Protein AF-0000000084725596 (afdb_homodimer)

Foldseek 3Di:
DDDLVVQQLQQCQVCQVVVVCVQQVPPPVPGAGAQAACQAQPHFVGHDCVLPVFQAAFAEEEAACFLVSNQLNNQVRHHPAYEYEHQHPSRVVNNVVSCVVSVGDYHYDHDHLLDDPAAFQAGQEYEYEAPLQSPPCNLSNLLSVLRNHHAQRKYKYKHFALQLVQADLVPRDGNDDLPDFQWDWADPDPVRPGTGIGGSHHPVVNVVSNVVSQKAFPDKDQGAALDLVVDDDDPDSSRHSNSCNVGRRMIMTIITGD/DDDLVVQQLQQCQVCQVVVVCVQCVPPDPPGAGAQAACQAQPHFVGHDCVLPVFQAAFAEEEAACFLVSNQLNNQVRHHPAYEYEHQHPSSVVNNVVSCVVSVGDYHYDYDHLLDDPAAFQAGQEYEYEAPLQSDPCNLSNLLSVLRNHHAQRKYKYKHFALQLVQADLVPRDGNDDLPDFQWDWADPDPVRPHTGIGGSHHPVVNVVSNVVSQKAFPDKDQGAALDLVVDDDDPDSSRHSNSCNVGRRMIMTIITGD

Organism: NCBI:txid1227490

Nearest PDB structures (foldseek):
  1xxl-assembly2_B  TM=6.221E-01  e=1.575E-12  Bacillus subtilis
  5wp5-assembly2_B  TM=6.235E-01  e=1.789E-12  Arabidopsis thaliana
  1vl5-assembly4_D  TM=6.451E-01  e=1.466E-11  Halalkalibacterium halodurans C-125
  5wp4-assembly1_A  TM=6.045E-01  e=5.634E-12  Arabidopsis thaliana
  6uak-assembly1_A-2  TM=5.926E-01  e=7.212E-11  Lachnospiraceae bacterium C6A11

Radius of gyration: 25.0 Å; Cα contacts (8 Å, |Δi|>4): 1174; chains: 2; bounding box: 47×83×60 Å

Secondary structure (DSSP, 8-state):
---HHHHHHHHHHHHHHHHHHHHTTT--TTPPPP---TTSSSSTT---TTT-S--TTSEEEEES-TTSHHHHHHHHTT-SEEEEEES-HHHHHHHHHHHHHHT---EEEE-BTTB-SS-TT-EEEEEEES-GGG-S-HHHHHHHHHHHEEEEEEEEEEEE-HHHHTEETTTTEE-S-TTS--EEEE-S-TTSS--EEEE---HHHHHHHHHHTTEEEEEEE----S-GGGS---SSGGG-HHHHTTS-SEEEEEEEE-/---HHHHHHHHHHHHHHHHHHHHTTTPPTTPPPP---TTSSSSTT---TTT-S--TT-EEEEES-TTSHHHHHHHHTT-SEEEEEES-HHHHHHHHHHHHHHT---EEEE-BTTB-SS-TT-EEEEEEES-GGG-S-HHHHHHHHHHHEEEEEEEEEEEE-HHHHTEETTTTEE-S-TTS--EEEE-S-TTSS--EEEE---HHHHHHHHHHTTEEEEEEE----S-GGGS---SSGGG-HHHHTTS-SEEEEEEEE-

Solvent-accessible surface area (backbone atoms only — not comparable to full-atom values): 26378 Å² total; per-residue (Å²): 132,82,52,62,63,60,37,36,40,51,26,43,43,69,41,27,66,63,51,53,48,61,69,34,62,82,41,54,91,94,50,72,60,80,39,59,33,76,63,35,64,79,36,88,68,32,46,49,54,92,84,48,74,66,54,54,69,34,30,36,35,27,45,48,29,49,49,24,34,44,43,46,16,37,27,73,59,42,27,66,38,30,37,26,28,23,68,28,66,53,18,46,52,45,19,53,51,50,28,60,70,73,66,54,71,65,45,77,44,79,30,42,60,61,59,57,91,64,62,68,50,66,20,49,33,38,36,27,64,65,35,65,34,50,43,90,59,51,60,41,31,43,38,39,54,44,45,28,27,26,87,64,10,36,42,37,40,31,29,69,20,36,68,46,74,26,37,36,66,88,72,47,24,62,76,50,39,66,52,41,82,34,69,41,78,44,80,81,46,88,86,47,92,39,44,43,49,35,41,46,53,44,71,31,54,54,53,35,45,41,38,72,45,40,28,48,74,65,37,48,38,62,37,73,43,52,51,37,84,80,39,71,81,48,89,49,72,89,43,37,23,67,41,40,11,33,36,33,59,37,37,35,39,38,25,30,30,108,132,83,53,62,62,60,37,37,40,51,24,42,44,71,41,29,66,61,51,52,48,60,69,35,62,83,43,54,90,95,50,75,60,80,38,60,33,74,63,36,67,80,35,88,67,32,47,50,55,93,84,48,73,65,55,52,69,35,31,37,35,28,44,48,27,47,50,23,33,46,44,46,18,37,27,74,58,41,26,66,39,30,37,26,28,25,68,28,67,54,19,44,51,45,18,51,50,48,30,60,72,72,66,54,69,66,47,76,44,79,30,43,57,61,59,57,88,64,63,65,48,65,21,46,31,39,36,27,65,65,36,65,33,51,43,91,60,50,60,42,32,43,39,38,53,45,46,28,26,26,85,63,10,37,40,37,39,32,29,68,19,36,68,44,74,26,36,36,66,89,72,46,24,61,75,48,41,64,52,41,81,35,70,42,78,42,80,80,46,90,87,48,92,39,45,42,47,36,40,45,53,45,71,33,55,54,51,35,46,42,39,73,46,39,28,47,72,64,37,50,37,61,37,70,45,50,51,39,83,80,40,70,80,48,89,49,71,88,42,38,23,66,42,40,11,34,36,34,60,38,36,35,40,37,23,32,30,107

InterPro domains:
  IPR013216 Methyltransferase type 11 [PF08241] (62-157)
  IPR029063 S-adenosyl-L-methionine-dependent methyltransferase superfamily [G3DSA:3.40.50.150] (49-247)
  IPR029063 S-adenosyl-L-methionine-dependent methyltransferase superfamily [SSF53335] (50-223)

Structure (mmCIF, N/CA/C/O backbone):
data_AF-0000000084725596-model_v1
#
loop_
_entity.id
_entity.type
_entity.pdbx_description
1 polymer 'Putative methyltransferase'
#
loop_
_atom_site.group_PDB
_atom_site.id
_atom_site.type_symbol
_atom_site.label_atom_id
_atom_site.label_alt_id
_atom_site.label_comp_id
_atom_site.label_asym_id
_atom_site.label_entity_id
_atom_site.label_seq_id
_atom_site.pdbx_PDB_ins_code
_atom_site.Cartn_x
_atom_site.Cartn_y
_atom_site.Cartn_z
_atom_site.occupancy
_atom_site.B_iso_or_equiv
_atom_site.auth_seq_id
_atom_site.auth_comp_id
_atom_site.auth_asym_id
_atom_site.auth_atom_id
_atom_site.pdbx_PDB_model_num
ATOM 1 N N . MET A 1 1 ? 7.738 -7.09 -32.062 1 41.22 1 MET A N 1
ATOM 2 C CA . MET A 1 1 ? 7.688 -6.883 -30.609 1 41.22 1 MET A CA 1
ATOM 3 C C . MET A 1 1 ? 7 -8.055 -29.906 1 41.22 1 MET A C 1
ATOM 5 O O . MET A 1 1 ? 5.812 -8.305 -30.125 1 41.22 1 MET A O 1
ATOM 9 N N . THR A 1 2 ? 7.754 -9.102 -29.547 1 59.62 2 THR A N 1
ATOM 10 C CA . THR A 1 2 ? 7.262 -10.383 -29.062 1 59.62 2 THR A CA 1
ATOM 11 C C . THR A 1 2 ? 6.293 -10.188 -27.891 1 59.62 2 THR A C 1
ATOM 13 O O . THR A 1 2 ? 6.5 -9.32 -27.047 1 59.62 2 THR A O 1
ATOM 16 N N . ASP A 1 3 ? 5.121 -10.797 -28.031 1 87.69 3 ASP A N 1
ATOM 17 C CA . ASP A 1 3 ? 4.012 -10.812 -27.078 1 87.69 3 ASP A CA 1
ATOM 18 C C . ASP A 1 3 ? 4.469 -11.305 -25.703 1 87.69 3 ASP A C 1
ATOM 20 O O . ASP A 1 3 ? 5.07 -12.375 -25.594 1 87.69 3 ASP A O 1
ATOM 24 N N . THR A 1 4 ? 4.672 -10.383 -24.766 1 92.5 4 THR A N 1
ATOM 25 C CA . THR A 1 4 ? 5.062 -10.695 -23.391 1 92.5 4 THR A CA 1
ATOM 26 C C . THR A 1 4 ? 4.504 -12.055 -22.969 1 92.5 4 THR A C 1
ATOM 28 O O . THR A 1 4 ? 5.215 -12.859 -22.359 1 92.5 4 THR A O 1
ATOM 31 N N . ARG A 1 5 ? 3.33 -12.344 -23.391 1 93.81 5 ARG A N 1
ATOM 32 C CA . ARG A 1 5 ? 2.684 -13.602 -23.047 1 93.81 5 ARG A CA 1
ATOM 33 C C . ARG A 1 5 ? 3.408 -14.781 -23.688 1 93.81 5 ARG A C 1
ATOM 35 O O . ARG A 1 5 ? 3.699 -15.773 -23.016 1 93.81 5 ARG A O 1
ATOM 42 N N . ALA A 1 6 ? 3.615 -14.695 -24.938 1 93.62 6 ALA A N 1
ATOM 43 C CA . ALA A 1 6 ? 4.281 -15.766 -25.672 1 93.62 6 ALA A CA 1
ATOM 44 C C . ALA A 1 6 ? 5.688 -16.016 -25.141 1 93.62 6 ALA A C 1
ATOM 46 O O . ALA A 1 6 ? 6.113 -17.156 -24.984 1 93.62 6 ALA A O 1
ATOM 47 N N . LYS A 1 7 ? 6.391 -14.938 -24.844 1 94.19 7 LYS A N 1
ATOM 48 C CA . LYS A 1 7 ? 7.75 -15.023 -24.328 1 94.19 7 LYS A CA 1
ATOM 49 C C . LYS A 1 7 ? 7.777 -15.719 -22.969 1 94.19 7 LYS A C 1
ATOM 51 O O . LYS A 1 7 ? 8.555 -16.656 -22.766 1 94.19 7 LYS A O 1
ATOM 56 N N . ASN A 1 8 ? 6.934 -15.266 -22.031 1 96.25 8 ASN A N 1
ATOM 57 C CA . ASN A 1 8 ? 6.887 -15.867 -20.703 1 96.25 8 ASN A CA 1
ATOM 58 C C . ASN A 1 8 ? 6.434 -17.328 -20.766 1 96.25 8 ASN A C 1
ATOM 60 O O . ASN A 1 8 ? 6.973 -18.172 -20.062 1 96.25 8 ASN A O 1
ATOM 64 N N . ARG A 1 9 ? 5.453 -17.625 -21.625 1 95.12 9 ARG A N 1
ATOM 65 C CA . ARG A 1 9 ? 5.027 -19.016 -21.766 1 95.12 9 ARG A CA 1
ATOM 66 C C . ARG A 1 9 ? 6.18 -19.891 -22.25 1 95.12 9 ARG A C 1
ATOM 68 O O . ARG A 1 9 ? 6.398 -20.969 -21.703 1 95.12 9 ARG A O 1
ATOM 75 N N . GLN A 1 10 ? 6.863 -19.438 -23.266 1 94.38 10 GLN A N 1
ATOM 76 C CA . GLN A 1 10 ? 8 -20.172 -23.797 1 94.38 10 GLN A CA 1
ATOM 77 C C . GLN A 1 10 ? 9.047 -20.422 -22.703 1 94.38 10 GLN A C 1
ATOM 79 O O . GLN A 1 10 ? 9.555 -21.547 -22.578 1 94.38 10 GLN A O 1
ATOM 84 N N . LEU A 1 11 ? 9.344 -19.422 -21.969 1 94.88 11 LEU A N 1
ATOM 85 C CA . LEU A 1 11 ? 10.32 -19.562 -20.891 1 94.88 11 LEU A CA 1
ATOM 86 C C . LEU A 1 11 ? 9.875 -20.625 -19.891 1 94.88 11 LEU A C 1
ATOM 88 O O . LEU A 1 11 ? 10.664 -21.5 -19.531 1 94.88 11 LEU A O 1
ATOM 92 N N . TRP A 1 12 ? 8.617 -20.531 -19.453 1 95.25 12 TRP A N 1
ATOM 93 C CA . TRP A 1 12 ? 8.141 -21.438 -18.422 1 95.25 12 TRP A CA 1
ATOM 94 C C . TRP A 1 12 ? 8.008 -22.859 -18.953 1 95.25 12 TRP A C 1
ATOM 96 O O . TRP A 1 12 ? 8.078 -23.828 -18.188 1 95.25 12 TRP A O 1
ATOM 106 N N . GLU A 1 13 ? 7.902 -23.031 -20.297 1 95.19 13 GLU A N 1
ATOM 107 C CA . GLU A 1 13 ? 8.016 -24.359 -20.906 1 95.19 13 GLU A CA 1
ATOM 108 C C . GLU A 1 13 ? 9.445 -24.891 -20.812 1 95.19 13 GLU A C 1
ATOM 110 O O . GLU A 1 13 ? 9.664 -26.031 -20.391 1 95.19 13 GLU A O 1
ATOM 115 N N . GLU A 1 14 ? 10.336 -24.047 -21.078 1 94.25 14 GLU A N 1
ATOM 116 C CA . GLU A 1 14 ? 11.742 -24.422 -21.141 1 94.25 14 GLU A CA 1
ATOM 117 C C . GLU A 1 14 ? 12.312 -24.656 -19.734 1 94.25 14 GLU A C 1
ATOM 119 O O . GLU A 1 14 ? 13.125 -25.547 -19.531 1 94.25 14 GLU A O 1
ATOM 124 N N . TRP A 1 15 ? 11.859 -23.844 -18.859 1 92.62 15 TRP A N 1
ATOM 125 C CA . TRP A 1 15 ? 12.477 -23.75 -17.547 1 92.62 15 TRP A CA 1
ATOM 126 C C . TRP A 1 15 ? 11.789 -24.688 -16.562 1 92.62 15 TRP A C 1
ATOM 128 O O . TRP A 1 15 ? 12.211 -24.812 -15.398 1 92.62 15 TRP A O 1
ATOM 138 N N . SER A 1 16 ? 10.734 -25.328 -16.938 1 94 16 SER A N 1
ATOM 139 C CA . SER A 1 16 ? 9.852 -26.062 -16.047 1 94 16 SER A CA 1
ATOM 140 C C . SER A 1 16 ? 10.617 -27.125 -15.266 1 94 16 SER A C 1
ATOM 142 O O . SER A 1 16 ? 10.539 -27.15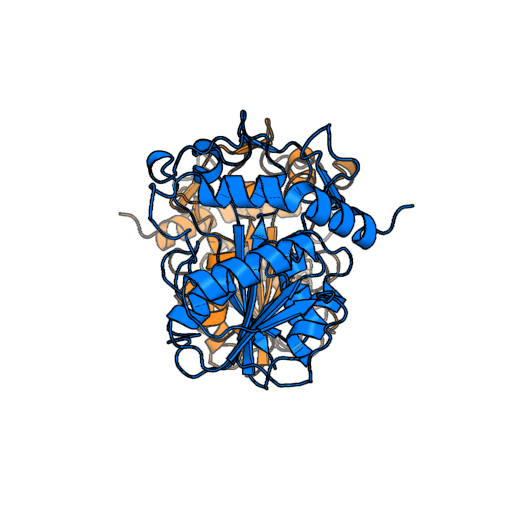6 -14.031 1 94 16 SER A O 1
ATOM 144 N N . GLU A 1 17 ? 11.398 -27.969 -15.914 1 92.69 17 GLU A N 1
ATOM 145 C CA . GLU A 1 17 ? 12.117 -29.047 -15.25 1 92.69 17 GLU A CA 1
ATOM 146 C C . GLU A 1 17 ? 13.133 -28.516 -14.242 1 92.69 17 GLU A C 1
ATOM 148 O O . GLU A 1 17 ? 13.195 -28.984 -13.109 1 92.69 17 GLU A O 1
ATOM 153 N N . ASP A 1 18 ? 13.875 -27.547 -14.688 1 90.5 18 ASP A N 1
ATOM 154 C CA . ASP A 1 18 ? 14.898 -26.984 -13.82 1 90.5 18 ASP A CA 1
ATOM 155 C C . ASP A 1 18 ? 14.273 -26.266 -12.625 1 90.5 18 ASP A C 1
ATOM 157 O O . ASP A 1 18 ? 14.766 -26.359 -11.5 1 90.5 18 ASP A O 1
ATOM 161 N N . PHE A 1 19 ? 13.234 -25.594 -12.891 1 90.94 19 PHE A N 1
ATOM 162 C CA . PHE A 1 19 ? 12.555 -24.875 -11.828 1 90.94 19 PHE A CA 1
ATOM 163 C C . PHE A 1 19 ? 11.992 -25.828 -10.781 1 90.94 19 PHE A C 1
ATOM 165 O O . PHE A 1 19 ? 12.164 -25.609 -9.578 1 90.94 19 PHE A O 1
ATOM 172 N N . GLN A 1 20 ? 11.359 -26.875 -11.211 1 91.19 20 GLN A N 1
ATOM 173 C CA . GLN A 1 20 ? 10.781 -27.859 -10.289 1 91.19 20 GLN A CA 1
ATOM 174 C C . GLN A 1 20 ? 11.867 -28.625 -9.547 1 91.19 20 GLN A C 1
ATOM 176 O O . GLN A 1 20 ? 11.688 -29 -8.383 1 91.19 20 GLN A O 1
ATOM 181 N N . ALA A 1 21 ? 13.023 -28.797 -10.195 1 87.38 21 ALA A N 1
ATOM 182 C CA . ALA A 1 21 ? 14.164 -29.422 -9.516 1 87.38 21 ALA A CA 1
ATOM 183 C C . ALA A 1 21 ? 14.648 -28.547 -8.359 1 87.38 21 ALA A C 1
ATOM 185 O O . ALA A 1 21 ? 15 -29.062 -7.297 1 87.38 21 ALA A O 1
ATOM 186 N N . LEU A 1 22 ? 14.617 -27.25 -8.578 1 82 22 LEU A N 1
ATOM 187 C CA . LEU A 1 22 ? 15 -26.312 -7.52 1 82 22 LEU A CA 1
ATOM 188 C C . LEU A 1 22 ? 14.008 -26.375 -6.359 1 82 22 LEU A C 1
ATOM 190 O O . LEU A 1 22 ? 14.414 -26.359 -5.195 1 82 22 LEU A O 1
ATOM 194 N N . TRP A 1 23 ? 12.766 -26.453 -6.66 1 82.12 23 TRP A N 1
ATOM 195 C CA . TRP A 1 23 ? 11.719 -26.547 -5.648 1 82.12 23 TRP A CA 1
ATOM 196 C C . TRP A 1 23 ? 11.859 -27.828 -4.828 1 82.12 23 TRP A C 1
ATOM 198 O O . TRP A 1 23 ? 11.586 -27.828 -3.627 1 82.12 23 TRP A O 1
ATOM 208 N N . ASN A 1 24 ? 12.398 -28.828 -5.422 1 83.06 24 ASN A N 1
ATOM 209 C CA . ASN A 1 24 ? 12.492 -30.141 -4.797 1 83.06 24 ASN A CA 1
ATOM 210 C C . ASN A 1 24 ? 13.867 -30.375 -4.172 1 83.06 24 ASN A C 1
ATOM 212 O O . ASN A 1 24 ? 14.117 -31.422 -3.586 1 83.06 24 ASN A O 1
ATOM 216 N N . ALA A 1 25 ? 14.727 -29.484 -4.258 1 75.19 25 ALA A N 1
ATOM 217 C CA . ALA A 1 25 ? 16.141 -29.688 -3.979 1 75.19 25 ALA A CA 1
ATOM 218 C C . ALA A 1 25 ? 16.359 -30.125 -2.533 1 75.19 25 ALA A C 1
ATOM 220 O O . ALA A 1 25 ? 17.25 -30.922 -2.248 1 75.19 25 ALA A O 1
ATOM 221 N N . ASN A 1 26 ? 15.523 -29.656 -1.67 1 72.94 26 ASN A N 1
ATOM 222 C CA . ASN A 1 26 ? 15.742 -29.984 -0.266 1 72.94 26 ASN A CA 1
ATOM 223 C C . ASN A 1 26 ? 14.828 -31.125 0.187 1 72.94 26 ASN A C 1
ATOM 225 O O . ASN A 1 26 ? 14.68 -31.359 1.386 1 72.94 26 ASN A O 1
ATOM 229 N N . THR A 1 27 ? 14.312 -31.766 -0.794 1 81.06 27 THR A N 1
ATOM 230 C CA . THR A 1 27 ? 13.453 -32.906 -0.466 1 81.06 27 THR A CA 1
ATOM 231 C C . THR A 1 27 ? 14.289 -34.156 -0.232 1 81.06 27 THR A C 1
ATOM 233 O O . THR A 1 27 ? 15.094 -34.531 -1.084 1 81.06 27 THR A O 1
ATOM 236 N N . ALA A 1 28 ? 14.25 -34.688 1.055 1 77.06 28 ALA A N 1
ATOM 237 C CA . ALA A 1 28 ? 14.992 -35.875 1.394 1 77.06 28 ALA A CA 1
ATOM 238 C C . ALA A 1 28 ? 14.555 -37.062 0.525 1 77.06 28 ALA A C 1
ATOM 240 O O . ALA A 1 28 ? 13.422 -37.094 0.034 1 77.06 28 ALA A O 1
ATOM 241 N N . GLU A 1 29 ? 15.539 -37.938 0.346 1 77.31 29 GLU A N 1
ATOM 242 C CA . GLU A 1 29 ? 15.227 -39.156 -0.43 1 77.31 29 GLU A CA 1
ATOM 243 C C . GLU A 1 29 ? 14 -39.844 0.131 1 77.31 29 GLU A C 1
ATOM 245 O O . GLU A 1 29 ? 13.906 -40.094 1.34 1 77.31 29 GLU A O 1
ATOM 250 N N . GLY A 1 30 ? 12.938 -40.156 -0.674 1 77.75 30 GLY A N 1
ATOM 251 C CA . GLY A 1 30 ? 11.742 -40.875 -0.268 1 77.75 30 GLY A CA 1
ATOM 252 C C . GLY A 1 30 ? 10.648 -39.969 0.254 1 77.75 30 GLY A C 1
ATOM 253 O O . GLY A 1 30 ? 9.523 -40.406 0.499 1 77.75 30 GLY A O 1
ATOM 254 N N . GLU A 1 31 ? 11.039 -38.656 0.402 1 82.75 31 GLU A N 1
ATOM 255 C CA . GLU A 1 31 ? 10.039 -37.719 0.92 1 82.75 31 GLU A CA 1
ATOM 256 C C . GLU A 1 31 ? 9.312 -37 -0.214 1 82.75 31 GLU A C 1
ATOM 258 O O . GLU A 1 31 ? 9.82 -36.938 -1.337 1 82.75 31 GLU A O 1
ATOM 263 N N . ALA A 1 32 ? 8.156 -36.656 0.105 1 85 32 ALA A N 1
ATOM 264 C CA . ALA A 1 32 ? 7.355 -35.938 -0.876 1 85 32 ALA A CA 1
ATOM 265 C C . ALA A 1 32 ? 7.82 -34.5 -0.997 1 85 32 ALA A C 1
ATOM 267 O O . ALA A 1 32 ? 8.188 -33.875 0.001 1 85 32 ALA A O 1
ATOM 268 N N . PRO A 1 33 ? 7.82 -34 -2.23 1 89 33 PRO A N 1
ATOM 269 C CA . PRO A 1 33 ? 8.133 -32.594 -2.398 1 89 33 PRO A CA 1
ATOM 270 C C . PRO A 1 33 ? 7.199 -31.672 -1.604 1 89 33 PRO A C 1
ATOM 272 O O . PRO A 1 33 ? 6.062 -32.062 -1.317 1 89 33 PRO A O 1
ATOM 275 N N . PRO A 1 34 ? 7.707 -30.484 -1.261 1 90.06 34 PRO A N 1
ATOM 276 C CA . PRO A 1 34 ? 6.867 -29.562 -0.498 1 90.06 34 PRO A CA 1
ATOM 277 C C . PRO A 1 34 ? 5.633 -29.109 -1.276 1 90.06 34 PRO A C 1
ATOM 279 O O . PRO A 1 34 ? 5.711 -28.875 -2.486 1 90.06 34 PRO A O 1
ATOM 282 N N . ALA A 1 35 ? 4.527 -29.094 -0.686 1 93.5 35 ALA A N 1
ATOM 283 C CA . ALA A 1 35 ? 3.258 -28.609 -1.228 1 93.5 35 ALA A CA 1
ATOM 284 C C . ALA A 1 35 ? 2.521 -27.734 -0.213 1 93.5 35 ALA A C 1
ATOM 286 O O . ALA A 1 35 ? 1.475 -28.141 0.307 1 93.5 35 ALA A O 1
ATOM 287 N N . PRO A 1 36 ? 3.049 -26.531 0.029 1 93.56 36 PRO A N 1
ATOM 288 C CA . PRO A 1 36 ? 2.443 -25.672 1.051 1 93.56 36 PRO A CA 1
ATOM 289 C C . PRO A 1 36 ? 1.096 -25.094 0.617 1 93.56 36 PRO A C 1
ATOM 291 O O . PRO A 1 36 ? 0.904 -24.781 -0.562 1 93.56 36 PRO A O 1
ATOM 294 N N . CYS A 1 37 ? 0.173 -25 1.588 1 96.69 37 CYS A N 1
ATOM 295 C CA . CYS A 1 37 ? -1.06 -24.234 1.376 1 96.69 37 CYS A CA 1
ATOM 296 C C . CYS A 1 37 ? -0.819 -22.75 1.532 1 96.69 37 CYS A C 1
ATOM 298 O O . CYS A 1 37 ? -0.313 -22.297 2.562 1 96.69 37 CYS A O 1
ATOM 300 N N . PRO A 1 38 ? -1.235 -21.969 0.54 1 96.31 38 PRO A N 1
ATOM 301 C CA . PRO A 1 38 ? -0.91 -20.531 0.56 1 96.31 38 PRO A CA 1
ATOM 302 C C . PRO A 1 38 ? -1.685 -19.766 1.628 1 96.31 38 PRO A C 1
ATOM 304 O O . PRO A 1 38 ? -1.459 -18.562 1.819 1 96.31 38 PRO A O 1
ATOM 307 N N . PHE A 1 39 ? -2.543 -20.344 2.383 1 96.31 39 PHE A N 1
ATOM 308 C CA . PHE A 1 39 ? -3.436 -19.641 3.297 1 96.31 39 PHE A CA 1
ATOM 309 C C . PHE A 1 39 ? -3.121 -20 4.742 1 96.31 39 PHE A C 1
ATOM 311 O O . PHE A 1 39 ? -3.803 -19.547 5.664 1 96.31 39 PHE A O 1
ATOM 318 N N . THR A 1 40 ? -2.105 -20.781 4.887 1 91.56 40 THR A N 1
ATOM 319 C CA . THR A 1 40 ? -1.737 -21.203 6.234 1 91.56 40 THR A CA 1
ATOM 320 C C . THR A 1 40 ? -0.57 -20.375 6.762 1 91.56 40 THR A C 1
ATOM 322 O O . THR A 1 40 ? -0.285 -19.281 6.242 1 91.56 40 THR A O 1
ATOM 325 N N . ASP A 1 41 ? 0.022 -20.719 7.781 1 82.38 41 ASP A N 1
ATOM 326 C CA . ASP A 1 41 ? 0.975 -19.891 8.5 1 82.38 41 ASP A CA 1
ATOM 327 C C . ASP A 1 41 ? 2.334 -19.875 7.805 1 82.38 41 ASP A C 1
ATOM 329 O O . ASP A 1 41 ? 3.135 -18.969 8.008 1 82.38 41 ASP A O 1
ATOM 333 N N . ASP A 1 42 ? 2.562 -20.656 6.914 1 73.44 42 ASP A N 1
ATOM 334 C CA . ASP A 1 42 ? 3.893 -20.828 6.336 1 73.44 42 ASP A CA 1
ATOM 335 C C . ASP A 1 42 ? 4.207 -19.703 5.344 1 73.44 42 ASP A C 1
ATOM 337 O O . ASP A 1 42 ? 5.305 -19.156 5.355 1 73.44 42 ASP A O 1
ATOM 341 N N . PRO A 1 43 ? 3.258 -19.422 4.602 1 77.31 43 PRO A N 1
ATOM 342 C CA . PRO A 1 43 ? 3.557 -18.375 3.625 1 77.31 43 PRO A CA 1
ATOM 343 C C . PRO A 1 43 ? 3.812 -17.016 4.277 1 77.31 43 PRO A C 1
ATOM 345 O O . PRO A 1 43 ? 3.375 -16.766 5.402 1 77.31 43 PRO A O 1
ATOM 348 N N . PRO A 1 44 ? 4.613 -16.203 3.549 1 74.88 44 PRO A N 1
ATOM 349 C CA . PRO A 1 44 ? 4.844 -14.859 4.07 1 74.88 44 PRO A CA 1
ATOM 350 C C . PRO A 1 44 ? 3.547 -14.133 4.406 1 74.88 44 PRO A C 1
ATOM 352 O O . PRO A 1 44 ? 2.623 -14.102 3.59 1 74.88 44 PRO A O 1
ATOM 355 N N . GLY A 1 45 ? 3.5 -13.617 5.605 1 83.12 45 GLY A N 1
ATOM 356 C CA . GLY A 1 45 ? 2.318 -12.922 6.094 1 83.12 45 GLY A CA 1
ATOM 357 C C . GLY A 1 45 ? 1.384 -13.82 6.883 1 83.12 45 GLY A C 1
ATOM 358 O O . GLY A 1 45 ? 0.524 -13.336 7.621 1 83.12 45 GLY A O 1
ATOM 359 N N . GLY A 1 46 ? 1.54 -15.148 6.586 1 87.62 46 GLY A N 1
ATOM 360 C CA . GLY A 1 46 ? 0.814 -16.141 7.367 1 87.62 46 GLY A CA 1
ATOM 361 C C . GLY A 1 46 ? -0.676 -16.141 7.082 1 87.62 46 GLY A C 1
ATOM 362 O O . GLY A 1 46 ? -1.125 -15.586 6.078 1 87.62 46 GLY A O 1
ATOM 363 N N . SER A 1 47 ? -1.409 -16.875 7.922 1 91.69 47 SER A N 1
ATOM 364 C CA . SER A 1 47 ? -2.855 -17 7.773 1 91.69 47 SER A CA 1
ATOM 365 C C . SER A 1 47 ? -3.57 -15.727 8.227 1 91.69 47 SER A C 1
ATOM 367 O O . SER A 1 47 ? -3.006 -14.922 8.969 1 91.69 47 SER A O 1
ATOM 369 N N . GLN A 1 48 ? -4.688 -15.555 7.621 1 95.19 48 GLN A N 1
ATOM 370 C CA . GLN A 1 48 ? -5.613 -14.5 8.023 1 95.19 48 GLN A CA 1
ATOM 371 C C . GLN A 1 48 ? -6.965 -15.078 8.422 1 95.19 48 GLN A C 1
ATOM 373 O O . GLN A 1 48 ? -7.941 -14.969 7.676 1 95.19 48 GLN A O 1
ATOM 378 N N . PRO A 1 49 ? -7.066 -15.625 9.625 1 94.75 49 PRO A N 1
ATOM 379 C CA . PRO A 1 49 ? -8.242 -16.406 10.008 1 94.75 49 PRO A CA 1
ATOM 380 C C . PRO A 1 49 ? -9.523 -15.57 10.047 1 94.75 49 PRO A C 1
ATOM 382 O O . PRO A 1 49 ? -10.625 -16.109 9.93 1 94.75 49 PRO A O 1
ATOM 385 N N . ASP A 1 50 ? -9.352 -14.312 10.312 1 95.38 50 ASP A N 1
ATOM 386 C CA . ASP A 1 50 ? -10.531 -13.461 10.312 1 95.38 50 ASP A CA 1
ATOM 387 C C . ASP A 1 50 ? -11.117 -13.32 8.914 1 95.38 50 ASP A C 1
ATOM 389 O O . ASP A 1 50 ? -12.312 -13.047 8.75 1 95.38 50 ASP A O 1
ATOM 393 N N . LEU A 1 51 ? -10.367 -13.539 7.852 1 96.75 51 LEU A N 1
ATOM 394 C CA . LEU A 1 51 ? -10.812 -13.422 6.469 1 96.75 51 LEU A CA 1
ATOM 395 C C . LEU A 1 51 ? -11.094 -14.797 5.875 1 96.75 51 LEU A C 1
ATOM 397 O O . LEU A 1 51 ? -12.047 -14.961 5.102 1 96.75 51 LEU A O 1
ATOM 401 N N . LEU A 1 52 ? -10.227 -15.766 6.223 1 97.81 52 LEU A N 1
ATOM 402 C CA . LEU A 1 52 ? -10.367 -17.141 5.77 1 97.81 52 LEU A CA 1
ATOM 403 C C . LEU A 1 52 ? -10.062 -18.125 6.898 1 97.81 52 LEU A C 1
ATOM 405 O O . LEU A 1 52 ? -8.906 -18.516 7.086 1 97.81 52 LEU A O 1
ATOM 409 N N . PRO A 1 53 ? -10.984 -18.5 7.594 1 96.56 53 PRO A N 1
ATOM 410 C CA . PRO A 1 53 ? -10.75 -19.375 8.742 1 96.56 53 PRO A CA 1
ATOM 411 C C . PRO A 1 53 ? -10.164 -20.719 8.344 1 96.56 53 PRO A C 1
ATOM 413 O O . PRO A 1 53 ? -9.312 -21.266 9.055 1 96.56 53 PRO A O 1
ATOM 416 N N . THR A 1 54 ? -10.664 -21.25 7.215 1 96.44 54 THR A N 1
ATOM 417 C CA . THR A 1 54 ? -10.203 -22.531 6.715 1 96.44 54 THR A CA 1
ATOM 418 C C . THR A 1 54 ? -10.539 -22.688 5.234 1 96.44 54 THR A C 1
ATOM 420 O O . THR A 1 54 ? -11.414 -22 4.711 1 96.44 54 THR A O 1
ATOM 423 N N . VAL A 1 55 ? -9.828 -23.547 4.637 1 97.5 55 VAL A N 1
ATOM 424 C CA . VAL A 1 55 ? -10.156 -23.859 3.252 1 97.5 55 VAL A CA 1
ATOM 425 C C . VAL A 1 55 ? -11.023 -25.125 3.199 1 97.5 55 VAL A C 1
ATOM 427 O O . VAL A 1 55 ? -11.438 -25.547 2.121 1 97.5 55 VAL A O 1
ATOM 430 N N . GLU A 1 56 ? -11.227 -25.703 4.324 1 98 56 GLU A N 1
ATOM 431 C CA . GLU A 1 56 ? -12 -26.938 4.375 1 98 56 GLU A CA 1
ATOM 432 C C . GLU A 1 56 ? -13.406 -26.734 3.816 1 98 56 GLU A C 1
ATOM 434 O O . GLU A 1 56 ? -14.109 -25.812 4.227 1 98 56 GLU A O 1
ATOM 439 N N . GLY A 1 57 ? -13.727 -27.531 2.877 1 98.5 57 GLY A N 1
ATOM 440 C CA . GLY A 1 57 ? -15.094 -27.594 2.385 1 98.5 57 GLY A CA 1
ATOM 441 C C . GLY A 1 57 ? -15.422 -26.484 1.402 1 98.5 57 GLY A C 1
ATOM 442 O O . GLY A 1 57 ? -16.578 -26.328 0.998 1 98.5 57 GLY A O 1
ATOM 443 N N . ILE A 1 58 ? -14.406 -25.766 0.975 1 98.19 58 ILE A N 1
ATOM 444 C CA . ILE A 1 58 ? -14.727 -24.688 0.049 1 98.19 58 ILE A CA 1
ATOM 445 C C . ILE A 1 58 ? -14.039 -24.938 -1.291 1 98.19 58 ILE A C 1
ATOM 447 O O . ILE A 1 58 ? -13.25 -25.875 -1.426 1 98.19 58 ILE A O 1
ATOM 451 N N . ASP A 1 59 ? -14.445 -24.156 -2.305 1 98.88 59 ASP A N 1
ATOM 452 C CA . ASP A 1 59 ? -13.93 -24.25 -3.664 1 98.88 59 ASP A CA 1
ATOM 453 C C . ASP A 1 59 ? -12.836 -23.219 -3.918 1 98.88 59 ASP A C 1
ATOM 455 O O . ASP A 1 59 ? -13.07 -22.016 -3.764 1 98.88 59 ASP A O 1
ATOM 459 N N . VAL A 1 60 ? -11.656 -23.688 -4.332 1 98.88 60 VAL A N 1
ATOM 460 C CA . VAL A 1 60 ? -10.5 -22.812 -4.473 1 98.88 60 VAL A CA 1
ATOM 461 C C . VAL A 1 60 ? -9.922 -22.938 -5.883 1 98.88 60 VAL A C 1
ATOM 463 O O . VAL A 1 60 ? -9.844 -24.047 -6.43 1 98.88 60 VAL A O 1
ATOM 466 N N . VAL A 1 61 ? -9.531 -21.812 -6.449 1 98.94 61 VAL A N 1
ATOM 467 C CA . VAL A 1 61 ? -8.82 -21.828 -7.727 1 98.94 61 VAL A CA 1
ATOM 468 C C . VAL A 1 61 ? -7.469 -21.141 -7.578 1 98.94 61 VAL A C 1
ATOM 470 O O . VAL A 1 61 ? -7.359 -20.125 -6.891 1 98.94 61 VAL A O 1
ATOM 473 N N . GLU A 1 62 ? -6.465 -21.75 -8.117 1 98.94 62 GLU A N 1
ATOM 474 C CA . GLU A 1 62 ? -5.141 -21.125 -8.195 1 98.94 62 GLU A CA 1
ATOM 475 C C . GLU A 1 62 ? -4.852 -20.641 -9.609 1 98.94 62 GLU A C 1
ATOM 477 O O . GLU A 1 62 ? -4.895 -21.406 -10.57 1 98.94 62 GLU A O 1
ATOM 482 N N . LEU A 1 63 ? -4.602 -19.359 -9.742 1 98.94 63 LEU A N 1
ATOM 483 C CA . LEU A 1 63 ? -4.375 -18.672 -11.016 1 98.94 63 LEU A CA 1
ATOM 484 C C . LEU A 1 63 ? -2.881 -18.531 -11.289 1 98.94 63 LEU A C 1
ATOM 486 O O . LEU A 1 63 ? -2.227 -17.656 -10.711 1 98.94 63 LEU A O 1
ATOM 490 N N . GLY A 1 64 ? -2.393 -19.281 -12.234 1 98.75 64 GLY A N 1
ATOM 491 C CA . GLY A 1 64 ? -0.959 -19.469 -12.391 1 98.75 64 GLY A CA 1
ATOM 492 C C . GLY A 1 64 ? -0.374 -20.438 -11.398 1 98.75 64 GLY A C 1
ATOM 493 O O . GLY A 1 64 ? 0.51 -20.094 -10.617 1 98.75 64 GLY A O 1
ATOM 494 N N . CYS A 1 65 ? -0.703 -21.734 -11.555 1 98.62 65 CYS A N 1
ATOM 495 C CA . CYS A 1 65 ? -0.446 -22.688 -10.477 1 98.62 65 CYS A CA 1
ATOM 496 C C . CYS A 1 65 ? 0.937 -23.312 -10.625 1 98.62 65 CYS A C 1
ATOM 498 O O . CYS A 1 65 ? 1.422 -23.969 -9.703 1 98.62 65 CYS A O 1
ATOM 500 N N . GLY A 1 66 ? 1.61 -23.109 -11.766 1 97.75 66 GLY A N 1
ATOM 501 C CA . GLY A 1 66 ? 2.889 -23.766 -11.977 1 97.75 66 GLY A CA 1
ATOM 502 C C . GLY A 1 66 ? 2.832 -25.266 -11.742 1 97.75 66 GLY A C 1
ATOM 503 O O . GLY A 1 66 ? 1.952 -25.953 -12.266 1 97.75 66 GLY A O 1
ATOM 504 N N . GLY A 1 67 ? 3.748 -25.734 -10.922 1 96.88 67 GLY A N 1
ATOM 505 C CA . GLY A 1 67 ? 3.816 -27.156 -10.625 1 96.88 67 GLY A CA 1
ATOM 506 C C . GLY A 1 67 ? 2.752 -27.609 -9.648 1 96.88 67 GLY A C 1
ATOM 507 O O . GLY A 1 67 ? 2.775 -28.75 -9.18 1 96.88 67 GLY A O 1
ATOM 508 N N . GLY A 1 68 ? 1.839 -26.719 -9.305 1 97.81 68 GLY A N 1
ATOM 509 C CA . GLY A 1 68 ? 0.639 -27.094 -8.57 1 97.81 68 GLY A CA 1
ATOM 510 C C . GLY A 1 68 ? 0.874 -27.234 -7.078 1 97.81 68 GLY A C 1
ATOM 511 O O . GLY A 1 68 ? 0.032 -27.781 -6.363 1 97.81 68 GLY A O 1
ATOM 512 N N . GLN A 1 69 ? 1.992 -26.797 -6.523 1 96.19 69 GLN A N 1
ATOM 513 C CA . GLN A 1 69 ? 2.314 -26.984 -5.113 1 96.19 69 GLN A CA 1
ATOM 514 C C . GLN A 1 69 ? 1.239 -26.359 -4.219 1 96.19 69 GLN A C 1
ATOM 516 O O . GLN A 1 69 ? 0.775 -27 -3.271 1 96.19 69 GLN A O 1
ATOM 521 N N . GLY A 1 70 ? 0.876 -25.125 -4.551 1 97 70 GLY A N 1
ATOM 522 C CA . GLY A 1 70 ? -0.163 -24.469 -3.771 1 97 70 GLY A CA 1
ATOM 523 C C . GLY A 1 70 ? -1.509 -25.156 -3.871 1 97 70 GLY A C 1
ATOM 524 O O . GLY A 1 70 ? -2.223 -25.281 -2.875 1 97 70 GLY A O 1
ATOM 525 N N . SER A 1 71 ? -1.897 -25.609 -5.062 1 98.62 71 SER A N 1
ATOM 526 C CA . SER A 1 71 ? -3.15 -26.328 -5.289 1 98.62 71 SER A CA 1
ATOM 527 C C . SER A 1 71 ? -3.195 -27.625 -4.5 1 98.62 71 SER A C 1
ATOM 529 O O . SER A 1 71 ? -4.18 -27.906 -3.811 1 98.62 71 SER A O 1
ATOM 531 N N . VAL A 1 72 ? -2.115 -28.391 -4.574 1 98.31 72 VAL A N 1
ATOM 532 C CA . VAL A 1 72 ? -2.035 -29.672 -3.891 1 98.31 72 VAL A CA 1
ATOM 533 C C . VAL A 1 72 ? -2.066 -29.453 -2.379 1 98.31 72 VAL A C 1
ATOM 535 O O . VAL A 1 72 ? -2.787 -30.156 -1.66 1 98.31 72 VAL A O 1
ATOM 538 N N . GLY A 1 73 ? -1.281 -28.453 -1.904 1 97.38 73 GLY A N 1
ATOM 539 C CA . GLY A 1 73 ? -1.32 -28.109 -0.492 1 97.38 73 GLY A CA 1
ATOM 540 C C . GLY A 1 73 ? -2.707 -27.734 -0.008 1 97.38 73 GLY A C 1
ATOM 541 O O . GLY A 1 73 ? -3.109 -28.109 1.095 1 97.38 73 GLY A O 1
ATOM 542 N N . THR A 1 74 ? -3.422 -27 -0.791 1 98.31 74 THR A N 1
ATOM 543 C CA . THR A 1 74 ? -4.777 -26.578 -0.451 1 98.31 74 THR A CA 1
ATOM 544 C C . THR A 1 74 ? -5.719 -27.781 -0.395 1 98.31 74 THR A C 1
ATOM 546 O O . THR A 1 74 ? -6.547 -27.875 0.513 1 98.31 74 THR A O 1
ATOM 549 N N . ALA A 1 75 ? -5.582 -28.688 -1.352 1 98.62 75 ALA A N 1
ATOM 550 C CA . ALA A 1 75 ? -6.383 -29.906 -1.349 1 98.62 75 ALA A CA 1
ATOM 551 C C . ALA A 1 75 ? -6.113 -30.734 -0.094 1 98.62 75 ALA A C 1
ATOM 553 O O . ALA A 1 75 ? -7.043 -31.281 0.506 1 98.62 75 ALA A O 1
ATOM 554 N N . MET A 1 76 ? -4.879 -30.797 0.309 1 97.69 76 MET A N 1
ATOM 555 C CA . MET A 1 76 ? -4.484 -31.562 1.495 1 97.69 76 MET A CA 1
ATOM 556 C C . MET A 1 76 ? -5.129 -30.984 2.75 1 97.69 76 MET A C 1
ATOM 558 O O . MET A 1 76 ? -5.367 -31.703 3.721 1 97.69 76 MET A O 1
ATOM 562 N N . GLU A 1 77 ? -5.457 -29.688 2.674 1 97.06 77 GLU A N 1
ATOM 563 C CA . GLU A 1 77 ? -6.062 -29.016 3.822 1 97.06 77 GLU A CA 1
ATOM 564 C C . GLU A 1 77 ? -7.578 -29.188 3.826 1 97.06 77 GLU A C 1
ATOM 566 O O . GLU A 1 77 ? -8.266 -28.641 4.691 1 97.06 77 GLU A O 1
ATOM 571 N N . GLY A 1 78 ? -8.141 -29.828 2.824 1 98.06 78 GLY A N 1
ATOM 572 C CA . GLY A 1 78 ? -9.531 -30.266 2.92 1 98.06 78 GLY A CA 1
ATOM 573 C C . GLY A 1 78 ? -10.469 -29.453 2.037 1 98.06 78 GLY A C 1
ATOM 574 O O . GLY A 1 78 ? -11.688 -29.516 2.203 1 98.06 78 GLY A O 1
ATOM 575 N N . ALA A 1 79 ? -9.984 -28.656 1.12 1 98.56 79 ALA A N 1
ATOM 576 C CA . ALA A 1 79 ? -10.859 -27.953 0.182 1 98.56 79 ALA A CA 1
ATOM 577 C C . ALA A 1 79 ? -11.734 -28.938 -0.592 1 98.56 79 ALA A C 1
ATOM 579 O O . ALA A 1 79 ? -11.305 -30.047 -0.895 1 98.56 79 ALA A O 1
ATOM 580 N N . ASP A 1 80 ? -12.914 -28.547 -0.877 1 98.25 80 ASP A N 1
ATOM 581 C CA . ASP A 1 80 ? -13.844 -29.406 -1.595 1 98.25 80 ASP A CA 1
ATOM 582 C C . ASP A 1 80 ? -13.453 -29.531 -3.066 1 98.25 80 ASP A C 1
ATOM 584 O O . ASP A 1 80 ? -13.461 -30.625 -3.625 1 98.25 80 ASP A O 1
ATOM 588 N N . THR A 1 81 ? -13.219 -28.453 -3.648 1 98.31 81 THR A N 1
ATOM 589 C CA . THR A 1 81 ? -12.742 -28.375 -5.027 1 98.31 81 THR A CA 1
ATOM 590 C C . THR A 1 81 ? -11.492 -27.516 -5.125 1 98.31 81 THR A C 1
ATOM 592 O O . THR A 1 81 ? -11.438 -26.422 -4.543 1 98.31 81 THR A O 1
ATOM 595 N N . VAL A 1 82 ? -10.508 -28.062 -5.824 1 98.88 82 VAL A N 1
ATOM 596 C CA . VAL A 1 82 ? -9.305 -27.297 -6.121 1 98.88 82 VAL A CA 1
ATOM 597 C C . VAL A 1 82 ? -9 -27.375 -7.617 1 98.88 82 VAL A C 1
ATOM 599 O O . VAL A 1 82 ? -8.891 -28.469 -8.18 1 98.88 82 VAL A O 1
ATOM 602 N N . VAL A 1 83 ? -8.914 -26.219 -8.234 1 98.94 83 VAL A N 1
ATOM 603 C CA . VAL A 1 83 ? -8.523 -26.125 -9.641 1 98.94 83 VAL A CA 1
ATOM 604 C C . VAL A 1 83 ? -7.289 -25.25 -9.781 1 98.94 83 VAL A C 1
ATOM 606 O O . VAL A 1 83 ? -7.23 -24.156 -9.203 1 98.94 83 VAL A O 1
ATOM 609 N N . GLY A 1 84 ? -6.297 -25.719 -10.445 1 98.94 84 GLY A N 1
ATOM 610 C CA . GLY A 1 84 ? -5.145 -24.922 -10.836 1 98.94 84 GLY A CA 1
ATOM 611 C C . GLY A 1 84 ? -5.105 -24.625 -12.32 1 98.94 84 GLY A C 1
ATOM 612 O O . GLY A 1 84 ? -5.332 -25.516 -13.148 1 98.94 84 GLY A O 1
ATOM 613 N N . VAL A 1 85 ? -4.867 -23.375 -12.656 1 98.94 85 VAL A N 1
ATOM 614 C CA . VAL A 1 85 ? -4.766 -22.969 -14.055 1 98.94 85 VAL A CA 1
ATOM 615 C C . VAL A 1 85 ? -3.352 -22.469 -14.344 1 98.94 85 VAL A C 1
ATOM 617 O O . VAL A 1 85 ? -2.787 -21.688 -13.578 1 98.94 85 VAL A O 1
ATOM 620 N N . ASP A 1 86 ? -2.779 -22.906 -15.414 1 98.75 86 ASP A N 1
ATOM 621 C CA . ASP A 1 86 ? -1.484 -22.438 -15.891 1 98.75 86 ASP A CA 1
ATOM 622 C C . ASP A 1 86 ? -1.372 -22.562 -17.406 1 98.75 86 ASP A C 1
ATOM 624 O O . ASP A 1 86 ? -1.96 -23.469 -18 1 98.75 86 ASP A O 1
ATOM 628 N N . PHE A 1 87 ? -0.597 -21.703 -18 1 97.81 87 PHE A N 1
ATOM 629 C CA . PHE A 1 87 ? -0.523 -21.766 -19.453 1 97.81 87 PHE A CA 1
ATOM 630 C C . PHE A 1 87 ? 0.599 -22.688 -19.906 1 97.81 87 PHE A C 1
ATOM 632 O O . PHE A 1 87 ? 0.693 -23.031 -21.094 1 97.81 87 PHE A O 1
ATOM 639 N N . SER A 1 88 ? 1.503 -23.062 -19.062 1 97.75 88 SER A N 1
ATOM 640 C CA . SER A 1 88 ? 2.605 -23.969 -19.391 1 97.75 88 SER A CA 1
ATOM 641 C C . SER A 1 88 ? 2.188 -25.422 -19.266 1 97.75 88 SER A C 1
ATOM 643 O O . SER A 1 88 ? 1.91 -25.906 -18.156 1 97.75 88 SER A O 1
ATOM 645 N N . ALA A 1 89 ? 2.213 -26.156 -20.359 1 97.75 89 ALA A N 1
ATOM 646 C CA . ALA A 1 89 ? 1.893 -27.578 -20.359 1 97.75 89 ALA A CA 1
ATOM 647 C C . ALA A 1 89 ? 2.912 -28.375 -19.531 1 97.75 89 ALA A C 1
ATOM 649 O O . ALA A 1 89 ? 2.557 -29.328 -18.844 1 97.75 89 ALA A O 1
ATOM 650 N N . ALA A 1 90 ? 4.113 -27.969 -19.625 1 97.75 90 ALA A N 1
ATOM 651 C CA . ALA A 1 90 ? 5.18 -28.641 -18.891 1 97.75 90 ALA A CA 1
ATOM 652 C C . ALA A 1 90 ? 4.973 -28.5 -17.375 1 97.75 90 ALA A C 1
ATOM 654 O O . ALA A 1 90 ? 5.141 -29.469 -16.625 1 97.75 90 ALA A O 1
ATOM 655 N N . GLN A 1 91 ? 4.617 -27.328 -16.891 1 97.62 91 GLN A N 1
ATOM 656 C CA . GLN A 1 91 ? 4.32 -27.109 -15.484 1 97.62 91 GLN A CA 1
ATOM 657 C C . GLN A 1 91 ? 3.123 -27.938 -15.031 1 97.62 91 GLN A C 1
ATOM 659 O O . GLN A 1 91 ? 3.146 -28.531 -13.961 1 97.62 91 GLN A O 1
ATOM 664 N N . LEU A 1 92 ? 2.121 -28.031 -15.898 1 98.44 92 LEU A N 1
ATOM 665 C CA . LEU A 1 92 ? 0.91 -28.766 -15.547 1 98.44 92 LEU A CA 1
ATOM 666 C C . LEU A 1 92 ? 1.188 -30.266 -15.438 1 98.44 92 LEU A C 1
ATOM 668 O O . LEU A 1 92 ? 0.553 -30.953 -14.648 1 98.44 92 LEU A O 1
ATOM 672 N N . GLU A 1 93 ? 2.129 -30.766 -16.219 1 98.12 93 GLU A N 1
ATOM 673 C CA . GLU A 1 93 ? 2.531 -32.156 -16.078 1 98.12 93 GLU A CA 1
ATOM 674 C C . GLU A 1 93 ? 3.119 -32.438 -14.703 1 98.12 93 GLU A C 1
ATOM 676 O O . GLU A 1 93 ? 2.797 -33.438 -14.07 1 98.12 93 GLU A O 1
ATOM 681 N N . HIS A 1 94 ? 3.934 -31.516 -14.242 1 96.75 94 HIS A N 1
ATOM 682 C CA . HIS A 1 94 ? 4.48 -31.609 -12.891 1 96.75 94 HIS A CA 1
ATOM 683 C C . HIS A 1 94 ? 3.375 -31.547 -11.844 1 96.75 94 HIS A C 1
ATOM 685 O O . HIS A 1 94 ? 3.408 -32.281 -10.852 1 96.75 94 HIS A O 1
ATOM 691 N N . ALA A 1 95 ? 2.43 -30.672 -12.07 1 98.06 95 ALA A N 1
ATOM 692 C CA . ALA A 1 95 ? 1.323 -30.516 -11.125 1 98.06 95 ALA A CA 1
ATOM 693 C C . ALA A 1 95 ? 0.53 -31.812 -10.977 1 98.06 95 ALA A C 1
ATOM 695 O O . ALA A 1 95 ? 0.198 -32.219 -9.867 1 98.06 95 ALA A O 1
ATOM 696 N N . ARG A 1 96 ? 0.253 -32.469 -12.102 1 98.12 96 ARG A N 1
ATOM 697 C CA . ARG A 1 96 ? -0.494 -33.719 -12.086 1 98.12 96 ARG A CA 1
ATOM 698 C C . ARG A 1 96 ? 0.297 -34.812 -11.383 1 98.12 96 ARG A C 1
ATOM 700 O O . ARG A 1 96 ? -0.267 -35.625 -10.633 1 98.12 96 ARG A O 1
ATOM 707 N N . HIS A 1 97 ? 1.574 -34.844 -11.648 1 96 97 HIS A N 1
ATOM 708 C CA . HIS A 1 97 ? 2.428 -35.812 -10.969 1 96 97 HIS A CA 1
ATOM 709 C C . HIS A 1 97 ? 2.408 -35.594 -9.461 1 96 97 HIS A C 1
ATOM 711 O O . HIS A 1 97 ? 2.309 -36.562 -8.695 1 96 97 HIS A O 1
ATOM 717 N N . LEU A 1 98 ? 2.51 -34.344 -9.062 1 96.44 98 LEU A N 1
ATOM 718 C CA . LEU A 1 98 ? 2.494 -34 -7.637 1 96.44 98 LEU A CA 1
ATOM 719 C C . LEU A 1 98 ? 1.168 -34.406 -7.004 1 96.44 98 LEU A C 1
ATOM 721 O O . LEU A 1 98 ? 1.146 -35 -5.918 1 96.44 98 LEU A O 1
ATOM 725 N N . ARG A 1 99 ? 0.061 -34.094 -7.684 1 97.56 99 ARG A N 1
ATOM 726 C CA . ARG A 1 99 ? -1.274 -34.5 -7.238 1 97.56 99 ARG A CA 1
ATOM 727 C C . ARG A 1 99 ? -1.357 -36 -7.008 1 97.56 99 ARG A C 1
ATOM 729 O O . ARG A 1 99 ? -1.837 -36.438 -5.965 1 97.56 99 ARG A O 1
ATOM 736 N N . ASP A 1 100 ? -0.86 -36.75 -7.984 1 96.94 100 ASP A N 1
ATOM 737 C CA . ASP A 1 100 ? -0.916 -38.219 -7.91 1 96.94 100 ASP A CA 1
ATOM 738 C C . ASP A 1 100 ? -0.041 -38.75 -6.773 1 96.94 100 ASP A C 1
ATOM 740 O O . ASP A 1 100 ? -0.417 -39.688 -6.082 1 96.94 100 ASP A O 1
ATOM 744 N N . HIS A 1 101 ? 1.055 -38.094 -6.613 1 94.75 101 HIS A N 1
ATOM 745 C CA . HIS A 1 101 ? 1.965 -38.5 -5.551 1 94.75 101 HIS A CA 1
ATOM 746 C C . HIS A 1 101 ? 1.314 -38.344 -4.18 1 94.75 101 HIS A C 1
ATOM 748 O O . HIS A 1 101 ? 1.423 -39.25 -3.332 1 94.75 101 HIS A O 1
ATOM 754 N N . TYR A 1 102 ? 0.637 -37.25 -3.93 1 96.56 102 TYR A N 1
ATOM 755 C CA . TYR A 1 102 ? 0.023 -36.969 -2.637 1 96.56 102 TYR A CA 1
ATOM 756 C C . TYR A 1 102 ? -1.334 -37.656 -2.516 1 96.56 102 TYR A C 1
ATOM 758 O O . TYR A 1 102 ? -1.892 -37.75 -1.42 1 96.56 102 TYR A O 1
ATOM 766 N N . GLY A 1 103 ? -1.915 -38.125 -3.641 1 97 103 GLY A N 1
ATOM 767 C CA . GLY A 1 103 ? -3.191 -38.812 -3.639 1 97 103 GLY A CA 1
ATOM 768 C C . GLY A 1 103 ? -4.363 -37.906 -3.314 1 97 103 GLY A C 1
ATOM 769 O O . GLY A 1 103 ? -5.266 -38.281 -2.568 1 97 103 GLY A O 1
ATOM 770 N N . VAL A 1 104 ? -4.285 -36.688 -3.752 1 97.69 104 VAL A N 1
ATOM 771 C CA . VAL A 1 104 ? -5.363 -35.75 -3.479 1 97.69 104 VAL A CA 1
ATOM 772 C C . VAL A 1 104 ? -6.141 -35.438 -4.762 1 97.69 104 VAL A C 1
ATOM 774 O O . VAL A 1 104 ? -5.73 -35.875 -5.848 1 97.69 104 VAL A O 1
ATOM 777 N N . ASP A 1 105 ? -7.273 -34.844 -4.594 1 97.31 105 ASP A N 1
ATOM 778 C CA . ASP A 1 105 ? -8.094 -34.469 -5.742 1 97.31 105 ASP A CA 1
ATOM 779 C C . ASP A 1 105 ? -7.895 -33 -6.09 1 97.31 105 ASP A C 1
ATOM 781 O O . ASP A 1 105 ? -8.211 -32.125 -5.289 1 97.31 105 ASP A O 1
ATOM 785 N N . ALA A 1 106 ? -7.391 -32.719 -7.137 1 98.56 106 ALA A N 1
ATOM 786 C CA . ALA A 1 106 ? -7.195 -31.391 -7.73 1 98.56 106 ALA A CA 1
ATOM 787 C C . ALA A 1 106 ? -7.199 -31.469 -9.25 1 98.56 106 ALA A C 1
ATOM 789 O O . ALA A 1 106 ? -6.645 -32.406 -9.836 1 98.56 106 ALA A O 1
ATOM 790 N N . ARG A 1 107 ? -7.832 -30.531 -9.836 1 98.75 107 ARG A N 1
ATOM 791 C CA . ARG A 1 107 ? -7.879 -30.469 -11.297 1 98.75 107 ARG A CA 1
ATOM 792 C C . ARG A 1 107 ? -6.93 -29.406 -11.844 1 98.75 107 ARG A C 1
ATOM 794 O O . ARG A 1 107 ? -6.793 -28.328 -11.258 1 98.75 107 ARG A O 1
ATOM 801 N N . PHE A 1 108 ? -6.289 -29.719 -12.891 1 98.81 108 PHE A N 1
ATOM 802 C CA . PHE A 1 108 ? -5.363 -28.781 -13.531 1 98.81 108 PHE A CA 1
ATOM 803 C C . PHE A 1 108 ? -5.77 -28.531 -14.977 1 98.81 108 PHE A C 1
ATOM 805 O O . PHE A 1 108 ? -5.941 -29.469 -15.758 1 98.81 108 PHE A O 1
ATOM 812 N N . VAL A 1 109 ? -5.914 -27.297 -15.336 1 98.62 109 VAL A N 1
ATOM 813 C CA . VAL A 1 109 ? -6.434 -26.875 -16.625 1 98.62 109 VAL A CA 1
ATOM 814 C C . VAL A 1 109 ? -5.461 -25.922 -17.297 1 98.62 109 VAL A C 1
ATOM 816 O O . VAL A 1 109 ? -4.891 -25.047 -16.641 1 98.62 109 VAL A O 1
ATOM 819 N N . ARG A 1 110 ? -5.215 -26.141 -18.578 1 98.5 110 ARG A N 1
ATOM 820 C CA . ARG A 1 110 ? -4.398 -25.188 -19.328 1 98.5 110 ARG A CA 1
ATOM 821 C C . ARG A 1 110 ? -5.188 -23.922 -19.641 1 98.5 110 ARG A C 1
ATOM 823 O O . ARG A 1 110 ? -6.312 -24 -20.141 1 98.5 110 ARG A O 1
ATOM 830 N N . GLY A 1 111 ? -4.629 -22.781 -19.297 1 98.19 111 GLY A N 1
ATOM 831 C CA . GLY A 1 111 ? -5.305 -21.531 -19.578 1 98.19 111 GLY A CA 1
ATOM 832 C C . GLY A 1 111 ? -4.465 -20.312 -19.219 1 98.19 111 GLY A C 1
ATOM 833 O O . GLY A 1 111 ? -3.396 -20.438 -18.625 1 98.19 111 GLY A O 1
ATOM 834 N N . ASP A 1 112 ? -4.973 -19.141 -19.641 1 98 112 ASP A N 1
ATOM 835 C CA . ASP A 1 112 ? -4.359 -17.844 -19.406 1 98 112 ASP A CA 1
ATOM 836 C C . ASP A 1 112 ? -5.102 -17.078 -18.312 1 98 112 ASP A C 1
ATOM 838 O O . ASP A 1 112 ? -6.336 -17.047 -18.297 1 98 112 ASP A O 1
ATOM 842 N N . VAL A 1 113 ? -4.391 -16.531 -17.375 1 98.69 113 VAL A N 1
ATOM 843 C CA . VAL A 1 113 ? -5.016 -15.883 -16.219 1 98.69 113 VAL A CA 1
ATOM 844 C C . VAL A 1 113 ? -5.766 -14.633 -16.688 1 98.69 113 VAL A C 1
ATOM 846 O O . VAL A 1 113 ? -6.578 -14.086 -15.938 1 98.69 113 VAL A O 1
ATOM 849 N N . THR A 1 114 ? -5.547 -14.164 -17.953 1 98.56 114 THR A N 1
ATOM 850 C CA . THR A 1 114 ? -6.258 -13.008 -18.484 1 98.56 114 THR A CA 1
ATOM 851 C C . THR A 1 114 ? -7.512 -13.438 -19.234 1 98.56 114 THR A C 1
ATOM 853 O O . THR A 1 114 ? -8.266 -12.594 -19.719 1 98.56 114 THR A O 1
ATOM 856 N N . ASN A 1 115 ? -7.672 -14.648 -19.438 1 98.25 115 ASN A N 1
ATOM 857 C CA . ASN A 1 115 ? -8.805 -15.258 -20.125 1 98.25 115 ASN A CA 1
ATOM 858 C C . ASN A 1 115 ? -9.039 -16.688 -19.672 1 98.25 115 ASN A C 1
ATOM 860 O O . ASN A 1 115 ? -8.773 -17.641 -20.406 1 98.25 115 ASN A O 1
ATOM 864 N N . LEU A 1 116 ? -9.68 -16.859 -18.516 1 98.75 116 LEU A N 1
ATOM 865 C CA . LEU A 1 116 ? -9.773 -18.156 -17.828 1 98.75 116 LEU A CA 1
ATOM 866 C C . LEU A 1 116 ? -10.828 -19.031 -18.484 1 98.75 116 LEU A C 1
ATOM 868 O O . LEU A 1 116 ? -11.945 -18.594 -18.75 1 98.75 116 LEU A O 1
ATOM 872 N N . PRO A 1 117 ? -10.523 -20.25 -18.734 1 98.62 117 PRO A N 1
ATOM 873 C CA . PRO A 1 117 ? -11.523 -21.203 -19.234 1 98.62 117 PRO A CA 1
ATOM 874 C C . PRO A 1 117 ? -12.359 -21.812 -18.094 1 98.62 117 PRO A C 1
ATOM 876 O O . PRO A 1 117 ? -12.5 -23.031 -18.016 1 98.62 117 PRO A O 1
ATOM 879 N N . LEU A 1 118 ? -12.898 -21.047 -17.219 1 98.88 118 LEU A N 1
ATOM 880 C CA . LEU A 1 118 ? -13.664 -21.438 -16.047 1 98.88 118 LEU A CA 1
ATOM 881 C C . LEU A 1 118 ? -14.992 -20.688 -15.984 1 98.88 118 LEU A C 1
ATOM 883 O O . LEU A 1 118 ? -15.086 -19.547 -16.453 1 98.88 118 LEU A O 1
ATOM 887 N N . PRO A 1 119 ? -16 -21.266 -15.461 1 98.62 119 PRO A N 1
ATOM 888 C CA . PRO A 1 119 ? -17.297 -20.594 -15.375 1 98.62 119 PRO A CA 1
ATOM 889 C C . PRO A 1 119 ? -17.312 -19.453 -14.359 1 98.62 119 PRO A C 1
ATOM 891 O O . PRO A 1 119 ? -16.453 -19.406 -13.477 1 98.62 119 PRO A O 1
ATOM 894 N N . ASP A 1 120 ? -18.281 -18.578 -14.523 1 98.75 120 ASP A N 1
ATOM 895 C CA . ASP A 1 120 ? -18.484 -17.453 -13.609 1 98.75 120 ASP A CA 1
ATOM 896 C C . ASP A 1 120 ? -18.875 -17.953 -12.219 1 98.75 120 ASP A C 1
ATOM 898 O O . ASP A 1 120 ? -19.531 -18.984 -12.086 1 98.75 120 ASP A O 1
ATOM 902 N N . ALA A 1 121 ? -18.469 -17.25 -11.195 1 98.69 121 ALA A N 1
ATOM 903 C CA . ALA A 1 121 ? -18.969 -17.391 -9.836 1 98.69 121 ALA A CA 1
ATOM 904 C C . ALA A 1 121 ? -18.906 -18.844 -9.375 1 98.69 121 ALA A C 1
ATOM 906 O O . ALA A 1 121 ? -19.906 -19.391 -8.867 1 98.69 121 ALA A O 1
ATOM 907 N N . SER A 1 122 ? -17.75 -19.422 -9.469 1 98.62 122 SER A N 1
ATOM 908 C CA . SER A 1 122 ? -17.656 -20.859 -9.234 1 98.62 122 SER A CA 1
ATOM 909 C C . SER A 1 122 ? -16.766 -21.156 -8.039 1 98.62 122 SER A C 1
ATOM 911 O O . SER A 1 122 ? -16.734 -22.297 -7.547 1 98.62 122 SER A O 1
ATOM 913 N N . PHE A 1 123 ? -16.094 -20.188 -7.477 1 98.94 123 PHE A N 1
ATOM 914 C CA . PHE A 1 123 ? -15.133 -20.438 -6.414 1 98.94 123 PHE A CA 1
ATOM 915 C C . PHE A 1 123 ? -15.352 -19.484 -5.242 1 98.94 123 PHE A C 1
ATOM 917 O O . PHE A 1 123 ? -15.852 -18.375 -5.422 1 98.94 123 PHE A O 1
ATOM 924 N N . ASP A 1 124 ? -14.945 -19.922 -4.07 1 98.88 124 ASP A N 1
ATOM 925 C CA . ASP A 1 124 ? -14.977 -19.094 -2.863 1 98.88 124 ASP A CA 1
ATOM 926 C C . ASP A 1 124 ? -13.695 -18.281 -2.713 1 98.88 124 ASP A C 1
ATOM 928 O O . ASP A 1 124 ? -13.711 -17.188 -2.154 1 98.88 124 ASP A O 1
ATOM 932 N N . VAL A 1 125 ? -12.617 -18.891 -3.188 1 98.88 125 VAL A N 1
ATOM 933 C CA . VAL A 1 125 ? -11.305 -18.266 -3.021 1 98.88 125 VAL A CA 1
ATOM 934 C C . VAL A 1 125 ? -10.484 -18.438 -4.301 1 98.88 125 VAL A C 1
ATOM 936 O O . VAL A 1 125 ? -10.5 -19.5 -4.918 1 98.88 125 VAL A O 1
ATOM 939 N N . ALA A 1 126 ? -9.844 -17.422 -4.727 1 98.94 126 ALA A N 1
ATOM 940 C CA . ALA A 1 126 ? -8.828 -17.438 -5.773 1 98.94 126 ALA A CA 1
ATOM 941 C C . ALA A 1 126 ? -7.465 -17.016 -5.227 1 98.94 126 ALA A C 1
ATOM 943 O O . ALA A 1 126 ? -7.379 -16.078 -4.426 1 98.94 126 ALA A O 1
ATOM 944 N N . PHE A 1 127 ? -6.469 -17.734 -5.645 1 98.75 127 PHE A N 1
ATOM 945 C CA . PHE A 1 127 ? -5.105 -17.406 -5.238 1 98.75 127 PHE A CA 1
ATOM 946 C C . PHE A 1 127 ? -4.203 -17.234 -6.453 1 98.75 127 PHE A C 1
ATOM 948 O O . PHE A 1 127 ? -4.301 -18 -7.414 1 98.75 127 PHE A O 1
ATOM 955 N N . SER A 1 128 ? -3.352 -16.219 -6.473 1 98.81 128 SER A N 1
ATOM 956 C CA . SER A 1 128 ? -2.289 -16.062 -7.461 1 98.81 128 SER A CA 1
ATOM 957 C C . SER A 1 128 ? -0.982 -15.633 -6.797 1 98.81 128 SER A C 1
ATOM 959 O O . SER A 1 128 ? -0.865 -14.5 -6.312 1 98.81 128 SER A O 1
ATOM 961 N N . GLY A 1 129 ? -0.029 -16.438 -6.801 1 97.31 129 GLY A N 1
ATOM 962 C CA . GLY A 1 129 ? 1.263 -16.156 -6.195 1 97.31 129 GLY A CA 1
ATOM 963 C C . GLY A 1 129 ? 2.371 -15.969 -7.215 1 97.31 129 GLY A C 1
ATOM 964 O O . GLY A 1 129 ? 2.795 -16.922 -7.863 1 97.31 129 GLY A O 1
ATOM 965 N N . TRP A 1 130 ? 2.828 -14.75 -7.297 1 96.62 130 TRP A N 1
ATOM 966 C CA . TRP A 1 130 ? 3.99 -14.422 -8.117 1 96.62 130 TRP A CA 1
ATOM 967 C C . TRP A 1 130 ? 3.721 -14.734 -9.586 1 96.62 130 TRP A C 1
ATOM 969 O O . TRP A 1 130 ? 4.566 -15.312 -10.266 1 96.62 130 TRP A O 1
ATOM 979 N N . VAL A 1 131 ? 2.574 -14.367 -10.047 1 98.31 131 VAL A N 1
ATOM 980 C CA . VAL A 1 131 ? 2.17 -14.555 -11.438 1 98.31 131 VAL A CA 1
ATOM 981 C C . VAL A 1 131 ? 1.821 -13.203 -12.062 1 98.31 131 VAL A C 1
ATOM 983 O O . VAL A 1 131 ? 2.305 -12.875 -13.141 1 98.31 131 VAL A O 1
ATOM 986 N N . TYR A 1 132 ? 1.057 -12.383 -11.312 1 98.5 132 TYR A N 1
ATOM 987 C CA . TYR A 1 132 ? 0.497 -11.156 -11.883 1 98.5 132 TYR A CA 1
ATOM 988 C C . TYR A 1 132 ? 1.6 -10.188 -12.273 1 98.5 132 TYR A C 1
ATOM 990 O O . TYR A 1 132 ? 1.417 -9.359 -13.164 1 98.5 132 TYR A O 1
ATOM 998 N N . GLN A 1 133 ? 2.797 -10.305 -11.664 1 97.81 133 GLN A N 1
ATOM 999 C CA . GLN A 1 133 ? 3.893 -9.422 -12.055 1 97.81 133 GLN A CA 1
ATOM 1000 C C . GLN A 1 133 ? 4.391 -9.766 -13.461 1 97.81 133 GLN A C 1
ATOM 1002 O O . GLN A 1 133 ? 5.133 -8.992 -14.062 1 97.81 133 GLN A O 1
ATOM 1007 N N . MET A 1 134 ? 4.016 -10.883 -14 1 98.06 134 MET A N 1
ATOM 1008 C CA . MET A 1 134 ? 4.512 -11.312 -15.305 1 98.06 134 MET A CA 1
ATOM 1009 C C . MET A 1 134 ? 3.482 -11.039 -16.391 1 98.06 134 MET A C 1
ATOM 1011 O O . MET A 1 134 ? 3.652 -11.469 -17.531 1 98.06 134 MET A O 1
ATOM 1015 N N . VAL A 1 135 ? 2.418 -10.406 -16.031 1 98 135 VAL A N 1
ATOM 1016 C CA . VAL A 1 135 ? 1.325 -10.141 -16.953 1 98 135 VAL A CA 1
ATOM 1017 C C . VAL A 1 135 ? 1.221 -8.633 -17.219 1 98 135 VAL A C 1
ATOM 1019 O O . VAL A 1 135 ? 1.044 -7.852 -16.281 1 98 135 VAL A O 1
ATOM 1022 N N . PRO A 1 136 ? 1.343 -8.219 -18.453 1 97.06 136 PRO A N 1
ATOM 1023 C CA . PRO A 1 136 ? 1.241 -6.789 -18.75 1 97.06 136 PRO A CA 1
ATOM 1024 C C . PRO A 1 136 ? -0.139 -6.215 -18.438 1 97.06 136 PRO A C 1
ATOM 1026 O O . PRO A 1 136 ? -0.244 -5.117 -17.875 1 97.06 136 PRO A O 1
ATOM 1029 N N . ASN A 1 137 ? -1.17 -6.973 -18.75 1 97.5 137 ASN A N 1
ATOM 1030 C CA . ASN A 1 137 ? -2.537 -6.508 -18.531 1 97.5 137 ASN A CA 1
ATOM 1031 C C . ASN A 1 137 ? -3.08 -6.965 -17.172 1 97.5 137 ASN A C 1
ATOM 1033 O O . ASN A 1 137 ? -3.898 -7.879 -17.109 1 97.5 137 ASN A O 1
ATOM 1037 N N . LEU A 1 138 ? -2.695 -6.277 -16.141 1 98.44 138 LEU A N 1
ATOM 1038 C CA . LEU A 1 138 ? -3.107 -6.598 -14.781 1 98.44 138 LEU A CA 1
ATOM 1039 C C . LEU A 1 138 ? -4.625 -6.512 -14.641 1 98.44 138 LEU A C 1
ATOM 1041 O O . LEU A 1 138 ? -5.23 -7.332 -13.945 1 98.44 138 LEU A O 1
ATOM 1045 N N . GLU A 1 139 ? -5.25 -5.566 -15.242 1 98.62 139 GLU A N 1
ATOM 1046 C CA . GLU A 1 139 ? -6.695 -5.367 -15.156 1 98.62 139 GLU A CA 1
ATOM 1047 C C . GLU A 1 139 ? -7.449 -6.602 -15.641 1 98.62 139 GLU A C 1
ATOM 1049 O O . GLU A 1 139 ? -8.453 -6.996 -15.047 1 98.62 139 GLU A O 1
ATOM 1054 N N . ALA A 1 140 ? -6.977 -7.203 -16.719 1 98.69 140 ALA A N 1
ATOM 1055 C CA . ALA A 1 140 ? -7.621 -8.406 -17.234 1 98.69 140 ALA A CA 1
ATOM 1056 C C . ALA A 1 140 ? -7.512 -9.562 -16.25 1 98.69 140 ALA A C 1
ATOM 1058 O O . ALA A 1 140 ? -8.453 -10.336 -16.078 1 98.69 140 ALA A O 1
ATOM 1059 N N . CYS A 1 141 ? -6.355 -9.711 -15.594 1 98.81 141 CYS A N 1
ATOM 1060 C CA . CYS A 1 141 ? -6.176 -10.734 -14.578 1 98.81 141 CYS A CA 1
ATOM 1061 C C . CYS A 1 141 ? -7.199 -10.578 -13.461 1 98.81 141 CYS A C 1
ATOM 1063 O O . CYS A 1 141 ? -7.871 -11.539 -13.078 1 98.81 141 CYS A O 1
ATOM 1065 N N . LEU A 1 142 ? -7.27 -9.359 -12.992 1 98.94 142 LEU A N 1
ATOM 1066 C CA . LEU A 1 142 ? -8.125 -9.078 -11.852 1 98.94 142 LEU A CA 1
ATOM 1067 C C . LEU A 1 142 ? -9.602 -9.203 -12.227 1 98.94 142 LEU A C 1
ATOM 1069 O O . LEU A 1 142 ? -10.414 -9.672 -11.422 1 98.94 142 LEU A O 1
ATOM 1073 N N . ALA A 1 143 ? -9.961 -8.852 -13.438 1 98.88 143 ALA A N 1
ATOM 1074 C CA . ALA A 1 143 ? -11.328 -9.016 -13.922 1 98.88 143 ALA A CA 1
ATOM 1075 C C . ALA A 1 143 ? -11.711 -10.4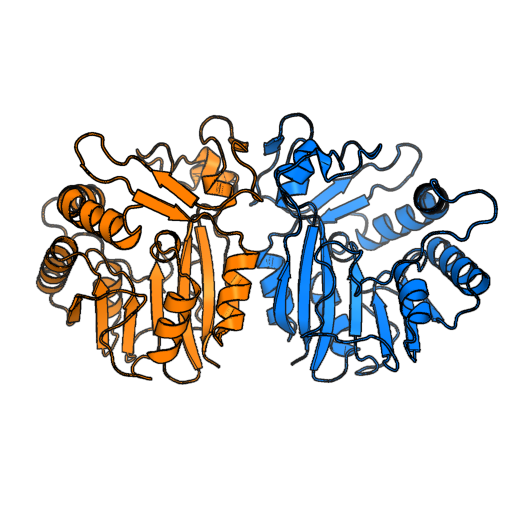92 -13.984 1 98.88 143 ALA A C 1
ATOM 1077 O O . ALA A 1 143 ? -12.82 -10.867 -13.586 1 98.88 143 ALA A O 1
ATOM 1078 N N . GLU A 1 144 ? -10.805 -11.328 -14.5 1 98.94 144 GLU A N 1
ATOM 1079 C CA . GLU A 1 144 ? -11.07 -12.766 -14.57 1 98.94 144 GLU A CA 1
ATOM 1080 C C . GLU A 1 144 ? -11.172 -13.383 -13.18 1 98.94 144 GLU A C 1
ATOM 1082 O O . GLU A 1 144 ? -12.031 -14.227 -12.93 1 98.94 144 GLU A O 1
ATOM 1087 N N . ALA A 1 145 ? -10.266 -12.953 -12.289 1 98.94 145 ALA A N 1
ATOM 1088 C CA . ALA A 1 145 ? -10.375 -13.422 -10.906 1 98.94 145 ALA A CA 1
ATOM 1089 C C . ALA A 1 145 ? -11.734 -13.07 -10.312 1 98.94 145 ALA A C 1
ATOM 1091 O O . ALA A 1 145 ? -12.383 -13.914 -9.68 1 98.94 145 ALA A O 1
ATOM 1092 N N . HIS A 1 146 ? -12.141 -11.859 -10.523 1 98.94 146 HIS A N 1
ATOM 1093 C CA . HIS A 1 146 ? -13.438 -11.422 -10.023 1 98.94 146 HIS A CA 1
ATOM 1094 C C . HIS A 1 146 ? -14.57 -12.242 -10.633 1 98.94 146 HIS A C 1
ATOM 1096 O O . HIS A 1 146 ? -15.484 -12.672 -9.922 1 98.94 146 HIS A O 1
ATOM 1102 N N . ARG A 1 147 ? -14.523 -12.461 -11.953 1 98.88 147 ARG A N 1
ATOM 1103 C CA . ARG A 1 147 ? -15.57 -13.172 -12.688 1 98.88 147 ARG A CA 1
ATOM 1104 C C . ARG A 1 147 ? -15.773 -14.578 -12.133 1 98.88 147 ARG A C 1
ATOM 1106 O O . ARG A 1 147 ? -16.906 -15.039 -12 1 98.88 147 ARG A O 1
ATOM 1113 N N . VAL A 1 148 ? -14.711 -15.273 -11.789 1 98.94 148 VAL A N 1
ATOM 1114 C CA . VAL A 1 148 ? -14.82 -16.688 -11.422 1 98.94 148 VAL A CA 1
ATOM 1115 C C . VAL A 1 148 ? -15.164 -16.797 -9.938 1 98.94 148 VAL A C 1
ATOM 1117 O O . VAL A 1 148 ? -15.523 -17.875 -9.469 1 98.94 148 VAL A O 1
ATOM 1120 N N . LEU A 1 149 ? -14.984 -15.75 -9.156 1 98.94 149 LEU A N 1
ATOM 1121 C CA . LEU A 1 149 ? -15.305 -15.75 -7.73 1 98.94 149 LEU A CA 1
ATOM 1122 C C . LEU A 1 149 ? -16.797 -15.516 -7.508 1 98.94 149 LEU A C 1
ATOM 1124 O O . LEU A 1 149 ? -17.406 -14.711 -8.211 1 98.94 149 LEU A O 1
ATOM 1128 N N . ARG A 1 150 ? -17.328 -16.219 -6.559 1 98.69 150 ARG A N 1
ATOM 1129 C CA . ARG A 1 150 ? -18.672 -15.906 -6.059 1 98.69 150 ARG A CA 1
ATOM 1130 C C . ARG A 1 150 ? -18.703 -14.531 -5.41 1 98.69 150 ARG A C 1
ATOM 1132 O O . ARG A 1 150 ? -17.641 -1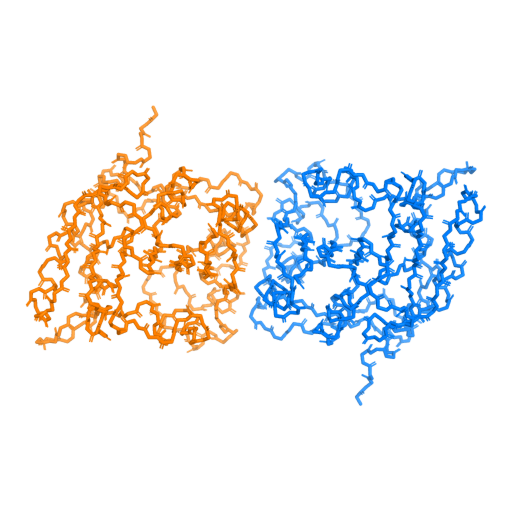3.961 -5.102 1 98.69 150 ARG A O 1
ATOM 1139 N N . ASP A 1 151 ? -19.938 -13.992 -5.199 1 97.56 151 ASP A N 1
ATOM 1140 C CA . ASP A 1 151 ? -20.078 -12.773 -4.414 1 97.56 151 ASP A CA 1
ATOM 1141 C C . ASP A 1 151 ? -19.406 -12.922 -3.049 1 97.56 151 ASP A C 1
ATOM 1143 O O . ASP A 1 151 ? -19.516 -13.961 -2.404 1 97.56 151 ASP A O 1
ATOM 1147 N N . ASP A 1 152 ? -18.656 -11.953 -2.717 1 97 152 ASP A N 1
ATOM 1148 C CA . ASP A 1 152 ? -17.938 -11.898 -1.451 1 97 152 ASP A CA 1
ATOM 1149 C C . ASP A 1 152 ? -16.781 -12.898 -1.436 1 97 152 ASP A C 1
ATOM 1151 O O . ASP A 1 152 ? -16.219 -13.195 -0.377 1 97 152 ASP A O 1
ATOM 1155 N N . GLY A 1 153 ? -16.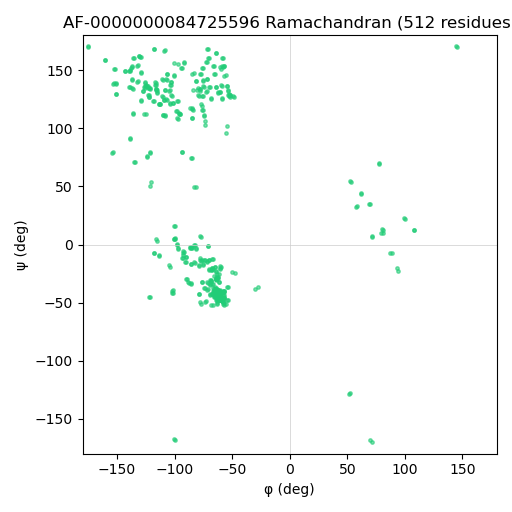547 -13.539 -2.641 1 98.75 153 GLY A N 1
ATOM 1156 C CA . GLY A 1 153 ? -15.367 -14.391 -2.727 1 98.75 153 GLY A CA 1
ATOM 1157 C C . GLY A 1 153 ? -14.07 -13.664 -2.43 1 98.75 153 GLY A C 1
ATOM 1158 O O . GLY A 1 153 ? -14.016 -12.438 -2.488 1 98.75 153 GLY A O 1
ATOM 1159 N N . LEU A 1 154 ? -13.039 -14.43 -2.092 1 98.81 154 LEU A N 1
ATOM 1160 C CA . LEU A 1 154 ? -11.766 -13.867 -1.648 1 98.81 154 LEU A CA 1
ATOM 1161 C C . LEU A 1 154 ? -10.688 -14.062 -2.707 1 98.81 154 LEU A C 1
ATOM 1163 O O . LEU A 1 154 ? -10.484 -15.18 -3.199 1 98.81 154 LEU A O 1
ATOM 1167 N N . LEU A 1 155 ? -10.07 -12.977 -3.115 1 98.94 155 LEU A N 1
ATOM 1168 C CA . LEU A 1 155 ? -8.844 -13.023 -3.912 1 98.94 155 LEU A CA 1
ATOM 1169 C C . LEU A 1 155 ? -7.621 -12.758 -3.045 1 98.94 155 LEU A C 1
ATOM 1171 O O . LEU A 1 155 ? -7.555 -11.75 -2.342 1 98.94 155 LEU A O 1
ATOM 1175 N N . VAL A 1 156 ? -6.707 -13.68 -3.016 1 98.69 156 VAL A N 1
ATOM 1176 C CA . VAL A 1 156 ? -5.398 -13.5 -2.395 1 98.69 156 VAL A CA 1
ATOM 1177 C C . VAL A 1 156 ? -4.309 -13.531 -3.465 1 98.69 156 VAL A C 1
ATOM 1179 O O . VAL A 1 156 ? -4.215 -14.484 -4.238 1 98.69 156 VAL A O 1
ATOM 1182 N N . PHE A 1 157 ? -3.545 -12.469 -3.568 1 98.5 157 PHE A N 1
ATOM 1183 C CA . PHE A 1 157 ? -2.445 -12.508 -4.527 1 98.5 157 PHE A CA 1
ATOM 1184 C C . PHE A 1 157 ? -1.222 -11.781 -3.98 1 98.5 157 PHE A C 1
ATOM 1186 O O . PHE A 1 157 ? -1.347 -10.891 -3.139 1 98.5 157 PHE A O 1
ATOM 1193 N N . ASP A 1 158 ? -0.087 -12.211 -4.367 1 97.25 158 ASP A N 1
ATOM 1194 C CA . ASP A 1 158 ? 1.159 -11.555 -3.988 1 97.25 158 ASP A CA 1
ATOM 1195 C C . ASP A 1 158 ? 2.127 -11.484 -5.168 1 97.25 158 ASP A C 1
ATOM 1197 O O . ASP A 1 158 ? 2.035 -12.289 -6.098 1 97.25 158 ASP A O 1
ATOM 1201 N N . VAL A 1 159 ? 2.922 -10.516 -5.184 1 98 159 VAL A N 1
ATOM 1202 C CA . VAL A 1 159 ? 3.988 -10.266 -6.145 1 98 159 VAL A CA 1
ATOM 1203 C C . VAL A 1 159 ? 5.258 -9.836 -5.41 1 98 159 VAL A C 1
ATOM 1205 O O . VAL A 1 159 ? 5.211 -9.477 -4.234 1 98 159 VAL A O 1
ATOM 1208 N N . PRO A 1 160 ? 6.422 -9.953 -6.094 1 96.5 160 PRO A N 1
ATOM 1209 C CA . PRO A 1 160 ? 7.602 -9.328 -5.488 1 96.5 160 PRO A CA 1
ATOM 1210 C C . PRO A 1 160 ? 7.395 -7.852 -5.172 1 96.5 160 PRO A C 1
ATOM 1212 O O . PRO A 1 160 ? 6.758 -7.133 -5.949 1 96.5 160 PRO A O 1
ATOM 1215 N N . HIS A 1 161 ? 7.832 -7.465 -4.004 1 96.94 161 HIS A N 1
ATOM 1216 C CA . HIS A 1 161 ? 7.73 -6.047 -3.678 1 96.94 161 HIS A CA 1
ATOM 1217 C C . HIS A 1 161 ? 8.523 -5.195 -4.664 1 96.94 161 HIS A C 1
ATOM 1219 O O . HIS A 1 161 ? 9.695 -5.465 -4.918 1 96.94 161 HIS A O 1
ATOM 1225 N N . PRO A 1 162 ? 7.906 -4.152 -5.199 1 96.31 162 PRO A N 1
ATOM 1226 C CA . PRO A 1 162 ? 8.609 -3.393 -6.234 1 96.31 162 PRO A CA 1
ATOM 1227 C C . PRO A 1 162 ? 9.867 -2.707 -5.711 1 96.31 162 PRO A C 1
ATOM 1229 O O . PRO A 1 162 ? 10.844 -2.547 -6.449 1 96.31 162 PRO A O 1
ATOM 1232 N N . MET A 1 163 ? 9.906 -2.355 -4.504 1 94.75 163 MET A N 1
ATOM 1233 C CA . MET A 1 163 ? 11.109 -1.748 -3.936 1 94.75 163 MET A CA 1
ATOM 1234 C C . MET A 1 163 ? 12.25 -2.756 -3.875 1 94.75 163 MET A C 1
ATOM 1236 O O . MET A 1 163 ? 13.398 -2.42 -4.18 1 94.75 163 MET A O 1
ATOM 1240 N N . TYR A 1 164 ? 11.891 -3.928 -3.475 1 95 164 TYR A N 1
ATOM 1241 C CA . TYR A 1 164 ? 12.891 -4.988 -3.398 1 95 164 TYR A CA 1
ATOM 1242 C C . TYR A 1 164 ? 13.547 -5.219 -4.754 1 95 164 TYR A C 1
ATOM 1244 O O . TYR A 1 164 ? 14.773 -5.312 -4.848 1 95 164 TYR A O 1
ATOM 1252 N N . GLU A 1 165 ? 12.742 -5.23 -5.781 1 94.19 165 GLU A N 1
ATOM 1253 C CA . GLU A 1 165 ? 13.203 -5.566 -7.125 1 94.19 165 GLU A CA 1
ATOM 1254 C C . GLU A 1 165 ? 14.062 -4.449 -7.703 1 94.19 165 GLU A C 1
ATOM 1256 O O . GLU A 1 165 ? 14.789 -4.66 -8.68 1 94.19 165 GLU A O 1
ATOM 1261 N N . ARG A 1 166 ? 14.008 -3.27 -7.082 1 93.62 166 ARG A N 1
ATOM 1262 C CA . ARG A 1 166 ? 14.75 -2.121 -7.598 1 93.62 166 ARG A CA 1
ATOM 1263 C C . ARG A 1 166 ? 16.047 -1.914 -6.828 1 93.62 166 ARG A C 1
ATOM 1265 O O . ARG A 1 166 ? 16.781 -0.958 -7.086 1 93.62 166 ARG A O 1
ATOM 1272 N N . MET A 1 167 ? 16.375 -2.793 -5.93 1 93.25 167 MET A N 1
ATOM 1273 C CA . MET A 1 167 ? 17.562 -2.656 -5.082 1 93.25 167 MET A CA 1
ATOM 1274 C C . MET A 1 167 ? 18.703 -3.525 -5.602 1 93.25 167 MET A C 1
ATOM 1276 O O . MET A 1 167 ? 18.469 -4.613 -6.133 1 93.25 167 MET A O 1
ATOM 1280 N N . ASP A 1 168 ? 19.875 -3.014 -5.441 1 90.75 168 ASP A N 1
ATOM 1281 C CA . ASP A 1 168 ? 21.062 -3.854 -5.555 1 90.75 168 ASP A CA 1
ATOM 1282 C C . ASP A 1 168 ? 21.25 -4.711 -4.305 1 90.75 168 ASP A C 1
ATOM 1284 O O . ASP A 1 168 ? 21.469 -4.188 -3.213 1 90.75 168 ASP A O 1
ATOM 1288 N N . PRO A 1 169 ? 21.156 -5.992 -4.504 1 86.38 169 PRO A N 1
ATOM 1289 C CA . PRO A 1 169 ? 21.172 -6.852 -3.32 1 86.38 169 PRO A CA 1
ATOM 1290 C C . PRO A 1 169 ? 22.5 -6.805 -2.572 1 86.38 169 PRO A C 1
ATOM 1292 O O . PRO A 1 169 ? 22.562 -7.168 -1.396 1 86.38 169 PRO A O 1
ATOM 1295 N N . GLU A 1 170 ? 23.578 -6.375 -3.172 1 85.31 170 GLU A N 1
ATOM 1296 C CA . GLU A 1 170 ? 24.891 -6.328 -2.529 1 85.31 170 GLU A CA 1
ATOM 1297 C C . GLU A 1 170 ? 25.062 -5.035 -1.74 1 85.31 170 GLU A C 1
ATOM 1299 O O . GLU A 1 170 ? 25.672 -5.039 -0.666 1 85.31 170 GLU A O 1
ATOM 1304 N N . THR A 1 171 ? 24.484 -3.967 -2.24 1 86.81 171 THR A N 1
ATOM 1305 C CA . THR A 1 171 ? 24.797 -2.672 -1.643 1 86.81 171 THR A CA 1
ATOM 1306 C C . THR A 1 171 ? 23.562 -2.092 -0.949 1 86.81 171 THR A C 1
ATOM 1308 O O . THR A 1 171 ? 23.672 -1.086 -0.243 1 86.81 171 THR A O 1
ATOM 1311 N N . ASN A 1 172 ? 22.422 -2.684 -1.116 1 87.5 172 ASN A N 1
ATOM 1312 C CA . ASN A 1 172 ? 21.156 -2.17 -0.594 1 87.5 172 ASN A CA 1
ATOM 1313 C C . ASN A 1 172 ? 20.859 -0.764 -1.11 1 87.5 172 ASN A C 1
ATOM 1315 O O . ASN A 1 172 ? 20.328 0.072 -0.38 1 87.5 172 ASN A O 1
ATOM 1319 N N . THR A 1 173 ? 21.297 -0.494 -2.324 1 91.62 173 THR A N 1
ATOM 1320 C CA . THR A 1 173 ? 21.062 0.79 -2.979 1 91.62 173 THR A CA 1
ATOM 1321 C C . THR A 1 173 ? 20.016 0.659 -4.082 1 91.62 173 THR A C 1
ATOM 1323 O O . THR A 1 173 ? 19.984 -0.347 -4.793 1 91.62 173 THR A O 1
ATOM 1326 N N . LEU A 1 174 ? 19.203 1.715 -4.148 1 92.12 174 LEU A N 1
ATOM 1327 C CA . LEU A 1 174 ? 18.25 1.724 -5.246 1 92.12 174 LEU A CA 1
ATOM 1328 C C . LEU A 1 174 ? 18.953 1.893 -6.586 1 92.12 174 LEU A C 1
ATOM 1330 O O . LEU A 1 174 ? 19.734 2.836 -6.77 1 92.12 174 LEU A O 1
ATOM 1334 N N . THR A 1 175 ? 18.719 1.001 -7.492 1 91.62 175 THR A N 1
ATOM 1335 C CA . THR A 1 175 ? 19.391 1.038 -8.789 1 91.62 175 THR A CA 1
ATOM 1336 C C . THR A 1 175 ? 18.438 1.554 -9.867 1 91.62 175 THR A C 1
ATOM 1338 O O . THR A 1 175 ? 18.875 1.938 -10.953 1 91.62 175 THR A O 1
ATOM 1341 N N . GLN A 1 176 ? 17.188 1.508 -9.602 1 94.12 176 GLN A N 1
ATOM 1342 C CA . GLN A 1 176 ? 16.156 2.02 -10.492 1 94.12 176 GLN A CA 1
ATOM 1343 C C . GLN A 1 176 ? 15.07 2.748 -9.711 1 94.12 176 GLN A C 1
ATOM 1345 O O . GLN A 1 176 ? 14.773 2.393 -8.57 1 94.12 176 GLN A O 1
ATOM 1350 N N . SER A 1 177 ? 14.492 3.746 -10.398 1 96.69 177 SER A N 1
ATOM 1351 C CA . SER A 1 177 ? 13.453 4.551 -9.758 1 96.69 177 SER A CA 1
ATOM 1352 C C . SER A 1 177 ? 12.18 3.744 -9.547 1 96.69 177 SER A C 1
ATOM 1354 O O . SER A 1 177 ? 11.758 2.988 -10.422 1 96.69 177 SER A O 1
ATOM 1356 N N . TYR A 1 178 ? 11.641 3.922 -8.336 1 96.5 178 TYR A N 1
ATOM 1357 C CA . TYR A 1 178 ? 10.336 3.371 -8.008 1 96.5 178 TYR A CA 1
ATOM 1358 C C . TYR A 1 178 ? 9.258 3.934 -8.93 1 96.5 178 TYR A C 1
ATOM 1360 O O . TYR A 1 178 ? 8.195 3.332 -9.094 1 96.5 178 TYR A O 1
ATOM 1368 N N . HIS A 1 179 ? 9.547 5.078 -9.609 1 96.44 179 HIS A N 1
ATOM 1369 C CA . HIS A 1 179 ? 8.609 5.773 -10.484 1 96.44 179 HIS A CA 1
ATOM 1370 C C . HIS A 1 179 ? 8.773 5.324 -11.93 1 96.44 179 HIS A C 1
ATOM 1372 O O . HIS A 1 179 ? 7.941 5.641 -12.781 1 96.44 179 HIS A O 1
ATOM 1378 N N . ALA A 1 180 ? 9.805 4.617 -12.234 1 95.69 180 ALA A N 1
ATOM 1379 C CA . ALA A 1 180 ? 10.164 4.305 -13.617 1 95.69 180 ALA A CA 1
ATOM 1380 C C . ALA A 1 180 ? 9.188 3.309 -14.227 1 95.69 180 ALA A C 1
ATOM 1382 O O . ALA A 1 180 ? 8.359 2.725 -13.523 1 95.69 180 ALA A O 1
ATOM 1383 N N . ASP A 1 181 ? 9.312 3.17 -15.531 1 94.5 181 ASP A N 1
ATOM 1384 C CA . ASP A 1 181 ? 8.594 2.092 -16.203 1 94.5 181 ASP A CA 1
ATOM 1385 C C . ASP A 1 181 ? 8.805 0.76 -15.484 1 94.5 181 ASP A C 1
ATOM 1387 O O . ASP A 1 181 ? 9.945 0.365 -15.219 1 94.5 181 ASP A O 1
ATOM 1391 N N . PRO A 1 182 ? 7.75 0.098 -15.164 1 95.25 182 PRO A N 1
ATOM 1392 C CA . PRO A 1 182 ? 7.883 -1.101 -14.336 1 95.25 182 PRO A CA 1
ATOM 1393 C C . PRO A 1 182 ? 8.422 -2.301 -15.109 1 95.25 182 PRO A C 1
ATOM 1395 O O . PRO A 1 182 ? 8.797 -3.311 -14.508 1 95.25 182 PRO A O 1
ATOM 1398 N N . ARG A 1 183 ? 8.383 -2.283 -16.406 1 96.56 183 ARG A N 1
ATOM 1399 C CA . ARG A 1 183 ? 8.766 -3.439 -17.219 1 96.56 183 ARG A CA 1
ATOM 1400 C C . ARG A 1 183 ? 10.227 -3.801 -17 1 96.56 183 ARG A C 1
ATOM 1402 O O . ARG A 1 183 ? 11.094 -2.926 -17 1 96.56 183 ARG A O 1
ATOM 1409 N N . ARG A 1 184 ? 10.508 -5.055 -16.75 1 94.5 184 ARG A N 1
ATOM 1410 C CA . ARG A 1 184 ? 11.844 -5.598 -16.562 1 94.5 184 ARG A CA 1
ATOM 1411 C C . ARG A 1 184 ? 12.016 -6.922 -17.312 1 94.5 184 ARG A C 1
ATOM 1413 O O . ARG A 1 184 ? 11.109 -7.762 -17.297 1 94.5 184 ARG A O 1
ATOM 1420 N N . GLU A 1 185 ? 13.094 -7.027 -17.984 1 94.31 185 GLU A N 1
ATOM 1421 C CA . GLU A 1 185 ? 13.469 -8.297 -18.594 1 94.31 185 GLU A CA 1
ATOM 1422 C C . GLU A 1 185 ? 14.555 -9 -17.781 1 94.31 185 GLU A C 1
ATOM 1424 O O . GLU A 1 185 ? 15.57 -8.391 -17.438 1 94.31 185 GLU A O 1
ATOM 1429 N N . ILE A 1 186 ? 14.312 -10.227 -17.453 1 92.44 186 ILE A N 1
ATOM 1430 C CA . ILE A 1 186 ? 15.188 -10.992 -16.578 1 92.44 186 ILE A CA 1
ATOM 1431 C C . ILE A 1 186 ? 15.758 -12.195 -17.328 1 92.44 186 ILE A C 1
ATOM 1433 O O . ILE A 1 186 ? 15 -13.055 -17.797 1 92.44 186 ILE A O 1
ATOM 1437 N N . VAL A 1 187 ? 17.062 -12.305 -17.375 1 92 187 VAL A N 1
ATOM 1438 C CA . VAL A 1 187 ? 17.719 -13.469 -17.953 1 92 187 VAL A CA 1
ATOM 1439 C C . VAL A 1 187 ? 17.828 -14.57 -16.891 1 92 187 VAL A C 1
ATOM 1441 O O . VAL A 1 187 ? 18.594 -14.438 -15.938 1 92 187 VAL A O 1
ATOM 1444 N N . ILE A 1 188 ? 17.078 -15.586 -17.047 1 90.12 188 ILE A N 1
ATOM 1445 C CA . ILE A 1 188 ? 17.109 -16.688 -16.094 1 90.12 188 ILE A CA 1
ATOM 1446 C C . ILE A 1 188 ? 18.328 -17.562 -16.359 1 90.12 188 ILE A C 1
ATOM 1448 O O . ILE A 1 188 ? 19.047 -17.922 -15.422 1 90.12 188 ILE A O 1
ATOM 1452 N N . ASP A 1 189 ? 18.5 -17.906 -17.484 1 89.88 189 ASP A N 1
ATOM 1453 C CA . ASP A 1 189 ? 19.609 -18.719 -17.969 1 89.88 189 ASP A CA 1
ATOM 1454 C C . ASP A 1 189 ? 19.891 -18.438 -19.438 1 89.88 189 ASP A C 1
ATOM 1456 O O . ASP A 1 189 ? 18.969 -18.328 -20.25 1 89.88 189 ASP A O 1
ATOM 1460 N N . GLU A 1 190 ? 21.188 -18.375 -19.688 1 90 190 GLU A N 1
ATOM 1461 C CA . GLU A 1 190 ? 21.594 -18.031 -21.047 1 90 190 GLU A CA 1
ATOM 1462 C C . GLU A 1 190 ? 21.234 -19.125 -22.047 1 90 190 GLU A C 1
ATOM 1464 O O . GLU A 1 190 ? 21.141 -18.875 -23.25 1 90 190 GLU A O 1
ATOM 1469 N N . ASP A 1 191 ? 21.031 -20.25 -21.516 1 90.44 191 ASP A N 1
ATOM 1470 C CA . ASP A 1 191 ? 20.75 -21.391 -22.375 1 90.44 191 ASP A CA 1
ATOM 1471 C C . ASP A 1 191 ? 19.297 -21.391 -22.844 1 90.44 191 ASP A C 1
ATOM 1473 O O . ASP A 1 191 ? 18.938 -22.094 -23.781 1 90.44 191 ASP A O 1
ATOM 1477 N N . TYR A 1 192 ? 18.484 -20.641 -22.141 1 91.25 192 TYR A N 1
ATOM 1478 C CA . TYR A 1 192 ? 17.078 -20.562 -22.531 1 91.25 192 TYR A CA 1
ATOM 1479 C C . TYR A 1 192 ? 16.875 -19.531 -23.641 1 91.25 192 TYR A C 1
ATOM 1481 O O . TYR A 1 192 ? 17.562 -18.5 -23.672 1 91.25 192 TYR A O 1
ATOM 1489 N N . GLU A 1 193 ? 16 -19.734 -24.469 1 89.44 193 GLU A N 1
ATOM 1490 C CA . GLU A 1 193 ? 15.734 -18.844 -25.594 1 89.44 193 GLU A CA 1
ATOM 1491 C C . GLU A 1 193 ? 14.984 -17.594 -25.156 1 89.44 193 GLU A C 1
ATOM 1493 O O . GLU A 1 193 ? 15.141 -16.531 -25.75 1 89.44 193 GLU A O 1
ATOM 1498 N N . ALA A 1 194 ? 14.18 -17.812 -24.172 1 90.44 194 ALA A N 1
ATOM 1499 C CA . ALA A 1 194 ? 13.336 -16.703 -23.75 1 90.44 194 ALA A CA 1
ATOM 1500 C C . ALA A 1 194 ? 13.766 -16.172 -22.375 1 90.44 194 ALA A C 1
ATOM 1502 O O . ALA A 1 194 ? 14.133 -16.953 -21.5 1 90.44 194 ALA A O 1
ATOM 1503 N N . ASP A 1 195 ? 13.68 -14.812 -22.297 1 93 195 ASP A N 1
ATOM 1504 C CA . ASP A 1 195 ? 13.82 -14.156 -21 1 93 195 ASP A CA 1
ATOM 1505 C C . ASP A 1 195 ? 12.461 -13.977 -20.328 1 93 195 ASP A C 1
ATOM 1507 O O . ASP A 1 195 ? 11.422 -13.992 -21 1 93 195 ASP A O 1
ATOM 1511 N N . MET A 1 196 ? 12.531 -13.867 -19.062 1 95.19 196 MET A N 1
ATOM 1512 C CA . MET A 1 196 ? 11.305 -13.539 -18.328 1 95.19 196 MET A CA 1
ATOM 1513 C C . MET A 1 196 ? 10.984 -12.055 -18.438 1 95.19 196 MET A C 1
ATOM 1515 O O . MET A 1 196 ? 11.883 -11.219 -18.297 1 95.19 196 MET A O 1
ATOM 1519 N N . VAL A 1 197 ? 9.797 -11.727 -18.703 1 96.94 197 VAL A N 1
ATOM 1520 C CA . VAL A 1 197 ? 9.336 -10.344 -18.641 1 96.94 197 VAL A CA 1
ATOM 1521 C C . VAL A 1 197 ? 8.445 -10.156 -17.406 1 96.94 197 VAL A C 1
ATOM 1523 O O . VAL A 1 197 ? 7.496 -10.906 -17.203 1 96.94 197 VAL A O 1
ATOM 1526 N N . ALA A 1 198 ? 8.789 -9.195 -16.531 1 97.31 198 ALA A N 1
ATOM 1527 C CA . ALA A 1 198 ? 8.023 -8.867 -15.336 1 97.31 198 ALA A CA 1
ATOM 1528 C C . ALA A 1 198 ? 7.746 -7.371 -15.25 1 97.31 198 ALA A C 1
ATOM 1530 O O . ALA A 1 198 ? 8.367 -6.578 -15.961 1 97.31 198 ALA A O 1
ATOM 1531 N N . PHE A 1 199 ? 6.785 -7.004 -14.461 1 98 199 PHE A N 1
ATOM 1532 C CA . PHE A 1 199 ? 6.387 -5.621 -14.234 1 98 199 PHE A CA 1
ATOM 1533 C C . PHE A 1 199 ? 6.406 -5.289 -12.75 1 98 199 PHE A C 1
ATOM 1535 O O . PHE A 1 199 ? 5.574 -5.785 -11.984 1 98 199 PHE A O 1
ATOM 1542 N N . ASP A 1 200 ? 7.32 -4.434 -12.312 1 97.12 200 ASP A N 1
ATOM 1543 C CA . ASP A 1 200 ? 7.465 -4.004 -10.93 1 97.12 200 ASP A CA 1
ATOM 1544 C C . ASP A 1 200 ? 6.539 -2.834 -10.609 1 97.12 200 ASP A C 1
ATOM 1546 O O . ASP A 1 200 ? 7 -1.712 -10.391 1 97.12 200 ASP A O 1
ATOM 1550 N N . ARG A 1 201 ? 5.316 -3.15 -10.484 1 98.31 201 ARG A N 1
ATOM 1551 C CA . ARG A 1 201 ? 4.309 -2.115 -10.289 1 98.31 201 ARG A CA 1
ATOM 1552 C C . ARG A 1 201 ? 4.316 -1.607 -8.852 1 98.31 201 ARG A C 1
ATOM 1554 O O . ARG A 1 201 ? 4.531 -2.381 -7.918 1 98.31 201 ARG A O 1
ATOM 1561 N N . LYS A 1 202 ? 4.004 -0.298 -8.695 1 97.94 202 LYS A N 1
ATOM 1562 C CA . LYS A 1 202 ? 3.879 0.293 -7.363 1 97.94 202 LYS A CA 1
ATOM 1563 C C . LYS A 1 202 ? 2.811 -0.422 -6.543 1 97.94 202 LYS A C 1
ATOM 1565 O O . LYS A 1 202 ? 1.844 -0.951 -7.094 1 97.94 202 LYS A O 1
ATOM 1570 N N . VAL A 1 203 ? 2.992 -0.354 -5.246 1 98.69 203 VAL A N 1
ATOM 1571 C CA . VAL A 1 203 ? 1.98 -0.893 -4.344 1 98.69 203 VAL A CA 1
ATOM 1572 C C . VAL A 1 203 ? 0.64 -0.207 -4.598 1 98.69 203 VAL A C 1
ATOM 1574 O O . VAL A 1 203 ? -0.402 -0.865 -4.645 1 98.69 203 VAL A O 1
ATOM 1577 N N . SER A 1 204 ? 0.672 1.105 -4.84 1 98.62 204 SER A N 1
ATOM 1578 C CA . SER A 1 204 ? -0.542 1.865 -5.125 1 98.62 204 SER A CA 1
ATOM 1579 C C . SER A 1 204 ? -1.204 1.388 -6.414 1 98.62 204 SER A C 1
ATOM 1581 O O . SER A 1 204 ? -2.43 1.281 -6.484 1 98.62 204 SER A O 1
ATOM 1583 N N . THR A 1 205 ? -0.385 1.084 -7.43 1 98.5 205 THR A N 1
ATOM 1584 C CA . THR A 1 205 ? -0.91 0.596 -8.703 1 98.5 205 THR A CA 1
ATOM 1585 C C . THR A 1 205 ? -1.647 -0.727 -8.508 1 98.5 205 THR A C 1
ATOM 1587 O O . THR A 1 205 ? -2.752 -0.907 -9.023 1 98.5 205 THR A O 1
ATOM 1590 N N . LEU A 1 206 ? -1.033 -1.598 -7.773 1 98.88 206 LEU A N 1
ATOM 1591 C CA . LEU A 1 206 ? -1.637 -2.898 -7.508 1 98.88 206 LEU A CA 1
ATOM 1592 C C . LEU A 1 206 ? -2.936 -2.748 -6.723 1 98.88 206 LEU A C 1
ATOM 1594 O O . LEU A 1 206 ? -3.955 -3.342 -7.082 1 98.88 206 LEU A O 1
ATOM 1598 N N . HIS A 1 207 ? -2.908 -1.986 -5.68 1 98.88 207 HIS A N 1
ATOM 1599 C CA . HIS A 1 207 ? -4.078 -1.732 -4.848 1 98.88 207 HIS A CA 1
ATOM 1600 C C . HIS A 1 207 ? -5.223 -1.15 -5.672 1 98.88 207 HIS A C 1
ATOM 1602 O O . HIS A 1 207 ? -6.348 -1.653 -5.617 1 98.88 207 HIS A O 1
ATOM 1608 N N . ASN A 1 208 ? -4.934 -0.106 -6.395 1 98.69 208 ASN A N 1
ATOM 1609 C CA . ASN A 1 208 ? -5.965 0.621 -7.129 1 98.69 208 ASN A CA 1
ATOM 1610 C C . ASN A 1 208 ? -6.551 -0.224 -8.258 1 98.69 208 ASN A C 1
ATOM 1612 O O . ASN A 1 208 ? -7.738 -0.107 -8.57 1 98.69 208 ASN A O 1
ATOM 1616 N N . ALA A 1 209 ? -5.699 -1.053 -8.852 1 98.81 209 ALA A N 1
ATOM 1617 C CA . ALA A 1 209 ? -6.199 -1.97 -9.867 1 98.81 209 ALA A CA 1
ATOM 1618 C C . ALA A 1 209 ? -7.199 -2.959 -9.281 1 98.81 209 ALA A C 1
ATOM 1620 O O . ALA A 1 209 ? -8.211 -3.275 -9.906 1 98.81 209 ALA A O 1
ATOM 1621 N N . ALA A 1 210 ? -6.879 -3.496 -8.094 1 98.88 210 ALA A N 1
ATOM 1622 C CA . ALA A 1 210 ? -7.812 -4.406 -7.434 1 98.88 210 ALA A CA 1
ATOM 1623 C C . ALA A 1 210 ? -9.141 -3.713 -7.141 1 98.88 210 ALA A C 1
ATOM 1625 O O . ALA A 1 210 ? -10.211 -4.266 -7.414 1 98.88 210 ALA A O 1
ATOM 1626 N N . VAL A 1 211 ? -9.078 -2.473 -6.625 1 98.69 211 VAL A N 1
ATOM 1627 C CA . VAL A 1 211 ? -10.289 -1.715 -6.312 1 98.69 211 VAL A CA 1
ATOM 1628 C C . VAL A 1 211 ? -11.094 -1.473 -7.586 1 98.69 211 VAL A C 1
ATOM 1630 O O . VAL A 1 211 ? -12.305 -1.679 -7.609 1 98.69 211 VAL A O 1
ATOM 1633 N N . ALA A 1 212 ? -10.438 -1.102 -8.625 1 98.38 212 ALA A N 1
ATOM 1634 C CA . ALA A 1 212 ? -11.094 -0.809 -9.898 1 98.38 212 ALA A CA 1
ATOM 1635 C C . ALA A 1 212 ? -11.766 -2.057 -10.469 1 98.38 212 ALA A C 1
ATOM 1637 O O . ALA A 1 212 ? -12.781 -1.961 -11.156 1 98.38 212 ALA A O 1
ATOM 1638 N N . ALA A 1 213 ? -11.211 -3.213 -10.164 1 98.75 213 ALA A N 1
ATOM 1639 C CA . ALA A 1 213 ? -11.727 -4.48 -10.68 1 98.75 213 ALA A CA 1
ATOM 1640 C C . ALA A 1 213 ? -12.898 -4.977 -9.828 1 98.75 213 ALA A C 1
ATOM 1642 O O . ALA A 1 213 ? -13.438 -6.059 -10.078 1 98.75 213 ALA A O 1
ATOM 1643 N N . GLY A 1 214 ? -13.25 -4.238 -8.812 1 98.44 214 GLY A N 1
ATOM 1644 C CA . GLY A 1 214 ? -14.422 -4.578 -8.031 1 98.44 214 GLY A CA 1
ATOM 1645 C C . GLY A 1 214 ? -14.094 -5.312 -6.746 1 98.44 214 GLY A C 1
ATOM 1646 O O . GLY A 1 214 ? -14.938 -6.023 -6.199 1 98.44 214 GLY A O 1
ATOM 1647 N N . PHE A 1 215 ? -12.867 -5.148 -6.262 1 98.75 215 PHE A N 1
ATOM 1648 C CA . PHE A 1 215 ? -12.484 -5.773 -5 1 98.75 215 PHE A CA 1
ATOM 1649 C C . PHE A 1 215 ? -12.383 -4.738 -3.889 1 98.75 215 PHE A C 1
ATOM 1651 O O . PHE A 1 215 ? -12.039 -3.582 -4.137 1 98.75 215 PHE A O 1
ATOM 1658 N N . ASP A 1 216 ? -12.711 -5.117 -2.672 1 97.94 216 ASP A N 1
ATOM 1659 C CA . ASP A 1 216 ? -12.359 -4.41 -1.446 1 97.94 216 ASP A CA 1
ATOM 1660 C C . ASP A 1 216 ? -11.094 -4.996 -0.818 1 97.94 216 ASP A C 1
ATOM 1662 O O . ASP A 1 216 ? -11.102 -6.141 -0.361 1 97.94 216 ASP A O 1
ATOM 1666 N N . VAL A 1 217 ? -10.07 -4.27 -0.813 1 98.69 217 VAL A N 1
ATOM 1667 C CA . VAL A 1 217 ? -8.828 -4.77 -0.225 1 98.69 217 VAL A CA 1
ATOM 1668 C C . VAL A 1 217 ? -8.938 -4.75 1.298 1 98.69 217 VAL A C 1
ATOM 1670 O O . VAL A 1 217 ? -8.891 -3.684 1.917 1 98.69 217 VAL A O 1
ATOM 1673 N N . GLN A 1 218 ? -8.984 -5.934 1.851 1 98.31 218 GLN A N 1
ATOM 1674 C CA . GLN A 1 218 ? -9.227 -6.082 3.283 1 98.31 218 GLN A CA 1
ATOM 1675 C C . GLN A 1 218 ? -7.914 -6.07 4.062 1 98.31 218 GLN A C 1
ATOM 1677 O O . GLN A 1 218 ? -7.887 -5.68 5.234 1 98.31 218 GLN A O 1
ATOM 1682 N N . ARG A 1 219 ? -6.883 -6.543 3.373 1 98.31 219 ARG A N 1
ATOM 1683 C CA . ARG A 1 219 ? -5.586 -6.66 4.035 1 98.31 219 ARG A CA 1
ATOM 1684 C C . ARG A 1 219 ? -4.445 -6.516 3.033 1 98.31 219 ARG A C 1
ATOM 1686 O O . ARG A 1 219 ? -4.52 -7.039 1.919 1 98.31 219 ARG A O 1
ATOM 1693 N N . LEU A 1 220 ? -3.555 -5.672 3.379 1 98.5 220 LEU A N 1
ATOM 1694 C CA . LEU A 1 220 ? -2.271 -5.527 2.699 1 98.5 220 LEU A CA 1
ATOM 1695 C C . LEU A 1 220 ? -1.128 -6 3.59 1 98.5 220 LEU A C 1
ATOM 1697 O O . LEU A 1 220 ? -1.044 -5.613 4.758 1 98.5 220 LEU A O 1
ATOM 1701 N N . LEU A 1 221 ? -0.271 -6.898 3.088 1 97.94 221 LEU A N 1
ATOM 1702 C CA . LEU A 1 221 ? 0.818 -7.434 3.896 1 97.94 221 LEU A CA 1
ATOM 1703 C C . LEU A 1 221 ? 2.168 -7.156 3.244 1 97.94 221 LEU A C 1
ATOM 1705 O O . LEU A 1 221 ? 2.324 -7.324 2.031 1 97.94 221 LEU A O 1
ATOM 1709 N N . GLU A 1 222 ? 3.104 -6.707 4.02 1 98 222 GLU A N 1
ATOM 1710 C CA . GLU A 1 222 ? 4.523 -6.562 3.723 1 98 222 GLU A CA 1
ATOM 1711 C C . GLU A 1 222 ? 5.383 -7.309 4.742 1 98 222 GLU A C 1
ATOM 1713 O O . GLU A 1 222 ? 6.051 -6.691 5.57 1 98 222 GLU A O 1
ATOM 1718 N N . PRO A 1 223 ? 5.406 -8.578 4.598 1 96.19 223 PRO A N 1
ATOM 1719 C CA . PRO A 1 223 ? 5.992 -9.406 5.66 1 96.19 223 PRO A CA 1
ATOM 1720 C C . PRO A 1 223 ? 7.512 -9.281 5.727 1 96.19 223 PRO A C 1
ATOM 1722 O O . PRO A 1 223 ? 8.148 -8.906 4.742 1 96.19 223 PRO A O 1
ATOM 1725 N N . GLY A 1 224 ? 8.062 -9.609 6.941 1 94.62 224 GLY A N 1
ATOM 1726 C CA . GLY A 1 224 ? 9.5 -9.672 7.137 1 94.62 224 GLY A CA 1
ATOM 1727 C C . GLY A 1 224 ? 9.938 -9.203 8.508 1 94.62 224 GLY A C 1
ATOM 1728 O O . GLY A 1 224 ? 9.109 -8.773 9.32 1 94.62 224 GLY A O 1
ATOM 1729 N N . THR A 1 225 ? 11.172 -9.391 8.82 1 95 225 THR A N 1
ATOM 1730 C CA . THR A 1 225 ? 11.812 -8.93 10.047 1 95 225 THR A CA 1
ATOM 1731 C C . THR A 1 225 ? 13.117 -8.211 9.742 1 95 225 THR A C 1
ATOM 1733 O O . THR A 1 225 ? 13.695 -8.383 8.672 1 95 225 THR A O 1
ATOM 1736 N N . ALA A 1 226 ? 13.555 -7.477 10.672 1 96.38 226 ALA A N 1
ATOM 1737 C CA . ALA A 1 226 ? 14.773 -6.699 10.461 1 96.38 226 ALA A CA 1
ATOM 1738 C C . ALA A 1 226 ? 16.016 -7.531 10.781 1 96.38 226 ALA A C 1
ATOM 1740 O O . ALA A 1 226 ? 17.141 -7.059 10.617 1 96.38 226 ALA A O 1
ATOM 1741 N N . ASP A 1 227 ? 15.844 -8.727 11.211 1 95.56 227 ASP A N 1
ATOM 1742 C CA . ASP A 1 227 ? 16.969 -9.586 11.578 1 95.56 227 ASP A CA 1
ATOM 1743 C C . ASP A 1 227 ? 17.344 -10.508 10.422 1 95.56 227 ASP A C 1
ATOM 1745 O O . ASP A 1 227 ? 16.609 -11.438 10.094 1 95.56 227 ASP A O 1
ATOM 1749 N N . PRO A 1 228 ? 18.516 -10.305 9.859 1 93.06 228 PRO A N 1
ATOM 1750 C CA . PRO A 1 228 ? 18.922 -11.156 8.742 1 93.06 228 PRO A CA 1
ATOM 1751 C C . PRO A 1 228 ? 19 -12.633 9.117 1 93.06 228 PRO A C 1
ATOM 1753 O O . PRO A 1 228 ? 18.844 -13.5 8.25 1 93.06 228 PRO A O 1
ATOM 1756 N N . ASP A 1 229 ? 19.109 -12.969 10.375 1 93.94 229 ASP A N 1
ATOM 1757 C CA . ASP A 1 229 ? 19.25 -14.352 10.828 1 93.94 229 ASP A CA 1
ATOM 1758 C C . ASP A 1 229 ? 17.906 -15.086 10.727 1 93.94 229 ASP A C 1
ATOM 1760 O O . ASP A 1 229 ? 17.859 -16.312 10.82 1 93.94 229 ASP A O 1
ATOM 1764 N N . ASP A 1 230 ? 16.875 -14.328 10.539 1 92.56 230 ASP A N 1
ATOM 1765 C CA . ASP A 1 230 ? 15.547 -14.938 10.422 1 92.56 230 ASP A CA 1
ATOM 1766 C C . ASP A 1 230 ? 15.312 -15.469 9.008 1 92.56 230 ASP A C 1
ATOM 1768 O O . ASP A 1 230 ? 14.289 -16.094 8.742 1 92.56 230 ASP A O 1
ATOM 1772 N N . TYR A 1 231 ? 16.297 -15.234 8.109 1 89.88 231 TYR A N 1
ATOM 1773 C CA . TYR A 1 231 ? 16.125 -15.656 6.719 1 89.88 231 TYR A CA 1
ATOM 1774 C C . TYR A 1 231 ? 17.172 -16.703 6.34 1 89.88 231 TYR A C 1
ATOM 1776 O O . TYR A 1 231 ? 18.312 -16.625 6.773 1 89.88 231 TYR A O 1
ATOM 1784 N N . GLU A 1 232 ? 16.625 -17.656 5.578 1 82.19 232 GLU A N 1
ATOM 1785 C CA . GLU A 1 232 ? 17.547 -18.656 5.051 1 82.19 232 GLU A CA 1
ATOM 1786 C C . GLU A 1 232 ? 18.375 -18.094 3.91 1 82.19 232 GLU A C 1
ATOM 1788 O O . GLU A 1 232 ? 17.875 -17.328 3.086 1 82.19 232 GLU A O 1
ATOM 1793 N N . ASP A 1 233 ? 19.578 -18.406 3.977 1 73.62 233 ASP A N 1
ATOM 1794 C CA . ASP A 1 233 ? 20.469 -18.016 2.877 1 73.62 233 ASP A CA 1
ATOM 1795 C C . ASP A 1 233 ? 20.219 -18.875 1.642 1 73.62 233 ASP A C 1
ATOM 1797 O O . ASP A 1 233 ? 20.375 -20.109 1.688 1 73.62 233 ASP A O 1
ATOM 1801 N N . LYS A 1 234 ? 19.609 -18.344 0.671 1 68.44 234 LYS A N 1
ATOM 1802 C CA . LYS A 1 234 ? 19.344 -19.094 -0.562 1 68.44 234 LYS A CA 1
ATOM 1803 C C . LYS A 1 234 ? 20.359 -18.719 -1.645 1 68.44 234 LYS A C 1
ATOM 1805 O O . LYS A 1 234 ? 21 -17.672 -1.57 1 68.44 234 LYS A O 1
ATOM 1810 N N . PRO A 1 235 ? 20.5 -19.641 -2.525 1 56.5 235 PRO A N 1
ATOM 1811 C CA . PRO A 1 235 ? 21.547 -19.453 -3.543 1 56.5 235 PRO A CA 1
ATOM 1812 C C . PRO A 1 235 ? 21.25 -18.312 -4.5 1 56.5 235 PRO A C 1
ATOM 1814 O O . PRO A 1 235 ? 22.156 -17.781 -5.145 1 56.5 235 PRO A O 1
ATOM 1817 N N . LEU A 1 236 ? 20.047 -17.984 -4.535 1 62.66 236 LEU A N 1
ATOM 1818 C CA . LEU A 1 236 ? 19.734 -16.922 -5.492 1 62.66 236 LEU A CA 1
ATOM 1819 C C . LEU A 1 236 ? 20.156 -15.57 -4.945 1 62.66 236 LEU A C 1
ATOM 1821 O O . LEU A 1 236 ? 19.828 -15.211 -3.814 1 62.66 236 LEU A O 1
ATOM 1825 N N . GLU A 1 237 ? 21.031 -14.953 -5.707 1 56.19 237 GLU A N 1
ATOM 1826 C CA . GLU A 1 237 ? 21.562 -13.641 -5.344 1 56.19 237 GLU A CA 1
ATOM 1827 C C . GLU A 1 237 ? 20.453 -12.664 -4.992 1 56.19 237 GLU A C 1
ATOM 1829 O O . GLU A 1 237 ? 20.625 -11.789 -4.141 1 56.19 237 GLU A O 1
ATOM 1834 N N . SER A 1 238 ? 19.25 -12.984 -5.543 1 63.16 238 SER A N 1
ATOM 1835 C CA . SER A 1 238 ? 18.156 -12.047 -5.324 1 63.16 238 SER A CA 1
ATOM 1836 C C . SER A 1 238 ? 17.453 -12.312 -3.994 1 63.16 238 SER A C 1
ATOM 1838 O O . SER A 1 238 ? 16.625 -11.516 -3.547 1 63.16 238 SER A O 1
ATOM 1840 N N . ASP A 1 239 ? 17.906 -13.336 -3.348 1 75.5 239 ASP A N 1
ATOM 1841 C CA . ASP A 1 239 ? 17.25 -13.68 -2.096 1 75.5 239 ASP A CA 1
ATOM 1842 C C . ASP A 1 239 ? 18.219 -13.648 -0.926 1 75.5 239 ASP A C 1
ATOM 1844 O O . ASP A 1 239 ? 18.297 -14.602 -0.144 1 75.5 239 ASP A O 1
ATOM 1848 N N . ARG A 1 240 ? 18.844 -12.555 -0.816 1 82.94 240 ARG A N 1
ATOM 1849 C CA . ARG A 1 240 ? 19.844 -12.422 0.244 1 82.94 240 ARG A CA 1
ATOM 1850 C C . ARG A 1 240 ? 19.188 -12.031 1.564 1 82.94 240 ARG A C 1
ATOM 1852 O O . ARG A 1 240 ? 18.344 -11.141 1.604 1 82.94 240 ARG A O 1
ATOM 1859 N N . PRO A 1 241 ? 19.578 -12.711 2.562 1 90 241 PRO A N 1
ATOM 1860 C CA . PRO A 1 241 ? 19.031 -12.414 3.885 1 90 241 PRO A CA 1
ATOM 1861 C C . PRO A 1 241 ? 19.188 -10.945 4.273 1 90 241 PRO A C 1
ATOM 1863 O O . PRO A 1 241 ? 18.266 -10.359 4.859 1 90 241 PRO A O 1
ATOM 1866 N N . ASP A 1 242 ? 20.281 -10.352 3.896 1 91.12 242 ASP A N 1
ATOM 1867 C CA . ASP A 1 242 ? 20.547 -8.961 4.266 1 91.12 242 ASP A CA 1
ATOM 1868 C C . ASP A 1 242 ? 19.5 -8.031 3.658 1 91.12 242 ASP A C 1
ATOM 1870 O O . ASP A 1 242 ? 19 -7.129 4.332 1 91.12 242 ASP A O 1
ATOM 1874 N N . LEU A 1 243 ? 19.203 -8.258 2.408 1 93 243 LEU A N 1
ATOM 1875 C CA . LEU A 1 243 ? 18.219 -7.383 1.759 1 93 243 LEU A CA 1
ATOM 1876 C C . LEU A 1 243 ? 16.812 -7.652 2.279 1 93 243 LEU A C 1
ATOM 1878 O O . LEU A 1 243 ? 16.031 -6.723 2.482 1 93 243 LEU A O 1
ATOM 1882 N N . LYS A 1 244 ? 16.531 -8.922 2.5 1 93.81 244 LYS A N 1
ATOM 1883 C CA . LYS A 1 244 ? 15.219 -9.273 3.031 1 93.81 244 LYS A CA 1
ATOM 1884 C C . LYS A 1 244 ? 15 -8.656 4.406 1 93.81 244 LYS A C 1
ATOM 1886 O O . LYS A 1 244 ? 13.859 -8.359 4.785 1 93.81 244 LYS A O 1
ATOM 1891 N N . ALA A 1 245 ? 16.047 -8.445 5.105 1 94.88 245 ALA A N 1
ATOM 1892 C CA . ALA A 1 245 ? 15.977 -7.832 6.43 1 94.88 245 ALA A CA 1
ATOM 1893 C C . ALA A 1 245 ? 15.766 -6.324 6.32 1 94.88 245 ALA A C 1
ATOM 1895 O O . ALA A 1 245 ? 15.43 -5.668 7.309 1 94.88 245 ALA A O 1
ATOM 1896 N N . MET A 1 246 ? 15.961 -5.777 5.133 1 95.12 246 MET A N 1
ATOM 1897 C CA . MET A 1 246 ? 15.844 -4.336 4.941 1 95.12 246 MET A CA 1
ATOM 1898 C C . MET A 1 246 ? 14.5 -3.98 4.309 1 95.12 246 MET A C 1
ATOM 1900 O O . MET A 1 246 ? 13.883 -2.977 4.676 1 95.12 246 MET A O 1
ATOM 1904 N N . VAL A 1 247 ? 14.078 -4.77 3.336 1 95.81 247 VAL A N 1
ATOM 1905 C CA . VAL A 1 247 ? 12.867 -4.477 2.574 1 95.81 247 VAL A CA 1
ATOM 1906 C C . VAL A 1 247 ? 12.055 -5.754 2.381 1 95.81 247 VAL A C 1
ATOM 1908 O O . VAL A 1 247 ? 12.625 -6.836 2.195 1 95.81 247 VAL A O 1
ATOM 1911 N N . PRO A 1 248 ? 10.703 -5.625 2.443 1 96.06 248 PRO A N 1
ATOM 1912 C CA . PRO A 1 248 ? 9.906 -6.828 2.215 1 96.06 248 PRO A CA 1
ATOM 1913 C C . PRO A 1 248 ? 10.148 -7.449 0.841 1 96.06 248 PRO A C 1
ATOM 1915 O O . PRO A 1 248 ? 10.203 -6.734 -0.163 1 96.06 248 PRO A O 1
ATOM 1918 N N . ARG A 1 249 ? 10.258 -8.758 0.837 1 94.38 249 ARG A N 1
ATOM 1919 C CA . ARG A 1 249 ? 10.477 -9.484 -0.406 1 94.38 249 ARG A CA 1
ATOM 1920 C C . ARG A 1 249 ? 9.219 -9.477 -1.272 1 94.38 249 ARG A C 1
ATOM 1922 O O . ARG A 1 249 ? 9.312 -9.461 -2.502 1 94.38 249 ARG A O 1
ATOM 1929 N N . THR A 1 250 ? 8.047 -9.477 -0.61 1 95.5 250 THR A N 1
ATOM 1930 C CA . THR A 1 250 ? 6.77 -9.594 -1.303 1 95.5 250 THR A CA 1
ATOM 1931 C C . THR A 1 250 ? 5.754 -8.609 -0.727 1 95.5 250 THR A C 1
ATOM 1933 O O . THR A 1 250 ? 5.926 -8.117 0.39 1 95.5 250 THR A O 1
ATOM 1936 N N . VAL A 1 251 ? 4.832 -8.211 -1.502 1 98 251 VAL A N 1
ATOM 1937 C CA . VAL A 1 251 ? 3.604 -7.566 -1.056 1 98 251 VAL A CA 1
ATOM 1938 C C . VAL A 1 251 ? 2.404 -8.453 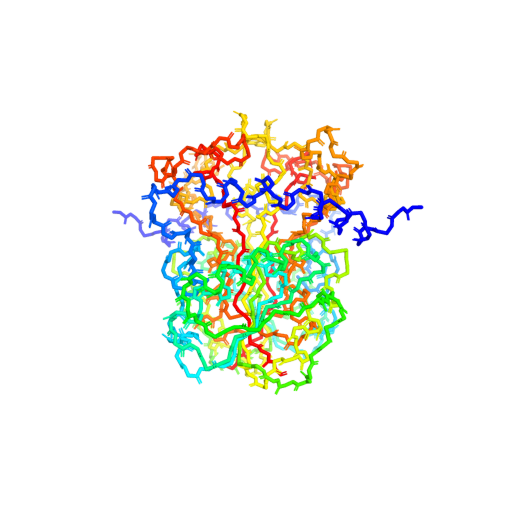-1.394 1 98 251 VAL A C 1
ATOM 1940 O O . VAL A 1 251 ? 2.346 -9.039 -2.475 1 98 251 VAL A O 1
ATOM 1943 N N . ARG A 1 252 ? 1.53 -8.68 -0.406 1 98.25 252 ARG A N 1
ATOM 1944 C CA . ARG A 1 252 ? 0.403 -9.602 -0.543 1 98.25 252 ARG A CA 1
ATOM 1945 C C . ARG A 1 252 ? -0.915 -8.898 -0.238 1 98.25 252 ARG A C 1
ATOM 1947 O O . ARG A 1 252 ? -1.004 -8.117 0.714 1 98.25 252 ARG A O 1
ATOM 1954 N N . PHE A 1 253 ? -1.935 -9.141 -1.049 1 98.62 253 PHE A N 1
ATOM 1955 C CA . PHE A 1 253 ? -3.254 -8.539 -0.906 1 98.62 253 PHE A CA 1
ATOM 1956 C C . PHE A 1 253 ? -4.305 -9.602 -0.606 1 98.62 253 PHE A C 1
ATOM 1958 O O . PHE A 1 253 ? -4.289 -10.688 -1.198 1 98.62 253 PHE A O 1
ATOM 1965 N N . TRP A 1 254 ? -5.156 -9.406 0.355 1 98.62 254 TRP A N 1
ATOM 1966 C CA . TRP A 1 254 ? -6.406 -10.125 0.599 1 98.62 254 TRP A CA 1
ATOM 1967 C C . TRP A 1 254 ? -7.609 -9.242 0.291 1 98.62 254 TRP A C 1
ATOM 1969 O O . TRP A 1 254 ? -7.82 -8.219 0.947 1 98.62 254 TRP A O 1
ATOM 1979 N N . ALA A 1 255 ? -8.328 -9.578 -0.743 1 98.75 255 ALA A N 1
ATOM 1980 C CA . ALA A 1 255 ? -9.375 -8.688 -1.228 1 98.75 255 ALA A CA 1
ATOM 1981 C C . ALA A 1 255 ? -10.672 -9.453 -1.471 1 98.75 255 ALA A C 1
ATOM 1983 O O . ALA A 1 255 ? -10.656 -10.578 -1.964 1 98.75 255 ALA A O 1
ATOM 1984 N N . THR A 1 256 ? -11.797 -8.914 -1.15 1 98.5 256 THR A N 1
ATOM 1985 C CA . THR A 1 256 ? -13.094 -9.555 -1.332 1 98.5 256 THR A CA 1
ATOM 1986 C C . THR A 1 256 ? -13.828 -8.969 -2.537 1 98.5 256 THR A C 1
ATOM 1988 O O . THR A 1 256 ? -13.82 -7.75 -2.736 1 98.5 256 THR A O 1
ATOM 1991 N N . ALA A 1 257 ? -14.406 -9.844 -3.291 1 98 257 ALA A N 1
ATOM 1992 C CA . ALA A 1 257 ? -15.18 -9.398 -4.449 1 98 257 ALA A CA 1
ATOM 1993 C C . ALA A 1 257 ? -16.484 -8.742 -4.02 1 98 257 ALA A C 1
ATOM 1995 O O . ALA A 1 257 ? -17.219 -9.281 -3.189 1 98 257 ALA A O 1
ATOM 1996 N N . ARG A 1 258 ? -16.797 -7.555 -4.574 1 91.88 258 ARG A N 1
ATOM 1997 C CA . ARG A 1 258 ? -18.047 -6.832 -4.312 1 91.88 258 ARG A CA 1
ATOM 1998 C C . ARG A 1 258 ? -19.094 -7.16 -5.367 1 91.88 258 ARG A C 1
ATOM 2000 O O . ARG A 1 258 ? -18.766 -7.477 -6.508 1 91.88 258 ARG A O 1
ATOM 2007 N N . MET B 1 1 ? 9.398 8.516 30.781 1 39.56 1 MET B N 1
ATOM 2008 C CA . MET B 1 1 ? 9.328 8.422 29.328 1 39.56 1 MET B CA 1
ATOM 2009 C C . MET B 1 1 ? 8.359 9.461 28.766 1 39.56 1 MET B C 1
ATOM 2011 O O . MET B 1 1 ? 7.168 9.445 29.078 1 39.56 1 MET B O 1
ATOM 2015 N N . THR B 1 2 ? 8.82 10.625 28.391 1 57.03 2 THR B N 1
ATOM 2016 C CA . THR B 1 2 ? 8.047 11.805 28.016 1 57.03 2 THR B CA 1
ATOM 2017 C C . THR B 1 2 ? 7.027 11.461 26.938 1 57.03 2 THR B C 1
ATOM 2019 O O . THR B 1 2 ? 7.316 10.672 26.031 1 57.03 2 THR B O 1
ATOM 2022 N N . ASP B 1 3 ? 5.75 11.82 27.109 1 86.94 3 ASP B N 1
ATOM 2023 C CA . ASP B 1 3 ? 4.531 11.648 26.328 1 86.94 3 ASP B CA 1
ATOM 2024 C C . ASP B 1 3 ? 4.703 12.203 24.922 1 86.94 3 ASP B C 1
ATOM 2026 O O . ASP B 1 3 ? 5.035 13.383 24.734 1 86.94 3 ASP B O 1
ATOM 2030 N N . THR B 1 4 ? 5.051 11.328 23.953 1 92.06 4 THR B N 1
ATOM 2031 C CA . THR B 1 4 ? 5.207 11.695 22.547 1 92.06 4 THR B CA 1
ATOM 2032 C C . THR B 1 4 ? 4.32 12.891 22.203 1 92.06 4 THR B C 1
ATOM 2034 O O . THR B 1 4 ? 4.762 13.82 21.531 1 92.06 4 THR B O 1
ATOM 2037 N N . ARG B 1 5 ? 3.191 12.93 22.766 1 93.62 5 ARG B N 1
ATOM 2038 C CA . ARG B 1 5 ? 2.248 14.008 22.516 1 93.62 5 ARG B CA 1
ATOM 2039 C C . ARG B 1 5 ? 2.758 15.328 23.094 1 93.62 5 ARG B C 1
ATOM 2041 O O . ARG B 1 5 ? 2.748 16.359 22.406 1 93.62 5 ARG B O 1
ATOM 2048 N N . ALA B 1 6 ? 3.119 15.297 24.328 1 93.5 6 ALA B N 1
ATOM 2049 C CA . ALA B 1 6 ? 3.609 16.5 25 1 93.5 6 ALA B CA 1
ATOM 2050 C C . ALA B 1 6 ? 4.859 17.031 24.297 1 93.5 6 ALA B C 1
ATOM 2052 O O . ALA B 1 6 ? 5 18.25 24.109 1 93.5 6 ALA B O 1
ATOM 2053 N N . LYS B 1 7 ? 5.746 16.156 23.922 1 94.31 7 LYS B N 1
ATOM 2054 C CA . LYS B 1 7 ? 6.988 16.531 23.25 1 94.31 7 LYS B CA 1
ATOM 2055 C C . LYS B 1 7 ? 6.707 17.188 21.906 1 94.31 7 LYS B C 1
ATOM 2057 O O . LYS B 1 7 ? 7.23 18.266 21.625 1 94.31 7 LYS B O 1
ATOM 2062 N N . ASN B 1 8 ? 5.883 16.547 21.078 1 96.19 8 ASN B N 1
ATOM 2063 C CA . ASN B 1 8 ? 5.555 17.109 19.766 1 96.19 8 ASN B CA 1
ATOM 2064 C C . ASN B 1 8 ? 4.801 18.438 19.891 1 96.19 8 ASN B C 1
ATOM 2066 O O . ASN B 1 8 ? 5.047 19.375 19.141 1 96.19 8 ASN B O 1
ATOM 2070 N N . ARG B 1 9 ? 3.881 18.516 20.875 1 95.06 9 ARG B N 1
ATOM 2071 C CA . ARG B 1 9 ? 3.178 19.781 21.078 1 95.06 9 ARG B CA 1
ATOM 2072 C C . ARG B 1 9 ? 4.152 20.891 21.422 1 95.06 9 ARG B C 1
ATOM 2074 O O . ARG B 1 9 ? 4.062 22 20.891 1 95.06 9 ARG B O 1
ATOM 2081 N N . GLN B 1 10 ? 5.035 20.609 22.344 1 94.38 10 GLN B N 1
ATOM 2082 C CA . GLN B 1 10 ? 6.035 21.594 22.75 1 94.38 10 GLN B CA 1
ATOM 2083 C C . GLN B 1 10 ? 6.867 22.062 21.562 1 94.38 10 GLN B C 1
ATOM 2085 O O . GLN B 1 10 ? 7.098 23.25 21.391 1 94.38 10 GLN B O 1
ATOM 2090 N N . LEU B 1 11 ? 7.281 21.141 20.781 1 94.81 11 LEU B N 1
ATOM 2091 C CA . LEU B 1 11 ? 8.062 21.484 19.594 1 94.81 11 LEU B CA 1
ATOM 2092 C C . LEU B 1 11 ? 7.285 22.406 18.672 1 94.81 11 LEU B C 1
ATOM 2094 O O . LEU B 1 11 ? 7.809 23.438 18.234 1 94.81 11 LEU B O 1
ATOM 2098 N N . TRP B 1 12 ? 6.035 22.047 18.375 1 95.25 12 TRP B N 1
ATOM 2099 C CA . TRP B 1 12 ? 5.25 22.812 17.422 1 95.25 12 TRP B CA 1
ATOM 2100 C C . TRP B 1 12 ? 4.863 24.172 17.984 1 95.25 12 TRP B C 1
ATOM 2102 O O . TRP B 1 12 ? 4.629 25.109 17.234 1 95.25 12 TRP B O 1
ATOM 2112 N N . GLU B 1 13 ? 4.871 24.312 19.328 1 95.12 13 GLU B N 1
ATOM 2113 C CA . GLU B 1 13 ? 4.754 25.625 19.938 1 95.12 13 GLU B CA 1
ATOM 2114 C C . GLU B 1 13 ? 6.004 26.469 19.703 1 95.12 13 GLU B C 1
ATOM 2116 O O . GLU B 1 13 ? 5.91 27.625 19.281 1 95.12 13 GLU B O 1
ATOM 2121 N N . GLU B 1 14 ? 7.09 25.859 19.844 1 94.31 14 GLU B N 1
ATOM 2122 C CA . GLU B 1 14 ? 8.375 26.547 19.75 1 94.31 14 GLU B CA 1
ATOM 2123 C C . GLU B 1 14 ? 8.711 26.875 18.297 1 94.31 14 GLU B C 1
ATOM 2125 O O . GLU B 1 14 ? 9.281 27.922 18.016 1 94.31 14 GLU B O 1
ATOM 2130 N N . TRP B 1 15 ? 8.359 25.984 17.469 1 92.69 15 TRP B N 1
ATOM 2131 C CA . TRP B 1 15 ? 8.82 26.016 16.078 1 92.69 15 TRP B CA 1
ATOM 2132 C C . TRP B 1 15 ? 7.836 26.766 15.195 1 92.69 15 TRP B C 1
ATOM 2134 O O . TRP B 1 15 ? 8.086 26.953 14 1 92.69 15 TRP B O 1
ATOM 2144 N N . SER B 1 16 ? 6.715 27.141 15.719 1 94.06 16 SER B N 1
ATOM 2145 C CA . SER B 1 16 ? 5.59 27.656 14.945 1 94.06 16 SER B CA 1
ATOM 2146 C C . SER B 1 16 ? 6.004 28.844 14.086 1 94.06 16 SER B C 1
ATOM 2148 O O . SER B 1 16 ? 5.781 28.844 12.867 1 94.06 16 SER B O 1
ATOM 2150 N N . GLU B 1 17 ? 6.645 29.859 14.648 1 92.88 17 GLU B N 1
ATOM 2151 C CA . GLU B 1 17 ? 7.016 31.062 13.93 1 92.88 17 GLU B CA 1
ATOM 2152 C C . GLU B 1 17 ? 8 3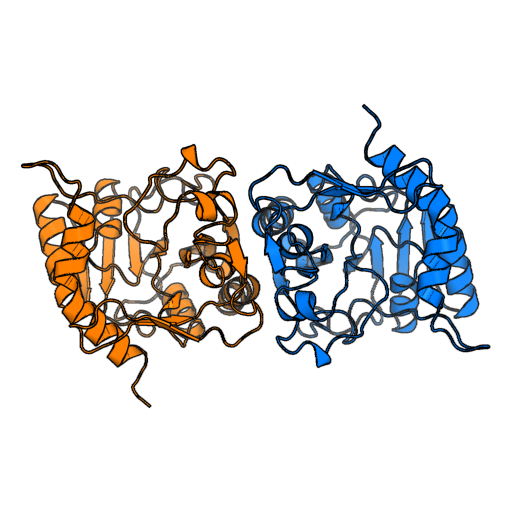0.766 12.805 1 92.88 17 GLU B C 1
ATOM 2154 O O . GLU B 1 17 ? 7.824 31.219 11.672 1 92.88 17 GLU B O 1
ATOM 2159 N N . ASP B 1 18 ? 8.984 30 13.133 1 90.81 18 ASP B N 1
ATOM 2160 C CA . ASP B 1 18 ? 10.008 29.656 12.148 1 90.81 18 ASP B CA 1
ATOM 2161 C C . ASP B 1 18 ? 9.422 28.797 11.023 1 90.81 18 ASP B C 1
ATOM 2163 O O . ASP B 1 18 ? 9.75 29 9.852 1 90.81 18 ASP B O 1
ATOM 2167 N N . PHE B 1 19 ? 8.586 27.922 11.398 1 91.06 19 PHE B N 1
ATOM 2168 C CA . PHE B 1 19 ? 7.973 27.047 10.406 1 91.06 19 PHE B CA 1
ATOM 2169 C C . PHE B 1 19 ? 7.098 27.844 9.445 1 91.06 19 PHE B C 1
ATOM 2171 O O . PHE B 1 19 ? 7.172 27.656 8.227 1 91.06 19 PHE B O 1
ATOM 2178 N N . GLN B 1 20 ? 6.301 28.734 9.953 1 91.31 20 GLN B N 1
ATOM 2179 C CA . GLN B 1 20 ? 5.422 29.531 9.125 1 91.31 20 GLN B CA 1
ATOM 2180 C C . GLN B 1 20 ? 6.219 30.516 8.273 1 91.31 20 GLN B C 1
ATOM 2182 O O . GLN B 1 20 ? 5.828 30.828 7.145 1 91.31 20 GLN B O 1
ATOM 2187 N N . ALA B 1 21 ? 7.371 30.969 8.789 1 87.56 21 ALA B N 1
ATOM 2188 C CA . ALA B 1 21 ? 8.258 31.812 7.996 1 87.56 21 ALA B CA 1
ATOM 2189 C C . ALA B 1 21 ? 8.789 31.062 6.777 1 87.56 21 ALA B C 1
ATOM 2191 O O . ALA B 1 21 ? 8.898 31.625 5.688 1 87.56 21 ALA B O 1
ATOM 2192 N N . LEU B 1 22 ? 9.078 29.797 6.973 1 82.5 22 LEU B N 1
ATOM 2193 C CA . LEU B 1 22 ? 9.539 28.953 5.863 1 82.5 22 LEU B CA 1
ATOM 2194 C C . LEU B 1 22 ? 8.43 28.781 4.828 1 82.5 22 LEU B C 1
ATOM 2196 O O . LEU B 1 22 ? 8.688 28.844 3.623 1 82.5 22 LEU B O 1
ATOM 2200 N N . TRP B 1 23 ? 7.242 28.578 5.273 1 82.69 23 TRP B N 1
ATOM 2201 C CA . TRP B 1 23 ? 6.098 28.422 4.387 1 82.69 23 TRP B CA 1
ATOM 2202 C C . TRP B 1 23 ? 5.852 29.688 3.574 1 82.69 23 TRP B C 1
ATOM 2204 O O . TRP B 1 23 ? 5.449 29.609 2.41 1 82.69 23 TRP B O 1
ATOM 2214 N N . ASN B 1 24 ? 6.211 30.797 4.109 1 83.75 24 ASN B N 1
ATOM 2215 C CA . ASN B 1 24 ? 5.93 32.094 3.494 1 83.75 24 ASN B CA 1
ATOM 2216 C C . ASN B 1 24 ? 7.137 32.625 2.721 1 83.75 24 ASN B C 1
ATOM 2218 O O . ASN B 1 24 ? 7.074 33.688 2.123 1 83.75 24 ASN B O 1
ATOM 2222 N N . ALA B 1 25 ? 8.172 31.922 2.691 1 76.12 25 ALA B N 1
ATOM 2223 C CA . ALA B 1 25 ? 9.469 32.438 2.254 1 76.12 25 ALA B CA 1
ATOM 2224 C C . ALA B 1 25 ? 9.414 32.906 0.8 1 76.12 25 ALA B C 1
ATOM 2226 O O . ALA B 1 25 ? 10.062 33.875 0.426 1 76.12 25 ALA B O 1
ATOM 2227 N N . ASN B 1 26 ? 8.602 32.25 0.042 1 74.25 26 ASN B N 1
ATOM 2228 C CA . ASN B 1 26 ? 8.57 32.594 -1.373 1 74.25 26 ASN B CA 1
ATOM 2229 C C . ASN B 1 26 ? 7.387 33.5 -1.699 1 74.25 26 ASN B C 1
ATOM 2231 O O . ASN B 1 26 ? 7.047 33.688 -2.869 1 74.25 26 ASN B O 1
ATOM 2235 N N . THR B 1 27 ? 6.859 34.031 -0.652 1 82.19 27 THR B N 1
ATOM 2236 C CA . THR B 1 27 ? 5.738 34.938 -0.858 1 82.19 27 THR B CA 1
ATOM 2237 C C . THR B 1 27 ? 6.234 36.344 -1.158 1 82.19 27 THR B C 1
ATOM 2239 O O . THR B 1 27 ? 7.031 36.906 -0.401 1 82.19 27 THR B O 1
ATOM 2242 N N . ALA B 1 28 ? 5.906 36.844 -2.41 1 78.75 28 ALA B N 1
ATOM 2243 C CA . ALA B 1 28 ? 6.32 38.188 -2.803 1 78.75 28 ALA B CA 1
ATOM 2244 C C . ALA B 1 28 ? 5.734 39.25 -1.863 1 78.75 28 ALA B C 1
ATOM 2246 O O . ALA B 1 28 ? 4.695 39.031 -1.237 1 78.75 28 ALA B O 1
ATOM 2247 N N . GLU B 1 29 ? 6.488 40.344 -1.786 1 78.25 29 GLU B N 1
ATOM 2248 C CA . GLU B 1 29 ? 6.008 41.438 -0.953 1 78.25 29 GLU B CA 1
ATOM 2249 C C . GLU B 1 29 ? 4.594 41.844 -1.348 1 78.25 29 GLU B C 1
ATOM 2251 O O . GLU B 1 29 ? 4.305 42.031 -2.531 1 78.25 29 GLU B O 1
ATOM 2256 N N . GLY B 1 30 ? 3.611 41.938 -0.415 1 78.62 30 GLY B N 1
ATOM 2257 C CA . GLY B 1 30 ? 2.24 42.344 -0.658 1 78.62 30 GLY B CA 1
ATOM 2258 C C . GLY B 1 30 ? 1.332 41.188 -1.068 1 78.62 30 GLY B C 1
ATOM 2259 O O . GLY B 1 30 ? 0.115 41.375 -1.168 1 78.62 30 GLY B O 1
ATOM 2260 N N . GLU B 1 31 ? 1.982 40 -1.299 1 83.19 31 GLU B N 1
ATOM 2261 C CA . GLU B 1 31 ? 1.17 38.875 -1.716 1 83.19 31 GLU B CA 1
ATOM 2262 C C . GLU B 1 31 ? 0.76 38.031 -0.519 1 83.19 31 GLU B C 1
ATOM 2264 O O . GLU B 1 31 ? 1.402 38.062 0.533 1 83.19 31 GLU B O 1
ATOM 2269 N N . ALA B 1 32 ? -0.32 37.438 -0.695 1 85.31 32 ALA B N 1
ATOM 2270 C CA . ALA B 1 32 ? -0.815 36.562 0.358 1 85.31 32 ALA B CA 1
ATOM 2271 C C . ALA B 1 32 ? -0.026 35.25 0.393 1 85.31 32 ALA B C 1
ATOM 2273 O O . ALA B 1 32 ? 0.339 34.688 -0.654 1 85.31 32 ALA B O 1
ATOM 2274 N N . PRO B 1 33 ? 0.233 34.781 1.6 1 89.19 33 PRO B N 1
ATOM 2275 C CA . PRO B 1 33 ? 0.877 33.469 1.699 1 89.19 33 PRO B CA 1
ATOM 2276 C C . PRO B 1 33 ? 0.083 32.344 1.001 1 89.19 33 PRO B C 1
ATOM 2278 O O . PRO B 1 33 ? -1.139 32.469 0.862 1 89.19 33 PRO B O 1
ATOM 2281 N N . PRO B 1 34 ? 0.799 31.312 0.572 1 90.31 34 PRO B N 1
ATOM 2282 C CA . PRO B 1 34 ? 0.103 30.219 -0.108 1 90.31 34 PRO B CA 1
ATOM 2283 C C . PRO B 1 34 ? -0.892 29.5 0.8 1 90.31 34 PRO B C 1
ATOM 2285 O O . PRO B 1 34 ? -0.616 29.297 1.984 1 90.31 34 PRO B O 1
ATOM 2288 N N . ALA B 1 35 ? -2.027 29.234 0.344 1 93.62 35 ALA B N 1
ATOM 2289 C CA . ALA B 1 35 ? -3.08 28.484 1.023 1 93.62 35 ALA B CA 1
ATOM 2290 C C . ALA B 1 35 ? -3.715 27.453 0.087 1 93.62 35 ALA B C 1
ATOM 2292 O O . ALA B 1 35 ? -4.879 27.594 -0.299 1 93.62 35 ALA B O 1
ATOM 2293 N N . PRO B 1 36 ? -2.969 26.391 -0.233 1 93.75 36 PRO B N 1
ATOM 2294 C CA . PRO B 1 36 ? -3.482 25.406 -1.189 1 93.75 36 PRO B CA 1
ATOM 2295 C C . PRO B 1 36 ? -4.605 24.547 -0.609 1 93.75 36 PRO B C 1
ATOM 2297 O O . PRO B 1 36 ? -4.578 24.219 0.576 1 93.75 36 PRO B O 1
ATOM 2300 N N . CYS B 1 37 ? -5.59 24.234 -1.464 1 96.81 37 CYS B N 1
ATOM 2301 C CA . CYS B 1 37 ? -6.59 23.234 -1.122 1 96.81 37 CYS B CA 1
ATOM 2302 C C . CYS B 1 37 ? -6.039 21.828 -1.333 1 96.81 37 CYS B C 1
ATOM 2304 O O . CYS B 1 37 ? -5.57 21.5 -2.424 1 96.81 37 CYS B O 1
ATOM 2306 N N . PRO B 1 38 ? -6.156 20.984 -0.318 1 96.44 38 PRO B N 1
ATOM 2307 C CA . PRO B 1 38 ? -5.523 19.656 -0.4 1 96.44 38 PRO B CA 1
ATOM 2308 C C . PRO B 1 38 ? -6.227 18.734 -1.382 1 96.44 38 PRO B C 1
ATOM 2310 O O . PRO B 1 38 ? -5.762 17.609 -1.614 1 96.44 38 PRO B O 1
ATOM 2313 N N . PHE B 1 39 ? -7.273 19.094 -2.031 1 96.5 39 PHE B N 1
ATOM 2314 C CA . PHE B 1 39 ? -8.086 18.188 -2.844 1 96.5 39 PHE B CA 1
ATOM 2315 C C . PHE B 1 39 ? -8.039 18.594 -4.312 1 96.5 39 PHE B C 1
ATOM 2317 O O . PHE B 1 39 ? -8.711 18 -5.148 1 96.5 39 PHE B O 1
ATOM 2324 N N . THR B 1 40 ? -7.234 19.578 -4.559 1 92 40 THR B N 1
ATOM 2325 C CA . THR B 1 40 ? -7.129 20.062 -5.93 1 92 40 THR B CA 1
ATOM 2326 C C . THR B 1 40 ? -5.879 19.5 -6.605 1 92 40 THR B C 1
ATOM 2328 O O . THR B 1 40 ? -5.309 18.5 -6.141 1 92 40 THR B O 1
ATOM 2331 N N . ASP B 1 41 ? -5.492 19.969 -7.68 1 83.94 41 ASP B N 1
ATOM 2332 C CA . ASP B 1 41 ? -4.477 19.359 -8.523 1 83.94 41 ASP B CA 1
ATOM 2333 C C . ASP B 1 41 ? -3.072 19.625 -7.988 1 83.94 41 ASP B C 1
ATOM 2335 O O . ASP B 1 41 ? -2.133 18.891 -8.289 1 83.94 41 ASP B O 1
ATOM 2339 N N . ASP B 1 42 ? -2.918 20.469 -7.125 1 75.12 42 ASP B N 1
ATOM 2340 C CA . ASP B 1 42 ? -1.595 20.922 -6.711 1 75.12 42 ASP B CA 1
ATOM 2341 C C . ASP B 1 42 ? -0.941 19.906 -5.766 1 75.12 42 ASP B C 1
ATOM 2343 O O . ASP B 1 42 ? 0.244 19.609 -5.902 1 75.12 42 ASP B O 1
ATOM 2347 N N . PRO B 1 43 ? -1.724 19.438 -4.906 1 78.44 43 PRO B N 1
ATOM 2348 C CA . PRO B 1 43 ? -1.101 18.5 -3.969 1 78.44 43 PRO B CA 1
ATOM 2349 C C . PRO B 1 43 ? -0.63 17.219 -4.645 1 78.44 43 PRO B C 1
ATOM 2351 O O . PRO B 1 43 ? -1.116 16.859 -5.723 1 78.44 43 PRO B O 1
ATOM 2354 N N . PRO B 1 44 ? 0.392 16.609 -4.008 1 76.19 44 PRO B N 1
ATOM 2355 C CA . PRO B 1 44 ? 0.856 15.336 -4.555 1 76.19 44 PRO B CA 1
ATOM 2356 C C . PRO B 1 44 ? -0.278 14.336 -4.766 1 76.19 44 PRO B C 1
ATOM 2358 O O . PRO B 1 44 ? -1.087 14.117 -3.859 1 76.19 44 PRO B O 1
ATOM 2361 N N . GLY B 1 45 ? -0.323 13.812 -5.969 1 83.75 45 GLY B N 1
ATOM 2362 C CA . GLY B 1 45 ? -1.366 12.867 -6.332 1 83.75 45 GLY B CA 1
ATOM 2363 C C . GLY B 1 45 ? -2.566 13.531 -6.988 1 83.75 45 GLY B C 1
ATOM 2364 O O . GLY B 1 45 ? -3.391 12.852 -7.605 1 83.75 45 GLY B O 1
ATOM 2365 N N . GLY B 1 46 ? -2.654 14.867 -6.723 1 88.31 46 GLY B N 1
ATOM 2366 C CA . GLY B 1 46 ? -3.67 15.664 -7.398 1 88.31 46 GLY B CA 1
ATOM 2367 C C . GLY B 1 46 ? -5.078 15.352 -6.934 1 88.31 46 GLY B C 1
ATOM 2368 O O . GLY B 1 46 ? -5.27 14.75 -5.875 1 88.31 46 GLY B O 1
ATOM 2369 N N . SER B 1 47 ? -6.055 15.875 -7.688 1 92.25 47 SER B N 1
ATOM 2370 C CA . SER B 1 47 ? -7.461 15.68 -7.367 1 92.25 47 SER B CA 1
ATOM 2371 C C . SER B 1 47 ? -7.93 14.273 -7.754 1 92.25 47 SER B C 1
ATOM 2373 O O . SER B 1 47 ? -7.293 13.609 -8.578 1 92.25 47 SER B O 1
ATOM 2375 N N . GLN B 1 48 ? -8.898 13.867 -7.023 1 95.38 48 GLN B N 1
ATOM 2376 C CA . GLN B 1 48 ? -9.602 12.625 -7.332 1 95.38 48 GLN B CA 1
ATOM 2377 C C . GLN B 1 48 ? -11.094 12.883 -7.562 1 95.38 48 GLN B C 1
ATOM 2379 O O . GLN B 1 48 ? -11.922 12.562 -6.707 1 95.38 48 GLN B O 1
ATOM 2384 N N . PRO B 1 49 ? -11.453 13.367 -8.75 1 94.81 49 PRO B N 1
ATOM 2385 C CA . PRO B 1 49 ? -12.812 13.859 -8.977 1 94.81 49 PRO B CA 1
ATOM 2386 C C . PRO B 1 49 ? -13.867 12.75 -8.883 1 94.81 49 PRO B C 1
ATOM 2388 O O . PRO B 1 49 ? -15.039 13.039 -8.641 1 94.81 49 PRO B O 1
ATOM 2391 N N . ASP B 1 50 ? -13.438 11.562 -9.172 1 95.44 50 ASP B N 1
ATOM 2392 C CA . ASP B 1 50 ? -14.391 10.461 -9.055 1 95.44 50 ASP B CA 1
ATOM 2393 C C . ASP B 1 50 ? -14.766 10.211 -7.59 1 95.44 50 ASP B C 1
ATOM 2395 O O . ASP B 1 50 ? -15.836 9.672 -7.301 1 95.44 50 ASP B O 1
ATOM 2399 N N . LEU B 1 51 ? -13.977 10.617 -6.625 1 96.81 51 LEU B N 1
ATOM 2400 C CA . LEU B 1 51 ? -14.227 10.43 -5.199 1 96.81 51 LEU B CA 1
ATOM 2401 C C . LEU B 1 51 ? -14.734 11.719 -4.559 1 96.81 51 LEU B C 1
ATOM 2403 O O . LEU B 1 51 ? -15.609 11.68 -3.689 1 96.81 51 LEU B O 1
ATOM 2407 N N . LEU B 1 52 ? -14.148 12.844 -4.988 1 97.88 52 LEU B N 1
ATOM 2408 C CA . LEU B 1 52 ? -14.539 14.164 -4.508 1 97.88 52 LEU B CA 1
ATOM 2409 C C . LEU B 1 52 ? -14.586 15.164 -5.652 1 97.88 52 LEU B C 1
ATOM 2411 O O . LEU B 1 52 ? -13.578 15.805 -5.969 1 97.88 52 LEU B O 1
ATOM 2415 N N . PRO B 1 53 ? -15.648 15.328 -6.234 1 96.62 53 PRO B N 1
ATOM 2416 C CA . PRO B 1 53 ? -15.75 16.219 -7.387 1 96.62 53 PRO B CA 1
ATOM 2417 C C . PRO B 1 53 ? -15.438 17.672 -7.035 1 96.62 53 PRO B C 1
ATOM 2419 O O . PRO B 1 53 ? -14.82 18.391 -7.832 1 96.62 53 PRO B O 1
ATOM 2422 N N . THR B 1 54 ? -15.914 18.078 -5.852 1 96.5 54 THR B N 1
ATOM 2423 C CA . THR B 1 54 ? -15.695 19.453 -5.387 1 96.5 54 THR B CA 1
ATOM 2424 C C . THR B 1 54 ? -15.883 19.547 -3.875 1 96.5 54 THR B C 1
ATOM 2426 O O . THR B 1 54 ? -16.516 18.672 -3.268 1 96.5 54 THR B O 1
ATOM 2429 N N . VAL B 1 55 ? -15.312 20.547 -3.354 1 97.56 55 VAL B N 1
ATOM 2430 C CA . VAL B 1 55 ? -15.539 20.781 -1.935 1 97.56 55 VAL B CA 1
ATOM 2431 C C . VAL B 1 55 ? -16.656 21.828 -1.762 1 97.56 55 VAL B C 1
ATOM 2433 O O . VAL B 1 55 ? -17.016 22.156 -0.635 1 97.56 55 VAL B O 1
ATOM 2436 N N . GLU B 1 56 ? -17.125 22.344 -2.842 1 98.06 56 GLU B N 1
ATOM 2437 C CA . GLU B 1 56 ? -18.156 23.375 -2.781 1 98.06 56 GLU B CA 1
ATOM 2438 C C . GLU B 1 56 ? -19.391 22.859 -2.061 1 98.06 56 GLU B C 1
ATOM 2440 O O . GLU B 1 56 ? -19.922 21.797 -2.395 1 98.06 56 GLU B O 1
ATOM 2445 N N . GLY B 1 57 ? -19.781 23.594 -1.078 1 98.5 57 GLY B N 1
ATOM 2446 C CA . GLY B 1 57 ? -21.047 23.344 -0.426 1 98.5 57 GLY B CA 1
ATOM 2447 C C . GLY B 1 57 ? -21 22.203 0.568 1 98.5 57 GLY B C 1
ATOM 2448 O O . GLY B 1 57 ? -22.031 21.781 1.096 1 98.5 57 GLY B O 1
ATOM 2449 N N . ILE B 1 58 ? -19.812 21.734 0.866 1 98.19 58 ILE B N 1
ATOM 2450 C CA . ILE B 1 58 ? -19.766 20.625 1.804 1 98.19 58 ILE B CA 1
ATOM 2451 C C . ILE B 1 58 ? -19 21.031 3.059 1 98.19 58 ILE B C 1
ATOM 2453 O O . ILE B 1 58 ? -18.438 22.125 3.121 1 98.19 58 ILE B O 1
ATOM 2457 N N . ASP B 1 59 ? -19.094 20.172 4.102 1 98.88 59 ASP B N 1
ATOM 2458 C CA . ASP B 1 59 ? -18.469 20.406 5.395 1 98.88 59 ASP B CA 1
ATOM 2459 C C . ASP B 1 59 ? -17.141 19.656 5.504 1 98.88 59 ASP B C 1
ATOM 2461 O O . ASP B 1 59 ? -17.109 18.422 5.355 1 98.88 59 ASP B O 1
ATOM 2465 N N . VAL B 1 60 ? -16.062 20.375 5.785 1 98.88 60 VAL B N 1
ATOM 2466 C CA . VAL B 1 60 ? -14.734 19.781 5.777 1 98.88 60 VAL B CA 1
ATOM 2467 C C . VAL B 1 60 ? -14.039 20.047 7.109 1 98.88 60 VAL B C 1
ATOM 2469 O O . VAL B 1 60 ? -14.148 21.141 7.664 1 98.88 60 VAL B O 1
ATOM 2472 N N . VAL B 1 61 ? -13.336 19.062 7.605 1 98.94 61 VAL B N 1
ATOM 2473 C CA . VAL B 1 61 ? -12.5 19.25 8.789 1 98.94 61 VAL B CA 1
ATOM 2474 C C . VAL B 1 61 ? -11.055 18.875 8.477 1 98.94 61 VAL B C 1
ATOM 2476 O O . VAL B 1 61 ? -10.805 17.906 7.766 1 98.94 61 VAL B O 1
ATOM 2479 N N . GLU B 1 62 ? -10.156 19.688 8.898 1 98.94 62 GLU B N 1
ATOM 2480 C CA . GLU B 1 62 ? -8.734 19.391 8.82 1 98.94 62 GLU B CA 1
ATOM 2481 C C . GLU B 1 62 ? -8.172 19 10.18 1 98.94 62 GLU B C 1
ATOM 2483 O O . GLU B 1 62 ? -8.281 19.75 11.148 1 98.94 62 GLU B O 1
ATOM 2488 N N . LEU B 1 63 ? -7.621 17.812 10.266 1 98.94 63 LEU B N 1
ATOM 2489 C CA . LEU B 1 63 ? -7.098 17.219 11.492 1 98.94 63 LEU B CA 1
ATOM 2490 C C . LEU B 1 63 ? -5.59 17.406 11.586 1 98.94 63 LEU B C 1
ATOM 2492 O O . LEU B 1 63 ? -4.828 16.703 10.922 1 98.94 63 LEU B O 1
ATOM 2496 N N . GLY B 1 64 ? -5.18 18.25 12.484 1 98.75 64 GLY B N 1
ATOM 2497 C CA . GLY B 1 64 ? -3.816 18.766 12.477 1 98.75 64 GLY B CA 1
ATOM 2498 C C . GLY B 1 64 ? -3.586 19.844 11.43 1 98.75 64 GLY B C 1
ATOM 2499 O O . GLY B 1 64 ? -2.738 19.688 10.547 1 98.75 64 GLY B O 1
ATOM 2500 N N . CYS B 1 65 ? -4.188 21.016 11.648 1 98.62 65 CYS B N 1
ATOM 2501 C CA . CYS B 1 65 ? -4.273 21.984 10.555 1 98.62 65 CYS B CA 1
ATOM 2502 C C . CYS B 1 65 ? -3.057 22.906 10.547 1 98.62 65 CYS B C 1
ATOM 2504 O O . CYS B 1 65 ? -2.842 23.656 9.586 1 98.62 65 CYS B O 1
ATOM 2506 N N . GLY B 1 66 ? -2.23 22.875 11.602 1 97.75 66 GLY B N 1
ATOM 2507 C CA . GLY B 1 66 ? -1.116 23.797 11.672 1 97.75 66 GLY B CA 1
ATOM 2508 C C . GLY B 1 66 ? -1.529 25.25 11.469 1 97.75 66 GLY B C 1
ATOM 2509 O O . GLY B 1 66 ? -2.473 25.719 12.102 1 97.75 66 GLY B O 1
ATOM 2510 N N . GLY B 1 67 ? -0.845 25.891 10.547 1 96.94 67 GLY B N 1
ATOM 2511 C CA . GLY B 1 67 ? -1.13 27.297 10.266 1 96.94 67 GLY B CA 1
ATOM 2512 C C . GLY B 1 67 ? -2.377 27.5 9.422 1 96.94 67 GLY B C 1
ATOM 2513 O O . GLY B 1 67 ? -2.66 28.609 8.977 1 96.94 67 GLY B O 1
ATOM 2514 N N . GLY B 1 68 ? -3.111 26.406 9.18 1 97.81 68 GLY B N 1
ATOM 2515 C CA . GLY B 1 68 ? -4.441 26.5 8.602 1 97.81 68 GLY B CA 1
ATOM 2516 C C . GLY B 1 68 ? -4.422 26.688 7.094 1 97.81 68 GLY B C 1
ATOM 2517 O O . GLY B 1 68 ? -5.441 27.016 6.488 1 97.81 68 GLY B O 1
ATOM 2518 N N . GLN B 1 69 ? -3.295 26.484 6.406 1 96.31 69 GLN B N 1
ATOM 2519 C CA . GLN B 1 69 ? -3.188 26.719 4.969 1 96.31 69 GLN B CA 1
ATOM 2520 C C . GLN B 1 69 ? -4.199 25.875 4.199 1 96.31 69 GLN B C 1
ATOM 2522 O O . GLN B 1 69 ? -4.898 26.375 3.32 1 96.31 69 GLN B O 1
ATOM 2527 N N . GLY B 1 70 ? -4.234 24.578 4.555 1 97.06 70 GLY B N 1
ATOM 2528 C CA . GLY B 1 70 ? -5.188 23.703 3.891 1 97.06 70 GLY B CA 1
ATOM 2529 C C . GLY B 1 70 ? -6.633 24.078 4.16 1 97.06 70 GLY B C 1
ATOM 2530 O O . GLY B 1 70 ? -7.469 24.031 3.256 1 97.06 70 GLY B O 1
ATOM 2531 N N . SER B 1 71 ? -6.973 24.453 5.402 1 98.62 71 SER B N 1
ATOM 2532 C CA . SER B 1 71 ? -8.312 24.875 5.785 1 98.62 71 SER B CA 1
ATOM 2533 C C . SER B 1 71 ? -8.742 26.125 5.02 1 98.62 71 SER B C 1
ATOM 2535 O O . SER B 1 71 ? -9.836 26.172 4.457 1 98.62 71 SER B O 1
ATOM 2537 N N . VAL B 1 72 ? -7.852 27.109 4.98 1 98.38 72 VAL B N 1
ATOM 2538 C CA . VAL B 1 72 ? -8.141 28.375 4.309 1 98.38 72 VAL B CA 1
ATOM 2539 C C . VAL B 1 72 ? -8.297 28.125 2.809 1 98.38 72 VAL B C 1
ATOM 2541 O O . VAL B 1 72 ? -9.234 28.641 2.188 1 98.38 72 VAL B O 1
ATOM 2544 N N . GLY B 1 73 ? -7.371 27.328 2.221 1 97.5 73 GLY B N 1
ATOM 2545 C CA . GLY B 1 73 ? -7.5 26.969 0.818 1 97.5 73 GLY B CA 1
ATOM 2546 C C . GLY B 1 73 ? -8.812 26.281 0.495 1 97.5 73 GLY B C 1
ATOM 2547 O O . GLY B 1 73 ? -9.414 26.547 -0.548 1 97.5 73 GLY B O 1
ATOM 2548 N N . THR B 1 74 ? -9.258 25.422 1.356 1 98.38 74 THR B N 1
ATOM 2549 C CA . THR B 1 74 ? -10.508 24.703 1.171 1 98.38 74 THR B CA 1
ATOM 2550 C C . THR B 1 74 ? -11.695 25.656 1.242 1 98.38 74 THR B C 1
ATOM 2552 O O . THR B 1 74 ? -12.625 25.562 0.438 1 98.38 74 THR B O 1
ATOM 2555 N N . ALA B 1 75 ? -11.648 26.578 2.189 1 98.69 75 ALA B N 1
ATOM 2556 C CA . ALA B 1 75 ? -12.695 27.594 2.299 1 98.69 75 ALA B CA 1
ATOM 2557 C C . ALA B 1 75 ? -12.773 28.438 1.035 1 98.69 75 ALA B C 1
ATOM 2559 O O . ALA B 1 75 ? -13.859 28.766 0.558 1 98.69 75 ALA B O 1
ATOM 2560 N N . MET B 1 76 ? -11.633 28.797 0.487 1 97.75 76 MET B N 1
ATOM 2561 C CA . MET B 1 76 ? -11.562 29.594 -0.727 1 97.75 76 MET B CA 1
ATOM 2562 C C . MET B 1 76 ? -12.203 28.875 -1.903 1 97.75 76 MET B C 1
ATOM 2564 O O . MET B 1 76 ? -12.711 29.516 -2.828 1 97.75 76 MET B O 1
ATOM 2568 N N . GLU B 1 77 ? -12.227 27.531 -1.814 1 97.19 77 GLU B N 1
ATOM 2569 C CA . GLU B 1 77 ? -12.797 26.734 -2.895 1 97.19 77 GLU B CA 1
ATOM 2570 C C . GLU B 1 77 ? -14.297 26.562 -2.715 1 97.19 77 GLU B C 1
ATOM 2572 O O . GLU B 1 77 ? -14.945 25.859 -3.5 1 97.19 77 GLU B O 1
ATOM 2577 N N . GLY B 1 78 ? -14.875 27.078 -1.642 1 98.12 78 GLY B N 1
ATOM 2578 C CA . GLY B 1 78 ? -16.312 27.188 -1.566 1 98.12 78 GLY B CA 1
ATOM 2579 C C . GLY B 1 78 ? -16.938 26.203 -0.592 1 98.12 78 GLY B C 1
ATOM 2580 O O . GLY B 1 78 ? -18.156 25.984 -0.614 1 98.12 78 GLY B O 1
ATOM 2581 N N . ALA B 1 79 ? -16.203 25.531 0.249 1 98.62 79 ALA B N 1
ATOM 2582 C CA . ALA B 1 79 ? -16.781 24.672 1.272 1 98.62 79 ALA B CA 1
ATOM 2583 C C . ALA B 1 79 ? -17.766 25.438 2.156 1 98.62 79 ALA B C 1
ATOM 2585 O O . ALA B 1 79 ? -17.562 26.625 2.418 1 98.62 79 ALA B O 1
ATOM 2586 N N . ASP B 1 80 ? -18.766 24.781 2.574 1 98.31 80 ASP B N 1
ATOM 2587 C CA . ASP B 1 80 ? -19.781 25.422 3.408 1 98.31 80 ASP B CA 1
ATOM 2588 C C . ASP B 1 80 ? -19.25 25.656 4.828 1 98.31 80 ASP B C 1
ATOM 2590 O O . ASP B 1 80 ? -19.438 26.734 5.395 1 98.31 80 ASP B O 1
ATOM 2594 N N . THR B 1 81 ? -18.719 24.672 5.363 1 98.31 81 THR B N 1
ATOM 2595 C CA . THR B 1 81 ? -18.078 24.719 6.676 1 98.31 81 THR B CA 1
ATOM 2596 C C . THR B 1 81 ? -16.672 24.156 6.613 1 98.31 81 THR B C 1
ATOM 2598 O O . THR B 1 81 ? -16.438 23.094 6.02 1 98.31 81 THR B O 1
ATOM 2601 N N . VAL B 1 82 ? -15.758 24.922 7.207 1 98.88 82 VAL B N 1
ATOM 2602 C CA . VAL B 1 82 ? -14.391 24.438 7.352 1 98.88 82 VAL B CA 1
ATOM 2603 C C . VAL B 1 82 ? -13.938 24.594 8.797 1 98.88 82 VAL B C 1
ATOM 2605 O O . VAL B 1 82 ? -14.016 25.688 9.367 1 98.88 82 VAL B O 1
ATOM 2608 N N . VAL B 1 83 ? -13.516 23.516 9.383 1 98.94 83 VAL B N 1
ATOM 2609 C CA . VAL B 1 83 ? -12.961 23.531 10.727 1 98.94 83 VAL B CA 1
ATOM 2610 C C . VAL B 1 83 ? -11.547 22.938 10.711 1 98.94 83 VAL B C 1
ATOM 2612 O O . VAL B 1 83 ? -11.312 21.891 10.109 1 98.94 83 VAL B O 1
ATOM 2615 N N . GLY B 1 84 ? -10.625 23.641 11.266 1 98.94 84 GLY B N 1
ATOM 2616 C CA . GLY B 1 84 ? -9.281 23.125 11.508 1 98.94 84 GLY B CA 1
ATOM 2617 C C . GLY B 1 84 ? -9 22.859 12.977 1 98.94 84 GLY B C 1
ATOM 2618 O O . GLY B 1 84 ? -9.328 23.688 13.828 1 98.94 84 GLY B O 1
ATOM 2619 N N . VAL B 1 85 ? -8.445 21.703 13.25 1 98.94 85 VAL B N 1
ATOM 2620 C CA . VAL B 1 85 ? -8.094 21.344 14.617 1 98.94 85 VAL B CA 1
ATOM 2621 C C . VAL B 1 85 ? -6.578 21.188 14.734 1 98.94 85 VAL B C 1
ATOM 2623 O O . VAL B 1 85 ? -5.945 20.547 13.891 1 98.94 85 VAL B O 1
ATOM 2626 N N . ASP B 1 86 ? -6.008 21.75 15.742 1 98.75 86 ASP B N 1
ATOM 2627 C CA . ASP B 1 86 ? -4.59 21.578 16.062 1 98.75 86 ASP B CA 1
ATOM 2628 C C . ASP B 1 86 ? -4.336 21.75 17.547 1 98.75 86 ASP B C 1
ATOM 2630 O O . ASP B 1 86 ? -5.039 22.5 18.234 1 98.75 86 ASP B O 1
ATOM 2634 N N . PHE B 1 87 ? -3.324 21.094 18.047 1 97.75 87 PHE B N 1
ATOM 2635 C CA . PHE B 1 87 ? -3.09 21.172 19.484 1 97.75 87 PHE B CA 1
ATOM 2636 C C . PHE B 1 87 ? -2.164 22.344 19.812 1 97.75 87 PHE B C 1
ATOM 2638 O O . PHE B 1 87 ? -2.012 22.703 20.984 1 97.75 87 PHE B O 1
ATOM 2645 N N . SER B 1 88 ? -1.479 22.906 18.859 1 97.75 88 SER B N 1
ATOM 2646 C CA . SER B 1 88 ? -0.572 24.031 19.078 1 97.75 88 SER B CA 1
ATOM 2647 C C . SER B 1 88 ? -1.316 25.359 19.016 1 97.75 88 SER B C 1
ATOM 2649 O O . SER B 1 88 ? -1.821 25.75 17.969 1 97.75 88 SER B O 1
ATOM 2651 N N . ALA B 1 89 ? -1.321 26.094 20.125 1 97.69 89 ALA B N 1
ATOM 2652 C CA . ALA B 1 89 ? -1.95 27.406 20.172 1 97.69 89 ALA B CA 1
ATOM 2653 C C . ALA B 1 89 ? -1.234 28.391 19.25 1 97.69 89 ALA B C 1
ATOM 2655 O O . ALA B 1 89 ? -1.872 29.234 18.609 1 97.69 89 ALA B O 1
ATOM 2656 N N . ALA B 1 90 ? 0.03 28.266 19.188 1 97.75 90 ALA B N 1
ATOM 2657 C CA . ALA B 1 90 ? 0.824 29.156 18.344 1 97.75 90 ALA B CA 1
ATOM 2658 C C . ALA B 1 90 ? 0.48 28.953 16.875 1 97.75 90 ALA B C 1
ATOM 2660 O O . ALA B 1 90 ? 0.343 29.922 16.109 1 97.75 90 ALA B O 1
ATOM 2661 N N . GLN B 1 91 ? 0.338 27.719 16.406 1 97.69 91 GLN B N 1
ATOM 2662 C CA . GLN B 1 91 ? -0.063 27.406 15.039 1 97.69 91 GLN B CA 1
ATOM 2663 C C . GLN B 1 91 ? -1.462 27.953 14.742 1 97.69 91 GLN B C 1
ATOM 2665 O O . GLN B 1 91 ? -1.699 28.531 13.68 1 97.69 91 GLN B O 1
ATOM 2670 N N . LEU B 1 92 ? -2.35 27.828 15.727 1 98.44 92 LEU B N 1
ATOM 2671 C CA . LEU B 1 92 ? -3.727 28.281 15.523 1 98.44 92 LEU B CA 1
ATOM 2672 C C . LEU B 1 92 ? -3.803 29.797 15.414 1 98.44 92 LEU B C 1
ATOM 2674 O O . LEU B 1 92 ? -4.664 30.328 14.711 1 98.44 92 LEU B O 1
ATOM 2678 N N . GLU B 1 93 ? -2.918 30.5 16.094 1 98.12 93 GLU B N 1
ATOM 2679 C CA . GLU B 1 93 ? -2.855 31.953 15.922 1 98.12 93 GLU B CA 1
ATOM 2680 C C . GLU B 1 93 ? -2.512 32.344 14.484 1 98.12 93 GLU B C 1
ATOM 2682 O O . GLU B 1 93 ? -3.123 33.219 13.906 1 98.12 93 GLU B O 1
ATOM 2687 N N . HIS B 1 94 ? -1.566 31.625 13.914 1 96.81 94 HIS B N 1
ATOM 2688 C CA . HIS B 1 94 ? -1.222 31.828 12.516 1 96.81 94 HIS B CA 1
ATOM 2689 C C . HIS B 1 94 ? -2.398 31.5 11.602 1 96.81 94 HIS B C 1
ATOM 2691 O O . HIS B 1 94 ? -2.646 32.219 10.625 1 96.81 94 HIS B O 1
ATOM 2697 N N . ALA B 1 95 ? -3.09 30.438 11.914 1 98.12 95 ALA B N 1
ATOM 2698 C CA . ALA B 1 95 ? -4.234 30.016 11.109 1 98.12 95 ALA B CA 1
ATOM 2699 C C . ALA B 1 95 ? -5.309 31.109 11.078 1 98.12 95 ALA B C 1
ATOM 2701 O O . ALA B 1 95 ? -5.852 31.422 10.016 1 98.12 95 ALA B O 1
ATOM 2702 N N . ARG B 1 96 ? -5.598 31.688 12.234 1 98.12 96 ARG B N 1
ATOM 2703 C CA . ARG B 1 96 ? -6.602 32.75 12.328 1 98.12 96 ARG B CA 1
ATOM 2704 C C . ARG B 1 96 ? -6.164 34 11.555 1 98.12 96 ARG B C 1
ATOM 2706 O O . ARG B 1 96 ? -6.977 34.625 10.891 1 98.12 96 ARG B O 1
ATOM 2713 N N . HIS B 1 97 ? -4.902 34.312 11.672 1 96.06 97 HIS B N 1
ATOM 2714 C CA . HIS B 1 97 ? -4.375 35.438 10.914 1 96.06 97 HIS B CA 1
ATOM 2715 C C . HIS B 1 97 ? -4.523 35.219 9.414 1 96.06 97 HIS B C 1
ATOM 2717 O O . HIS B 1 97 ? -4.926 36.125 8.68 1 96.06 97 HIS B O 1
ATOM 2723 N N . LEU B 1 98 ? -4.191 34 8.977 1 96.5 98 LEU B N 1
ATOM 2724 C CA . LEU B 1 98 ? -4.297 33.656 7.562 1 96.5 98 LEU B CA 1
ATOM 2725 C C . LEU B 1 98 ? -5.746 33.75 7.09 1 96.5 98 LEU B C 1
ATOM 2727 O O . LEU B 1 98 ? -6.027 34.281 6.023 1 96.5 98 LEU B O 1
ATOM 2731 N N . ARG B 1 99 ? -6.66 33.188 7.895 1 97.56 99 ARG B N 1
ATOM 2732 C CA . ARG B 1 99 ? -8.094 33.281 7.617 1 97.56 99 ARG B CA 1
ATOM 2733 C C . ARG B 1 99 ? -8.539 34.719 7.422 1 97.56 99 ARG B C 1
ATOM 2735 O O . ARG B 1 99 ? -9.227 35.031 6.449 1 97.56 99 ARG B O 1
ATOM 2742 N N . ASP B 1 100 ? -8.117 35.562 8.344 1 97 100 ASP B N 1
ATOM 2743 C CA . ASP B 1 100 ? -8.508 36.969 8.297 1 97 100 ASP B CA 1
ATOM 2744 C C . ASP B 1 100 ? -7.91 37.656 7.078 1 97 100 ASP B C 1
ATOM 2746 O O . ASP B 1 100 ? -8.57 38.5 6.449 1 97 100 ASP B O 1
ATOM 2750 N N . HIS B 1 101 ? -6.727 37.312 6.773 1 94.88 101 HIS B N 1
ATOM 2751 C CA . HIS B 1 101 ? -6.062 37.875 5.613 1 94.88 101 HIS B CA 1
ATOM 2752 C C . HIS B 1 101 ? -6.824 37.594 4.328 1 94.88 101 HIS B C 1
ATOM 2754 O O . HIS B 1 101 ? -7.02 38.469 3.488 1 94.88 101 HIS B O 1
ATOM 2760 N N . TYR B 1 102 ? -7.27 36.344 4.148 1 96.69 102 TYR B N 1
ATOM 2761 C CA . TYR B 1 102 ? -7.953 35.906 2.934 1 96.69 102 TYR B CA 1
ATOM 2762 C C . TYR B 1 102 ? -9.438 36.281 2.984 1 96.69 102 TYR B C 1
ATOM 2764 O O . TYR B 1 102 ? -10.125 36.219 1.966 1 96.69 102 TYR B O 1
ATOM 2772 N N . GLY B 1 103 ? -9.953 36.625 4.172 1 97.06 103 GLY B N 1
ATOM 2773 C CA . GLY B 1 103 ? -11.344 37 4.332 1 97.06 103 GLY B CA 1
ATOM 2774 C C . GLY B 1 103 ? -12.32 35.875 4.133 1 97.06 103 GLY B C 1
ATOM 2775 O O . GLY B 1 103 ? -13.367 36.031 3.502 1 97.06 103 GLY B O 1
ATOM 2776 N N . VAL B 1 104 ? -11.914 34.688 4.535 1 97.69 104 VAL B N 1
ATOM 2777 C CA . VAL B 1 104 ? -12.781 33.531 4.371 1 97.69 104 VAL B CA 1
ATOM 2778 C C . VAL B 1 104 ? -13.312 33.094 5.734 1 97.69 104 VAL B C 1
ATOM 2780 O O . VAL B 1 104 ? -12.883 33.594 6.77 1 97.69 104 VAL B O 1
ATOM 2783 N N . ASP B 1 105 ? -14.289 32.25 5.695 1 97.25 105 ASP B N 1
ATOM 2784 C CA . ASP B 1 105 ? -14.859 31.688 6.922 1 97.25 105 ASP B CA 1
ATOM 2785 C C . ASP B 1 105 ? -14.289 30.312 7.227 1 97.25 105 ASP B C 1
ATOM 2787 O O . ASP B 1 105 ? -14.484 29.375 6.445 1 97.25 105 ASP B O 1
ATOM 2791 N N . ALA B 1 106 ? -13.625 30.156 8.203 1 98.56 106 ALA B N 1
ATOM 2792 C CA . ALA B 1 106 ? -13.07 28.922 8.75 1 98.56 106 ALA B CA 1
ATOM 2793 C C . ALA B 1 106 ? -12.914 29 10.266 1 98.56 106 ALA B C 1
ATOM 2795 O O . ALA B 1 106 ? -12.516 30.047 10.797 1 98.56 106 ALA B O 1
ATOM 2796 N N . ARG B 1 107 ? -13.242 27.969 10.914 1 98.75 107 ARG B N 1
ATOM 2797 C CA . ARG B 1 107 ? -13.109 27.922 12.367 1 98.75 107 ARG B CA 1
ATOM 2798 C C . ARG B 1 107 ? -11.891 27.109 12.781 1 98.75 107 ARG B C 1
ATOM 2800 O O . ARG B 1 107 ? -11.586 26.078 12.172 1 98.75 107 ARG B O 1
ATOM 2807 N N . PHE B 1 108 ? -11.227 27.562 13.75 1 98.81 108 PHE B N 1
ATOM 2808 C CA . PHE B 1 108 ? -10.047 26.875 14.266 1 98.81 108 PHE B CA 1
ATOM 2809 C C . PHE B 1 108 ? -10.211 26.547 15.742 1 98.81 108 PHE B C 1
ATOM 2811 O O . PHE B 1 108 ? -10.508 27.438 16.547 1 98.81 108 PHE B O 1
ATOM 2818 N N . VAL B 1 109 ? -10.023 25.312 16.094 1 98.56 109 VAL B N 1
ATOM 2819 C CA . VAL B 1 109 ? -10.281 24.812 17.438 1 98.56 109 VAL B CA 1
ATOM 2820 C C . VAL B 1 109 ? -9.039 24.094 17.969 1 98.56 109 VAL B C 1
ATOM 2822 O O . VAL B 1 109 ? -8.375 23.375 17.234 1 98.56 109 VAL B O 1
ATOM 2825 N N . ARG B 1 110 ? -8.711 24.375 19.219 1 98.44 110 ARG B N 1
ATOM 2826 C CA . ARG B 1 110 ? -7.621 23.641 19.844 1 98.44 110 ARG B CA 1
ATOM 2827 C C . ARG B 1 110 ? -8.062 22.234 20.234 1 98.44 110 ARG B C 1
ATOM 2829 O O . ARG B 1 110 ? -9.117 22.062 20.859 1 98.44 110 ARG B O 1
ATOM 2836 N N . GLY B 1 111 ? -7.301 21.25 19.812 1 98.12 111 GLY B N 1
ATOM 2837 C CA . GLY B 1 111 ? -7.645 19.875 20.141 1 98.12 111 GLY B CA 1
ATOM 2838 C C . GLY B 1 111 ? -6.602 18.875 19.672 1 98.12 111 GLY B C 1
ATOM 2839 O O . GLY B 1 111 ? -5.668 19.234 18.953 1 98.12 111 GLY B O 1
ATOM 2840 N N . ASP B 1 112 ? -6.781 17.641 20.141 1 97.88 112 ASP B N 1
ATOM 2841 C CA . ASP B 1 112 ? -5.926 16.5 19.812 1 97.88 112 ASP B CA 1
ATOM 2842 C C . ASP B 1 112 ? -6.609 15.578 18.797 1 97.88 112 ASP B C 1
ATOM 2844 O O . ASP B 1 112 ? -7.793 15.266 18.938 1 97.88 112 ASP B O 1
ATOM 2848 N N . VAL B 1 113 ? -5.91 15.188 17.781 1 98.62 113 VAL B N 1
ATOM 2849 C CA . VAL B 1 113 ? -6.508 14.406 16.703 1 98.62 113 VAL B CA 1
ATOM 2850 C C . VAL B 1 113 ? -6.902 13.023 17.234 1 98.62 113 VAL B C 1
ATOM 2852 O O . VAL B 1 113 ? -7.656 12.297 16.578 1 98.62 113 VAL B O 1
ATOM 2855 N N . THR B 1 114 ? -6.438 12.633 18.453 1 98.5 114 THR B N 1
ATOM 2856 C CA . THR B 1 114 ? -6.805 11.352 19.047 1 98.5 114 THR B CA 1
ATOM 2857 C C . THR B 1 114 ? -8.023 11.5 19.953 1 98.5 114 THR B C 1
ATOM 2859 O O . THR B 1 114 ? -8.508 10.523 20.516 1 98.5 114 THR B O 1
ATOM 2862 N N . ASN B 1 115 ? -8.422 12.656 20.172 1 98.12 115 ASN B N 1
ATOM 2863 C CA . ASN B 1 115 ? -9.57 13.008 21 1 98.12 115 ASN B CA 1
ATOM 2864 C C . ASN B 1 115 ? -10.18 14.344 20.594 1 98.12 115 ASN B C 1
ATOM 2866 O O . ASN B 1 115 ? -10.047 15.336 21.312 1 98.12 115 ASN B O 1
ATOM 2870 N N . LEU B 1 116 ? -10.961 14.359 19.531 1 98.69 116 LEU B N 1
ATOM 2871 C CA . LEU B 1 116 ? -11.422 15.578 18.875 1 98.69 116 LEU B CA 1
ATOM 2872 C C . LEU B 1 116 ? -12.57 16.219 19.656 1 98.69 116 LEU B C 1
ATOM 2874 O O . LEU B 1 116 ? -13.516 15.531 20.047 1 98.69 116 LEU B O 1
ATOM 2878 N N . PRO B 1 117 ? -12.523 17.469 19.906 1 98.62 117 PRO B N 1
ATOM 2879 C CA . PRO B 1 117 ? -13.648 18.188 20.516 1 98.62 117 PRO B CA 1
ATOM 2880 C C . PRO B 1 117 ? -14.719 18.578 19.5 1 98.62 117 PRO B C 1
ATOM 2882 O O . PRO B 1 117 ? -15.141 19.734 19.453 1 98.62 117 PRO B O 1
ATOM 2885 N N . LEU B 1 118 ? -15.172 17.688 18.672 1 98.88 118 LEU B N 1
ATOM 2886 C CA . LEU B 1 118 ? -16.141 17.875 17.609 1 98.88 118 LEU B CA 1
ATOM 2887 C C . LEU B 1 118 ? -17.266 16.844 17.688 1 98.88 118 LEU B C 1
ATOM 2889 O O . LEU B 1 118 ? -17.047 15.727 18.141 1 98.88 118 LEU B O 1
ATOM 2893 N N . PRO B 1 119 ? -18.438 17.188 17.297 1 98.62 119 PRO B N 1
ATOM 2894 C CA . PRO B 1 119 ? -19.547 16.234 17.359 1 98.62 119 PRO B CA 1
ATOM 2895 C C . PRO B 1 119 ? -19.422 15.117 16.344 1 98.62 119 PRO B C 1
ATOM 2897 O O . PRO B 1 119 ? -18.688 15.25 15.352 1 98.62 119 PRO B O 1
ATOM 2900 N N . ASP B 1 120 ? -20.141 14.031 16.594 1 98.75 120 ASP B N 1
ATOM 2901 C CA . ASP B 1 120 ? -20.188 12.883 15.688 1 98.75 120 ASP B CA 1
ATOM 2902 C C . ASP B 1 120 ? -20.844 13.25 14.359 1 98.75 120 ASP B C 1
ATOM 2904 O O . ASP B 1 120 ? -21.734 14.117 14.32 1 98.75 120 ASP B O 1
ATOM 2908 N N . ALA B 1 121 ? -20.422 12.664 13.297 1 98.69 121 ALA B N 1
ATOM 2909 C CA . ALA B 1 121 ? -21.109 12.672 12.008 1 98.69 121 ALA B CA 1
ATOM 2910 C C . ALA B 1 121 ? -21.422 14.094 11.562 1 98.69 121 ALA B C 1
ATOM 2912 O O . ALA B 1 121 ? -22.562 14.391 11.188 1 98.69 121 ALA B O 1
ATOM 2913 N N . SER B 1 122 ? -20.406 14.906 11.523 1 98.62 122 SER B N 1
ATOM 2914 C CA . SER B 1 122 ? -20.656 16.328 11.305 1 98.62 122 SER B CA 1
ATOM 2915 C C . SER B 1 122 ? -20 16.812 10.016 1 98.62 122 SER B C 1
ATOM 2917 O O . SER B 1 122 ? -20.297 17.922 9.547 1 98.62 122 SER B O 1
ATOM 2919 N N . PHE B 1 123 ? -19.219 16 9.367 1 98.94 123 PHE B N 1
ATOM 2920 C CA . PHE B 1 123 ? -18.453 16.453 8.211 1 98.94 123 PHE B CA 1
ATOM 2921 C C . PHE B 1 123 ? -18.594 15.469 7.055 1 98.94 123 PHE B C 1
ATOM 2923 O O . PHE B 1 123 ? -18.812 14.273 7.277 1 98.94 123 PHE B O 1
ATOM 2930 N N . ASP B 1 124 ? -18.438 15.969 5.848 1 98.88 124 ASP B N 1
ATOM 2931 C CA . ASP B 1 124 ? -18.422 15.148 4.641 1 98.88 124 ASP B CA 1
ATOM 2932 C C . ASP B 1 124 ? -17.016 14.641 4.332 1 98.88 124 ASP B C 1
ATOM 2934 O O . ASP B 1 124 ? -16.859 13.562 3.762 1 98.88 124 ASP B O 1
ATOM 2938 N N . VAL B 1 125 ? -16.047 15.469 4.68 1 98.88 125 VAL B N 1
ATOM 2939 C CA . VAL B 1 125 ? -14.656 15.156 4.352 1 98.88 125 VAL B CA 1
ATOM 2940 C C . VAL B 1 125 ? -13.75 15.516 5.531 1 98.88 125 VAL B C 1
ATOM 2942 O O . VAL B 1 125 ? -13.93 16.562 6.16 1 98.88 125 VAL B O 1
ATOM 2945 N N . ALA B 1 126 ? -12.859 14.672 5.863 1 98.94 126 ALA B N 1
ATOM 2946 C CA . ALA B 1 126 ? -11.758 14.945 6.785 1 98.94 126 ALA B CA 1
ATOM 2947 C C . ALA B 1 126 ? -10.406 14.82 6.078 1 98.94 126 ALA B C 1
ATOM 2949 O O . ALA B 1 126 ? -10.211 13.922 5.258 1 98.94 126 ALA B O 1
ATOM 2950 N N . PHE B 1 127 ? -9.555 15.75 6.375 1 98.75 127 PHE B N 1
ATOM 2951 C CA . PHE B 1 127 ? -8.211 15.727 5.812 1 98.75 127 PHE B CA 1
ATOM 2952 C C . PHE B 1 127 ? -7.16 15.781 6.914 1 98.75 127 PHE B C 1
ATOM 2954 O O . PHE B 1 127 ? -7.312 16.531 7.887 1 98.75 127 PHE B O 1
ATOM 2961 N N . SER B 1 128 ? -6.102 14.992 6.816 1 98.81 128 SER B N 1
ATOM 2962 C CA . SER B 1 128 ? -4.918 15.078 7.668 1 98.81 128 SER B CA 1
ATOM 2963 C C . SER B 1 128 ? -3.639 14.945 6.852 1 98.81 128 SER B C 1
ATOM 2965 O O . SER B 1 128 ? -3.33 13.867 6.344 1 98.81 128 SER B O 1
ATOM 2967 N N . GLY B 1 129 ? -2.898 15.953 6.758 1 97.38 129 GLY B N 1
ATOM 2968 C CA . GLY B 1 129 ? -1.653 15.953 6.004 1 97.38 129 GLY B CA 1
ATOM 2969 C C . GLY B 1 129 ? -0.423 16.031 6.891 1 97.38 129 GLY B C 1
ATOM 2970 O O . GLY B 1 129 ? -0.151 17.062 7.496 1 97.38 129 GLY B O 1
ATOM 2971 N N . TRP B 1 130 ? 0.302 14.938 6.91 1 96.56 130 TRP B N 1
ATOM 2972 C CA . TRP B 1 130 ? 1.593 14.891 7.59 1 96.56 130 TRP B CA 1
ATOM 2973 C C . TRP B 1 130 ? 1.434 15.148 9.086 1 96.56 130 TRP B C 1
ATOM 2975 O O . TRP B 1 130 ? 2.203 15.906 9.672 1 96.56 130 TRP B O 1
ATOM 2985 N N . VAL B 1 131 ? 0.46 14.555 9.664 1 98.31 131 VAL B N 1
ATOM 2986 C CA . VAL B 1 131 ? 0.19 14.664 11.094 1 98.31 131 VAL B CA 1
ATOM 2987 C C . VAL B 1 131 ? 0.228 13.273 11.734 1 98.31 131 VAL B C 1
ATOM 2989 O O . VAL B 1 131 ? 0.899 13.07 12.75 1 98.31 131 VAL B O 1
ATOM 2992 N N . TYR B 1 132 ? -0.424 12.297 11.078 1 98.5 132 TYR B N 1
ATOM 2993 C CA . TYR B 1 132 ? -0.625 10.984 11.68 1 98.5 132 TYR B CA 1
ATOM 2994 C C . TYR B 1 132 ? 0.708 10.281 11.922 1 98.5 132 TYR B C 1
ATOM 2996 O O . TYR B 1 132 ? 0.824 9.453 12.828 1 98.5 132 TYR B O 1
ATOM 3004 N N . GLN B 1 133 ? 1.764 10.656 11.18 1 97.75 133 GLN B N 1
ATOM 3005 C CA . GLN B 1 133 ? 3.068 10.047 11.43 1 97.75 133 GLN B CA 1
ATOM 3006 C C . GLN B 1 133 ? 3.641 10.508 12.766 1 97.75 133 GLN B C 1
ATOM 3008 O O . GLN B 1 133 ? 4.609 9.93 13.266 1 97.75 133 GLN B O 1
ATOM 3013 N N . MET B 1 134 ? 3.092 11.523 13.352 1 98 134 MET B N 1
ATOM 3014 C CA . MET B 1 134 ? 3.633 12.07 14.602 1 98 134 MET B CA 1
ATOM 3015 C C . MET B 1 134 ? 2.828 11.586 15.797 1 98 134 MET B C 1
ATOM 3017 O O . MET B 1 134 ? 3.039 12.047 16.922 1 98 134 MET B O 1
ATOM 3021 N N . VAL B 1 135 ? 1.898 10.727 15.562 1 97.94 135 VAL B N 1
ATOM 3022 C CA . VAL B 1 135 ? 1.01 10.234 16.609 1 97.94 135 VAL B CA 1
ATOM 3023 C C . VAL B 1 135 ? 1.276 8.75 16.859 1 97.94 135 VAL B C 1
ATOM 3025 O O . VAL B 1 135 ? 1.173 7.934 15.93 1 97.94 135 VAL B O 1
ATOM 3028 N N . PRO B 1 136 ? 1.631 8.383 18.062 1 96.94 136 PRO B N 1
ATOM 3029 C CA . PRO B 1 136 ? 1.887 6.969 18.344 1 96.94 136 PRO B CA 1
ATOM 3030 C C . PRO B 1 136 ? 0.642 6.102 18.188 1 96.94 136 PRO B C 1
ATOM 3032 O O . PRO B 1 136 ? 0.723 4.996 17.641 1 96.94 136 PRO B O 1
ATOM 3035 N N . ASN B 1 137 ? -0.496 6.609 18.625 1 97.44 137 ASN B N 1
ATOM 3036 C CA . ASN B 1 137 ? -1.741 5.852 18.562 1 97.44 137 ASN B CA 1
ATOM 3037 C C . ASN B 1 137 ? -2.521 6.152 17.281 1 97.44 137 ASN B C 1
ATOM 3039 O O . ASN B 1 137 ? -3.533 6.859 17.328 1 97.44 137 ASN B O 1
ATOM 3043 N N . LEU B 1 138 ? -2.115 5.555 16.219 1 98.44 138 LEU B N 1
ATOM 3044 C CA . LEU B 1 138 ? -2.744 5.754 14.914 1 98.44 138 LEU B CA 1
ATOM 3045 C C . LEU B 1 138 ? -4.207 5.332 14.945 1 98.44 138 LEU B C 1
ATOM 3047 O O . LEU B 1 138 ? -5.062 5.988 14.336 1 98.44 138 LEU B O 1
ATOM 3051 N N . GLU B 1 139 ? -4.527 4.277 15.602 1 98.56 139 GLU B N 1
ATOM 3052 C CA . GLU B 1 139 ? -5.891 3.758 15.68 1 98.56 139 GLU B CA 1
ATOM 3053 C C . GLU B 1 139 ? -6.84 4.797 16.266 1 98.56 139 GLU B C 1
ATOM 3055 O O . GLU B 1 139 ? -7.973 4.945 15.805 1 98.56 139 GLU B O 1
ATOM 3060 N N . ALA B 1 140 ? -6.402 5.5 17.281 1 98.69 140 ALA B N 1
ATOM 3061 C CA . ALA B 1 140 ? -7.23 6.531 17.891 1 98.69 140 ALA B CA 1
ATOM 3062 C C . ALA B 1 140 ? -7.5 7.676 16.922 1 98.69 140 ALA B C 1
ATOM 3064 O O . ALA B 1 140 ? -8.609 8.219 16.875 1 98.69 140 ALA B O 1
ATOM 3065 N N . CYS B 1 141 ? -6.492 8.078 16.141 1 98.81 141 CYS B N 1
ATOM 3066 C CA . CYS B 1 141 ? -6.668 9.109 15.125 1 98.81 141 CYS B CA 1
ATOM 3067 C C . CYS B 1 141 ? -7.75 8.711 14.125 1 98.81 141 CYS B C 1
ATOM 3069 O O . CYS B 1 141 ? -8.656 9.5 13.844 1 98.81 141 CYS B O 1
ATOM 3071 N N . LEU B 1 142 ? -7.594 7.504 13.664 1 98.94 142 LEU B N 1
ATOM 3072 C CA . LEU B 1 142 ? -8.492 7.023 12.625 1 98.94 142 LEU B CA 1
ATOM 3073 C C . LEU B 1 142 ? -9.906 6.824 13.172 1 98.94 142 LEU B C 1
ATOM 3075 O O . LEU B 1 142 ? -10.891 7.086 12.477 1 98.94 142 LEU B O 1
ATOM 3079 N N . ALA B 1 143 ? -10.039 6.414 14.406 1 98.88 143 ALA B N 1
ATOM 3080 C CA . ALA B 1 143 ? -11.336 6.27 15.047 1 98.88 143 ALA B CA 1
ATOM 3081 C C . ALA B 1 143 ? -12.039 7.621 15.18 1 98.88 143 ALA B C 1
ATOM 3083 O O . ALA B 1 143 ? -13.234 7.734 14.922 1 98.88 143 ALA B O 1
ATOM 3084 N N . GLU B 1 144 ? -11.289 8.641 15.586 1 98.94 144 GLU B N 1
ATOM 3085 C CA . GLU B 1 144 ? -11.852 9.984 15.711 1 98.94 144 GLU B CA 1
ATOM 3086 C C . GLU B 1 144 ? -12.25 10.547 14.352 1 98.94 144 GLU B C 1
ATOM 3088 O O . GLU B 1 144 ? -13.305 11.18 14.219 1 98.94 144 GLU B O 1
ATOM 3093 N N . ALA B 1 145 ? -11.391 10.32 13.359 1 98.94 145 ALA B N 1
ATOM 3094 C CA . ALA B 1 145 ? -11.758 10.734 12.008 1 98.94 145 ALA B CA 1
ATOM 3095 C C . ALA B 1 145 ? -13.07 10.086 11.57 1 98.94 145 ALA B C 1
ATOM 3097 O O . ALA B 1 145 ? -13.953 10.758 11.031 1 98.94 145 ALA B O 1
ATOM 3098 N N . HIS B 1 146 ? -13.156 8.82 11.812 1 98.94 146 HIS B N 1
ATOM 3099 C CA . HIS B 1 146 ? -14.375 8.094 11.469 1 98.94 146 HIS B CA 1
ATOM 3100 C C . HIS B 1 146 ? -15.578 8.648 12.219 1 98.94 146 HIS B C 1
ATOM 3102 O O . HIS B 1 146 ? -16.641 8.852 11.625 1 98.94 146 HIS B O 1
ATOM 3108 N N . ARG B 1 147 ? -15.438 8.898 13.531 1 98.88 147 ARG B N 1
ATOM 3109 C CA . ARG B 1 147 ? -16.516 9.359 14.391 1 98.88 147 ARG B CA 1
ATOM 3110 C C . ARG B 1 147 ? -17.094 10.68 13.883 1 98.88 147 ARG B C 1
ATOM 3112 O O . ARG B 1 147 ? -18.312 10.875 13.883 1 98.88 147 ARG B O 1
ATOM 3119 N N . VAL B 1 148 ? -16.266 11.602 13.422 1 98.94 148 VAL B N 1
ATOM 3120 C CA . VAL B 1 148 ? -16.734 12.938 13.086 1 98.94 148 VAL B CA 1
ATOM 3121 C C . VAL B 1 148 ? -17.266 12.961 11.656 1 98.94 148 VAL B C 1
ATOM 3123 O O . VAL B 1 148 ? -17.906 13.93 11.242 1 98.94 148 VAL B O 1
ATOM 3126 N N . LEU B 1 149 ? -16.938 11.961 10.836 1 98.94 149 LEU B N 1
ATOM 3127 C CA . LEU B 1 149 ? -17.422 11.875 9.461 1 98.94 149 LEU B CA 1
ATOM 3128 C C . LEU B 1 149 ? -18.828 11.305 9.414 1 98.94 149 LEU B C 1
ATOM 3130 O O . LEU B 1 149 ? -19.172 10.398 10.172 1 98.94 149 LEU B O 1
ATOM 3134 N N . ARG B 1 150 ? -19.625 11.859 8.539 1 98.69 150 ARG B N 1
ATOM 3135 C CA . ARG B 1 150 ? -20.906 11.25 8.195 1 98.69 150 ARG B CA 1
ATOM 3136 C C . ARG B 1 150 ? -20.703 9.891 7.531 1 98.69 150 ARG B C 1
ATOM 3138 O O . ARG B 1 150 ? -19.594 9.57 7.09 1 98.69 150 ARG B O 1
ATOM 3145 N N . ASP B 1 151 ? -21.797 9.086 7.461 1 97.56 151 ASP B N 1
ATOM 3146 C CA . ASP B 1 151 ? -21.75 7.855 6.676 1 97.56 151 ASP B CA 1
ATOM 3147 C C . ASP B 1 151 ? -21.297 8.133 5.242 1 97.56 151 ASP B C 1
ATOM 3149 O O . ASP B 1 151 ? -21.719 9.117 4.633 1 97.56 151 ASP B O 1
ATOM 3153 N N . ASP B 1 152 ? -20.406 7.359 4.82 1 97 152 ASP B N 1
ATOM 3154 C CA . ASP B 1 152 ? -19.844 7.453 3.477 1 97 152 ASP B CA 1
ATOM 3155 C C . ASP B 1 152 ? -18.953 8.688 3.338 1 97 152 ASP B C 1
ATOM 3157 O O . ASP B 1 152 ? -18.609 9.086 2.227 1 97 152 ASP B O 1
ATOM 3161 N N . GLY B 1 153 ? -18.719 9.375 4.512 1 98.75 153 GLY B N 1
ATOM 3162 C CA . GLY B 1 153 ? -17.766 10.477 4.473 1 98.75 153 GLY B CA 1
ATOM 3163 C C . GLY B 1 153 ? -16.375 10.047 4.016 1 98.75 153 GLY B C 1
ATOM 3164 O O . GLY B 1 153 ? -16.047 8.859 4.039 1 98.75 153 GLY B O 1
ATOM 3165 N N . LEU B 1 154 ? -15.586 11.016 3.572 1 98.81 154 LEU B N 1
ATOM 3166 C CA . LEU B 1 154 ? -14.281 10.75 2.977 1 98.81 154 LEU B CA 1
ATOM 3167 C C . LEU B 1 154 ? -13.156 11.195 3.904 1 98.81 154 LEU B C 1
ATOM 3169 O O . LEU B 1 154 ? -13.156 12.328 4.383 1 98.81 154 LEU B O 1
ATOM 3173 N N . LEU B 1 155 ? -12.266 10.281 4.223 1 98.94 155 LEU B N 1
ATOM 3174 C CA . LEU B 1 155 ? -11 10.609 4.875 1 98.94 155 LEU B CA 1
ATOM 3175 C C . LEU B 1 155 ? -9.852 10.617 3.867 1 98.94 155 LEU B C 1
ATOM 3177 O O . LEU B 1 155 ? -9.648 9.633 3.146 1 98.94 155 LEU B O 1
ATOM 3181 N N . VAL B 1 156 ? -9.172 11.711 3.744 1 98.69 156 VAL B N 1
ATOM 3182 C CA . VAL B 1 156 ? -7.941 11.828 2.973 1 98.69 156 VAL B CA 1
ATOM 3183 C C . VAL B 1 156 ? -6.77 12.109 3.908 1 98.69 156 VAL B C 1
ATOM 3185 O O . VAL B 1 156 ? -6.805 13.07 4.684 1 98.69 156 VAL B O 1
ATOM 3188 N N . PHE B 1 157 ? -5.781 11.25 3.904 1 98.5 157 PHE B N 1
ATOM 3189 C CA . PHE B 1 157 ? -4.617 11.555 4.73 1 98.5 157 PHE B CA 1
ATOM 3190 C C . PHE B 1 157 ? -3.332 11.109 4.039 1 98.5 157 PHE B C 1
ATOM 3192 O O . PHE B 1 157 ? -3.35 10.195 3.211 1 98.5 157 PHE B O 1
ATOM 3199 N N . ASP B 1 158 ? -2.287 11.789 4.289 1 97.31 158 ASP B N 1
ATOM 3200 C CA . ASP B 1 158 ? -0.978 11.414 3.76 1 97.31 158 ASP B CA 1
ATOM 3201 C C . ASP B 1 158 ? 0.109 11.578 4.82 1 97.31 158 ASP B C 1
ATOM 3203 O O . ASP B 1 158 ? -0.052 12.352 5.77 1 97.31 158 ASP B O 1
ATOM 3207 N N . VAL B 1 159 ? 1.103 10.82 4.719 1 98 159 VAL B N 1
ATOM 3208 C CA . VAL B 1 159 ? 2.303 10.82 5.547 1 98 159 VAL B CA 1
ATOM 3209 C C . VAL B 1 159 ? 3.541 10.68 4.664 1 98 159 VAL B C 1
ATOM 3211 O O . VAL B 1 159 ? 3.438 10.305 3.494 1 98 159 VAL B O 1
ATOM 3214 N N . PRO B 1 160 ? 4.723 11.062 5.207 1 96.5 160 PRO B N 1
ATOM 3215 C CA . PRO B 1 160 ? 5.934 10.711 4.461 1 96.5 160 PRO B CA 1
ATOM 3216 C C . PRO B 1 160 ? 6.023 9.219 4.156 1 96.5 160 PRO B C 1
ATOM 3218 O O . PRO B 1 160 ? 5.66 8.391 4.992 1 96.5 160 PRO B O 1
ATOM 3221 N N . HIS B 1 161 ? 6.395 8.922 2.941 1 96.94 161 HIS B N 1
ATOM 3222 C CA . HIS B 1 161 ? 6.566 7.508 2.607 1 96.94 161 HIS B CA 1
ATOM 3223 C C . HIS B 1 161 ? 7.637 6.863 3.48 1 96.94 161 HIS B C 1
ATOM 3225 O O . HIS B 1 161 ? 8.75 7.387 3.598 1 96.94 161 HIS B O 1
ATOM 3231 N N . PRO B 1 162 ? 7.328 5.723 4.062 1 96.25 162 PRO B N 1
ATOM 3232 C CA . PRO B 1 162 ? 8.297 5.145 4.996 1 96.25 162 PRO B CA 1
ATOM 3233 C C . PRO B 1 162 ? 9.609 4.75 4.316 1 96.25 162 PRO B C 1
ATOM 3235 O O . PRO B 1 162 ? 10.672 4.82 4.938 1 96.25 162 PRO B O 1
ATOM 3238 N N . MET B 1 163 ? 9.586 4.398 3.113 1 94.81 163 MET B N 1
ATOM 3239 C CA . MET B 1 163 ? 10.82 4.066 2.404 1 94.81 163 MET B CA 1
ATOM 3240 C C . MET B 1 163 ? 11.695 5.301 2.227 1 94.81 163 MET B C 1
ATOM 3242 O O . MET B 1 163 ? 12.914 5.234 2.391 1 94.81 163 MET B O 1
ATOM 3246 N N . TYR B 1 164 ? 11.055 6.367 1.88 1 95 164 TYR B N 1
ATOM 3247 C CA . TYR B 1 164 ? 11.773 7.625 1.702 1 95 164 TYR B CA 1
ATOM 3248 C C . TYR B 1 164 ? 12.516 8.008 2.977 1 95 164 TYR B C 1
ATOM 3250 O O . TYR B 1 164 ? 13.695 8.375 2.928 1 95 164 TYR B O 1
ATOM 3258 N N . GLU B 1 165 ? 11.836 7.852 4.094 1 94.19 165 GLU B N 1
ATOM 3259 C CA . GLU B 1 165 ? 12.375 8.297 5.375 1 94.19 165 GLU B CA 1
ATOM 3260 C C . GLU B 1 165 ? 13.523 7.402 5.836 1 94.19 165 GLU B C 1
ATOM 3262 O O . GLU B 1 165 ? 14.289 7.777 6.723 1 94.19 165 GLU B O 1
ATOM 3267 N N . ARG B 1 166 ? 13.656 6.238 5.195 1 93.62 166 ARG B N 1
ATOM 3268 C CA . ARG B 1 166 ? 14.688 5.289 5.602 1 93.62 166 ARG B CA 1
ATOM 3269 C C . ARG B 1 166 ? 15.906 5.375 4.684 1 93.62 166 ARG B C 1
ATOM 3271 O O . ARG B 1 166 ? 16.859 4.609 4.836 1 93.62 166 ARG B O 1
ATOM 3278 N N . MET B 1 167 ? 15.922 6.297 3.771 1 93.31 167 MET B N 1
ATOM 3279 C CA . MET B 1 167 ? 17 6.418 2.791 1 93.31 167 MET B CA 1
ATOM 3280 C C . MET B 1 167 ? 17.969 7.523 3.191 1 93.31 167 MET B C 1
ATOM 3282 O O . MET B 1 167 ? 17.562 8.531 3.766 1 93.31 167 MET B O 1
ATOM 3286 N N . ASP B 1 168 ? 19.188 7.293 2.889 1 90.75 168 ASP B N 1
ATOM 3287 C CA . ASP B 1 168 ? 20.172 8.375 2.877 1 90.75 168 ASP B CA 1
ATOM 3288 C C . ASP B 1 168 ? 20 9.25 1.637 1 90.75 168 ASP B C 1
ATOM 3290 O O . ASP B 1 168 ? 20.203 8.781 0.512 1 90.75 168 ASP B O 1
ATOM 3294 N N . PRO B 1 169 ? 19.656 10.469 1.875 1 86.12 169 PRO B N 1
ATOM 3295 C CA . PRO B 1 169 ? 19.344 11.305 0.718 1 86.12 169 PRO B CA 1
ATOM 3296 C C . PRO B 1 169 ? 20.547 11.555 -0.182 1 86.12 169 PRO B C 1
ATOM 3298 O O . PRO B 1 169 ? 20.391 11.922 -1.348 1 86.12 169 PRO B O 1
ATOM 3301 N N . GLU B 1 170 ? 21.766 11.375 0.272 1 85.19 170 GLU B N 1
ATOM 3302 C CA . GLU B 1 170 ? 22.969 11.617 -0.522 1 85.19 170 GLU B CA 1
ATOM 3303 C C . GLU B 1 170 ? 23.344 10.398 -1.353 1 85.19 170 GLU B C 1
ATOM 3305 O O . GLU B 1 170 ? 23.797 10.523 -2.49 1 85.19 170 GLU B O 1
ATOM 3310 N N . THR B 1 171 ? 23.078 9.227 -0.814 1 86.81 171 THR B N 1
ATOM 3311 C CA . THR B 1 171 ? 23.594 8.031 -1.468 1 86.81 171 THR B CA 1
ATOM 3312 C C . THR B 1 171 ? 22.469 7.176 -2.025 1 86.81 171 THR B C 1
ATOM 3314 O O . THR B 1 171 ? 22.703 6.211 -2.754 1 86.81 171 THR B O 1
ATOM 3317 N N . ASN B 1 172 ? 21.234 7.484 -1.703 1 87.5 172 ASN B N 1
ATOM 3318 C CA . ASN B 1 172 ? 20.062 6.691 -2.088 1 87.5 172 ASN B CA 1
ATOM 3319 C C . ASN B 1 172 ? 20.156 5.262 -1.564 1 87.5 172 ASN B C 1
ATOM 3321 O O . ASN B 1 172 ? 19.734 4.32 -2.24 1 87.5 172 ASN B O 1
ATOM 3325 N N . THR B 1 173 ? 20.766 5.117 -0.424 1 91.62 173 THR B N 1
ATOM 3326 C CA . THR B 1 173 ? 20.906 3.818 0.229 1 91.62 173 THR B CA 1
ATOM 3327 C C . THR B 1 173 ? 19.984 3.727 1.448 1 91.62 173 THR B C 1
ATOM 3329 O O . THR B 1 173 ? 19.812 4.711 2.17 1 91.62 173 THR B O 1
ATOM 3332 N N . LEU B 1 174 ? 19.453 2.512 1.606 1 92.12 174 LEU B N 1
ATOM 3333 C CA . LEU B 1 174 ? 18.672 2.301 2.814 1 92.12 174 LEU B CA 1
ATOM 3334 C C . LEU B 1 174 ? 19.547 2.311 4.055 1 92.12 174 LEU B C 1
ATOM 3336 O O . LEU B 1 174 ? 20.531 1.572 4.125 1 92.12 174 LEU B O 1
ATOM 3340 N N . THR B 1 175 ? 19.203 3.137 5.004 1 91.62 175 THR B N 1
ATOM 3341 C CA . THR B 1 175 ? 20.016 3.26 6.211 1 91.62 175 THR B CA 1
ATOM 3342 C C . THR B 1 175 ? 19.344 2.561 7.387 1 91.62 175 THR B C 1
ATOM 3344 O O . THR B 1 175 ? 19.984 2.299 8.406 1 91.62 175 THR B O 1
ATOM 3347 N N . GLN B 1 176 ? 18.109 2.314 7.27 1 94.12 176 GLN B N 1
ATOM 3348 C CA . GLN B 1 176 ? 17.328 1.6 8.273 1 94.12 176 GLN B CA 1
ATOM 3349 C C . GLN B 1 176 ? 16.344 0.631 7.617 1 94.12 176 GLN B C 1
ATOM 3351 O O . GLN B 1 176 ? 15.859 0.886 6.512 1 94.12 176 GLN B O 1
ATOM 3356 N N . SER B 1 177 ? 16.094 -0.447 8.367 1 96.62 177 SER B N 1
ATOM 3357 C CA . SER B 1 177 ? 15.188 -1.472 7.844 1 96.62 177 SER B CA 1
ATOM 3358 C C . SER B 1 177 ? 13.75 -0.971 7.793 1 96.62 177 SER B C 1
ATOM 3360 O O . SER B 1 177 ? 13.281 -0.322 8.734 1 96.62 177 SER B O 1
ATOM 3362 N N . TYR B 1 178 ? 13.125 -1.275 6.645 1 96.5 178 TYR B N 1
ATOM 3363 C CA . TYR B 1 178 ? 11.695 -1.035 6.488 1 96.5 178 TYR B CA 1
ATOM 3364 C C . TYR B 1 178 ? 10.891 -1.808 7.527 1 96.5 178 TYR B C 1
ATOM 3366 O O . TYR B 1 178 ? 9.75 -1.455 7.828 1 96.5 178 TYR B O 1
ATOM 3374 N N . HIS B 1 179 ? 11.508 -2.861 8.141 1 96.44 179 HIS B N 1
ATOM 3375 C CA . HIS B 1 179 ? 10.859 -3.738 9.102 1 96.44 179 HIS B CA 1
ATOM 3376 C C . HIS B 1 179 ? 11.078 -3.246 10.531 1 96.44 179 HIS B C 1
ATOM 3378 O O . HIS B 1 179 ? 10.43 -3.723 11.469 1 96.44 179 HIS B O 1
ATOM 3384 N N . ALA B 1 180 ? 11.945 -2.33 10.727 1 95.69 180 ALA B N 1
ATOM 3385 C CA . ALA B 1 180 ? 12.391 -1.934 12.062 1 95.69 180 ALA B CA 1
ATOM 3386 C C . ALA B 1 180 ? 11.297 -1.165 12.797 1 95.69 180 ALA B C 1
ATOM 3388 O O . ALA B 1 180 ? 10.281 -0.789 12.203 1 95.69 180 ALA B O 1
ATOM 3389 N N . ASP B 1 181 ? 11.531 -0.98 14.078 1 94.56 181 ASP B N 1
ATOM 3390 C CA . ASP B 1 181 ? 10.68 -0.076 14.844 1 94.56 181 ASP B CA 1
ATOM 3391 C C . ASP B 1 181 ? 10.508 1.26 14.125 1 94.56 181 ASP B C 1
ATOM 3393 O O . ASP B 1 181 ? 11.492 1.895 13.742 1 94.56 181 ASP B O 1
ATOM 3397 N N . PRO B 1 182 ? 9.297 1.66 13.93 1 95.38 182 PRO B N 1
ATOM 3398 C CA . PRO B 1 182 ? 9.07 2.846 13.102 1 95.38 182 PRO B CA 1
ATOM 3399 C C . PRO B 1 182 ? 9.406 4.145 13.82 1 95.38 182 PRO B C 1
ATOM 3401 O O . PRO B 1 182 ? 9.477 5.207 13.195 1 95.38 182 PRO B O 1
ATOM 3404 N N . ARG B 1 183 ? 9.531 4.141 15.125 1 96.56 183 ARG B N 1
ATOM 3405 C CA . ARG B 1 183 ? 9.734 5.359 15.898 1 96.56 183 ARG B CA 1
ATOM 3406 C C . ARG B 1 183 ? 11.047 6.039 15.516 1 96.56 183 ARG B C 1
ATOM 3408 O O . ARG B 1 183 ? 12.086 5.379 15.406 1 96.56 183 ARG B O 1
ATOM 3415 N N . ARG B 1 184 ? 11.008 7.324 15.258 1 94.5 184 ARG B N 1
ATOM 3416 C CA . ARG B 1 184 ? 12.164 8.148 14.93 1 94.5 184 ARG B CA 1
ATOM 3417 C C . ARG B 1 184 ? 12.117 9.484 15.664 1 94.5 184 ARG B C 1
ATOM 3419 O O . ARG B 1 184 ? 11.055 10.102 15.766 1 94.5 184 ARG B O 1
ATOM 3426 N N . GLU B 1 185 ? 13.211 9.852 16.203 1 94.25 185 GLU B N 1
ATOM 3427 C CA . GLU B 1 185 ? 13.359 11.18 16.781 1 94.25 185 GLU B CA 1
ATOM 3428 C C . GLU B 1 185 ? 14.164 12.094 15.852 1 94.25 185 GLU B C 1
ATOM 3430 O O . GLU B 1 185 ? 15.242 11.719 15.391 1 94.25 185 GLU B O 1
ATOM 3435 N N . ILE B 1 186 ? 13.617 13.234 15.578 1 92.44 186 ILE B N 1
ATOM 3436 C CA . ILE B 1 186 ? 14.195 14.164 14.609 1 92.44 186 ILE B CA 1
ATOM 3437 C C . ILE B 1 186 ? 14.555 15.477 15.312 1 92.44 186 ILE B C 1
ATOM 3439 O O . ILE B 1 186 ? 13.688 16.156 15.859 1 92.44 186 ILE B O 1
ATOM 3443 N N . VAL B 1 187 ? 15.805 15.875 15.227 1 92 187 VAL B N 1
ATOM 3444 C CA . VAL B 1 187 ? 16.234 17.172 15.734 1 92 187 VAL B CA 1
ATOM 3445 C C . VAL B 1 187 ? 15.984 18.25 14.68 1 92 187 VAL B C 1
ATOM 3447 O O . VAL B 1 187 ? 16.641 18.281 13.641 1 92 187 VAL B O 1
ATOM 3450 N N . ILE B 1 188 ? 15.055 19.062 14.914 1 90.19 188 ILE B N 1
ATOM 3451 C CA . ILE B 1 188 ? 14.727 20.141 13.984 1 90.19 188 ILE B CA 1
ATOM 3452 C C . ILE B 1 188 ? 15.75 21.266 14.109 1 90.19 188 ILE B C 1
ATOM 3454 O O . ILE B 1 188 ? 16.25 21.766 13.102 1 90.19 188 ILE B O 1
ATOM 3458 N N . ASP B 1 189 ? 15.953 21.656 15.227 1 90 189 ASP B N 1
ATOM 3459 C CA . ASP B 1 189 ? 16.906 22.703 15.586 1 90 189 ASP B CA 1
ATOM 3460 C C . ASP B 1 189 ? 17.422 22.5 17.016 1 90 189 ASP B C 1
ATOM 3462 O O . ASP B 1 189 ? 16.641 22.219 17.922 1 90 189 ASP B O 1
ATOM 3466 N N . GLU B 1 190 ? 18.703 22.734 17.125 1 89.88 190 GLU B N 1
ATOM 3467 C CA . GLU B 1 190 ? 19.328 22.516 18.422 1 89.88 190 GLU B CA 1
ATOM 3468 C C . GLU B 1 190 ? 18.844 23.516 19.453 1 89.88 190 GLU B C 1
ATOM 3470 O O . GLU B 1 190 ? 18.953 23.281 20.656 1 89.88 190 GLU B O 1
ATOM 3475 N N . ASP B 1 191 ? 18.344 24.578 18.953 1 90.38 191 ASP B N 1
ATOM 3476 C CA . ASP B 1 191 ? 17.906 25.641 19.859 1 90.38 191 ASP B CA 1
ATOM 3477 C C . ASP B 1 191 ? 16.547 25.312 20.484 1 90.38 191 ASP B C 1
ATOM 3479 O O . ASP B 1 191 ? 16.156 25.938 21.469 1 90.38 191 ASP B O 1
ATOM 3483 N N . TYR B 1 192 ? 15.859 24.375 19.875 1 91.12 192 TYR B N 1
ATOM 3484 C CA . TYR B 1 192 ? 14.57 24 20.422 1 91.12 192 TYR B CA 1
ATOM 3485 C C . TYR B 1 192 ? 14.734 22.953 21.531 1 91.12 192 TYR B C 1
ATOM 3487 O O . TYR B 1 192 ? 15.641 22.125 21.469 1 91.12 192 TYR B O 1
ATOM 3495 N N . GLU B 1 193 ? 13.938 22.969 22.469 1 89.19 193 GLU B N 1
ATOM 3496 C CA . GLU B 1 193 ? 14.023 22.062 23.609 1 89.19 193 GLU B CA 1
ATOM 3497 C C . GLU B 1 193 ? 13.531 20.672 23.234 1 89.19 193 GLU B C 1
ATOM 3499 O O . GLU B 1 193 ? 13.992 19.672 23.797 1 89.19 193 GLU B O 1
ATOM 3504 N N . ALA B 1 194 ? 12.586 20.688 22.344 1 90.19 194 ALA B N 1
ATOM 3505 C CA . ALA B 1 194 ? 11.969 19.406 22.016 1 90.19 194 ALA B CA 1
ATOM 3506 C C . ALA B 1 194 ? 12.344 18.969 20.594 1 90.19 194 ALA B C 1
ATOM 3508 O O . ALA B 1 194 ? 12.422 19.797 19.688 1 90.19 194 ALA B O 1
ATOM 3509 N N . ASP B 1 195 ? 12.539 17.625 20.5 1 92.94 195 ASP B N 1
ATOM 3510 C CA . ASP B 1 195 ? 12.672 17 19.203 1 92.94 195 ASP B CA 1
ATOM 3511 C C . ASP B 1 195 ? 11.32 16.516 18.672 1 92.94 195 ASP B C 1
ATOM 3513 O O . ASP B 1 195 ? 10.383 16.328 19.453 1 92.94 195 ASP B O 1
ATOM 3517 N N . MET B 1 196 ? 11.266 16.391 17.422 1 95.25 196 MET B N 1
ATOM 3518 C CA . MET B 1 196 ? 10.07 15.789 16.844 1 95.25 196 MET B CA 1
ATOM 3519 C C . MET B 1 196 ? 10.109 14.273 16.953 1 95.25 196 MET B C 1
ATOM 3521 O O . MET B 1 196 ? 11.141 13.656 16.703 1 95.25 196 MET B O 1
ATOM 3525 N N . VAL B 1 197 ? 9.055 13.703 17.344 1 96.88 197 VAL B N 1
ATOM 3526 C CA . VAL B 1 197 ? 8.914 12.25 17.328 1 96.88 197 VAL B CA 1
ATOM 3527 C C . VAL B 1 197 ? 7.953 11.852 16.203 1 96.88 197 VAL B C 1
ATOM 3529 O O . VAL B 1 197 ? 6.84 12.367 16.109 1 96.88 197 VAL B O 1
ATOM 3532 N N . ALA B 1 198 ? 8.391 10.969 15.305 1 97.31 198 ALA B N 1
ATOM 3533 C CA . ALA B 1 198 ? 7.578 10.469 14.195 1 97.31 198 ALA B CA 1
ATOM 3534 C C . ALA B 1 198 ? 7.637 8.945 14.125 1 97.31 198 ALA B C 1
ATOM 3536 O O . ALA B 1 198 ? 8.5 8.32 14.742 1 97.31 198 ALA B O 1
ATOM 3537 N N . PHE B 1 199 ? 6.703 8.359 13.43 1 97.94 199 PHE B N 1
ATOM 3538 C CA . PHE B 1 199 ? 6.602 6.922 13.234 1 97.94 199 PHE B CA 1
ATOM 3539 C C . PHE B 1 199 ? 6.52 6.582 11.75 1 97.94 199 PHE B C 1
ATOM 3541 O O . PHE B 1 199 ? 5.516 6.875 11.094 1 97.94 199 PHE B O 1
ATOM 3548 N N . ASP B 1 200 ? 7.547 5.949 11.203 1 97.12 200 ASP B N 1
ATOM 3549 C CA . ASP B 1 200 ? 7.621 5.547 9.805 1 97.12 200 ASP B CA 1
ATOM 3550 C C . ASP B 1 200 ? 6.949 4.191 9.586 1 97.12 200 ASP B C 1
ATOM 3552 O O . ASP B 1 200 ? 7.621 3.201 9.289 1 97.12 200 ASP B O 1
ATOM 3556 N N . ARG B 1 201 ? 5.676 4.234 9.609 1 98.31 201 ARG B N 1
ATOM 3557 C CA . ARG B 1 201 ? 4.91 2.998 9.523 1 98.31 201 ARG B CA 1
ATOM 3558 C C . ARG B 1 201 ? 4.863 2.486 8.086 1 98.31 201 ARG B C 1
ATOM 3560 O O . ARG B 1 201 ? 4.785 3.275 7.141 1 98.31 201 ARG B O 1
ATOM 3567 N N . LYS B 1 202 ? 4.84 1.12 7.941 1 97.94 202 LYS B N 1
ATOM 3568 C CA . LYS B 1 202 ? 4.695 0.498 6.629 1 97.94 202 LYS B CA 1
ATOM 3569 C C . LYS B 1 202 ? 3.406 0.948 5.945 1 97.94 202 LYS B C 1
ATOM 3571 O O . LYS B 1 202 ? 2.418 1.253 6.617 1 97.94 202 LYS B O 1
ATOM 3576 N N . VAL B 1 203 ? 3.439 0.917 4.637 1 98.75 203 VAL B N 1
ATOM 3577 C CA . VAL B 1 203 ? 2.236 1.205 3.865 1 98.75 203 VAL B CA 1
ATOM 3578 C C . VAL B 1 203 ? 1.122 0.241 4.266 1 98.75 203 VAL B C 1
ATOM 3580 O O . VAL B 1 203 ? -0.028 0.649 4.441 1 98.75 203 VAL B O 1
ATOM 3583 N N . SER B 1 204 ? 1.479 -1.025 4.488 1 98.62 204 SER B N 1
ATOM 3584 C CA . SER B 1 204 ? 0.507 -2.033 4.902 1 98.62 204 SER B CA 1
ATOM 3585 C C . SER B 1 204 ? -0.09 -1.7 6.262 1 98.62 204 SER B C 1
ATOM 3587 O O . SER B 1 204 ? -1.292 -1.87 6.48 1 98.62 204 SER B O 1
ATOM 3589 N N . THR B 1 205 ? 0.742 -1.211 7.176 1 98.5 205 THR B N 1
ATOM 3590 C CA . THR B 1 205 ? 0.274 -0.836 8.508 1 98.5 205 THR B CA 1
ATOM 3591 C C . THR B 1 205 ? -0.756 0.286 8.422 1 98.5 205 THR B C 1
ATOM 3593 O O . THR B 1 205 ? -1.806 0.223 9.062 1 98.5 205 THR B O 1
ATOM 3596 N N . LEU B 1 206 ? -0.448 1.268 7.633 1 98.88 206 LEU B N 1
ATOM 3597 C CA . LEU B 1 206 ? -1.353 2.4 7.461 1 98.88 206 LEU B CA 1
ATOM 3598 C C . LEU B 1 206 ? -2.666 1.955 6.828 1 98.88 206 LEU B C 1
ATOM 3600 O O . LEU B 1 206 ? -3.744 2.311 7.309 1 98.88 206 LEU B O 1
ATOM 3604 N N . HIS B 1 207 ? -2.584 1.197 5.785 1 98.88 207 HIS B N 1
ATOM 3605 C CA . HIS B 1 207 ? -3.758 0.677 5.09 1 98.88 207 HIS B CA 1
ATOM 3606 C C . HIS B 1 207 ? -4.641 -0.135 6.031 1 98.88 207 HIS B C 1
ATOM 3608 O O . HIS B 1 207 ? -5.848 0.103 6.117 1 98.88 207 HIS B O 1
ATOM 3614 N N . ASN B 1 208 ? -4.035 -1.069 6.707 1 98.69 208 ASN B N 1
ATOM 3615 C CA . ASN B 1 208 ? -4.789 -1.999 7.543 1 98.69 208 ASN B CA 1
ATOM 3616 C C . ASN B 1 208 ? -5.414 -1.294 8.742 1 98.69 208 ASN B C 1
ATOM 3618 O O . ASN B 1 208 ? -6.496 -1.67 9.195 1 98.69 208 ASN B O 1
ATOM 3622 N N . ALA B 1 209 ? -4.703 -0.287 9.242 1 98.81 209 ALA B N 1
ATOM 3623 C CA . ALA B 1 209 ? -5.273 0.509 10.328 1 98.81 209 ALA B CA 1
ATOM 3624 C C . ALA B 1 209 ? -6.531 1.241 9.867 1 98.81 209 ALA B C 1
ATOM 3626 O O . ALA B 1 209 ? -7.512 1.331 10.609 1 98.81 209 ALA B O 1
ATOM 3627 N N . ALA B 1 210 ? -6.484 1.819 8.664 1 98.88 210 ALA B N 1
ATOM 3628 C CA . ALA B 1 210 ? -7.664 2.49 8.125 1 98.88 210 ALA B CA 1
ATOM 3629 C C . ALA B 1 210 ? -8.828 1.516 7.98 1 98.88 210 ALA B C 1
ATOM 3631 O O . ALA B 1 210 ? -9.953 1.819 8.383 1 98.88 210 ALA B O 1
ATOM 3632 N N . VAL B 1 211 ? -8.555 0.307 7.449 1 98.69 211 VAL B N 1
ATOM 3633 C CA . VAL B 1 211 ? -9.586 -0.705 7.266 1 98.69 211 VAL B CA 1
ATOM 3634 C C . VAL B 1 211 ? -10.172 -1.105 8.617 1 98.69 211 VAL B C 1
ATOM 3636 O O . VAL B 1 211 ? -11.391 -1.174 8.789 1 98.69 211 VAL B O 1
ATOM 3639 N N . ALA B 1 212 ? -9.336 -1.305 9.57 1 98.38 212 ALA B N 1
ATOM 3640 C CA . ALA B 1 212 ? -9.758 -1.722 10.906 1 98.38 212 ALA B CA 1
ATOM 3641 C C . ALA B 1 212 ? -10.617 -0.648 11.562 1 98.38 212 ALA B C 1
ATOM 3643 O O . ALA B 1 212 ? -11.508 -0.96 12.359 1 98.38 212 ALA B O 1
ATOM 3644 N N . ALA B 1 213 ? -10.367 0.605 11.219 1 98.75 213 ALA B N 1
ATOM 3645 C CA . ALA B 1 213 ? -11.094 1.729 11.805 1 98.75 213 ALA B CA 1
ATOM 3646 C C . ALA B 1 213 ? -12.438 1.942 11.109 1 98.75 213 ALA B C 1
ATOM 3648 O O . ALA B 1 213 ? -13.172 2.875 11.438 1 98.75 213 ALA B O 1
ATOM 3649 N N . GLY B 1 214 ? -12.734 1.13 10.125 1 98.44 214 GLY B N 1
ATOM 3650 C CA . GLY B 1 214 ? -14.039 1.19 9.492 1 98.44 214 GLY B CA 1
ATOM 3651 C C . GLY B 1 214 ? -14.031 1.958 8.18 1 98.44 214 GLY B C 1
ATOM 3652 O O . GLY B 1 214 ? -15.07 2.457 7.742 1 98.44 214 GLY B O 1
ATOM 3653 N N . PHE B 1 215 ? -12.859 2.068 7.559 1 98.81 215 PHE B N 1
ATOM 3654 C CA . PHE B 1 215 ? -12.773 2.752 6.273 1 98.81 215 PHE B CA 1
ATOM 3655 C C . PHE B 1 215 ? -12.57 1.751 5.145 1 98.81 215 PHE B C 1
ATOM 3657 O O . PHE B 1 215 ? -11.945 0.705 5.336 1 98.81 215 PHE B O 1
ATOM 3664 N N . ASP B 1 216 ? -13.109 2.021 3.98 1 97.94 216 ASP B N 1
ATOM 3665 C CA . ASP B 1 216 ? -12.758 1.394 2.713 1 97.94 216 ASP B CA 1
ATOM 3666 C C . ASP B 1 216 ? -11.742 2.24 1.946 1 97.94 216 ASP B C 1
ATOM 3668 O O . ASP B 1 216 ? -12.055 3.35 1.507 1 97.94 216 ASP B O 1
ATOM 3672 N N . VAL B 1 217 ? -10.578 1.771 1.812 1 98.69 217 VAL B N 1
ATOM 3673 C CA . VAL B 1 217 ? -9.562 2.529 1.091 1 98.69 217 VAL B CA 1
ATOM 3674 C C . VAL B 1 217 ? -9.836 2.463 -0.409 1 98.69 217 VAL B C 1
ATOM 3676 O O . VAL B 1 217 ? -9.617 1.43 -1.043 1 98.69 217 VAL B O 1
ATOM 3679 N N . GLN B 1 218 ? -10.227 3.596 -0.945 1 98.38 218 GLN B N 1
ATOM 3680 C CA . GLN B 1 218 ? -10.656 3.664 -2.338 1 98.38 218 GLN B CA 1
ATOM 3681 C C . GLN B 1 218 ? -9.469 3.936 -3.264 1 98.38 218 GLN B C 1
ATOM 3683 O O . GLN B 1 218 ? -9.492 3.547 -4.434 1 98.38 218 GLN B O 1
ATOM 3688 N N . ARG B 1 219 ? -8.508 4.641 -2.689 1 98.31 219 ARG B N 1
ATOM 3689 C CA . ARG B 1 219 ? -7.355 5.035 -3.496 1 98.31 219 ARG B CA 1
ATOM 3690 C C . ARG B 1 219 ? -6.102 5.16 -2.635 1 98.31 219 ARG B C 1
ATOM 3692 O O . ARG B 1 219 ? -6.164 5.672 -1.515 1 98.31 219 ARG B O 1
ATOM 3699 N N . LEU B 1 220 ? -5.082 4.52 -3.09 1 98.5 220 LEU B N 1
ATOM 3700 C CA . LEU B 1 220 ? -3.729 4.676 -2.568 1 98.5 220 LEU B CA 1
ATOM 3701 C C . LEU B 1 220 ? -2.834 5.383 -3.58 1 98.5 220 LEU B C 1
ATOM 3703 O O . LEU B 1 220 ? -2.803 5.008 -4.754 1 98.5 220 LEU B O 1
ATOM 3707 N N . LEU B 1 221 ? -2.158 6.465 -3.158 1 98 221 LEU B N 1
ATOM 3708 C CA . LEU B 1 221 ? -1.322 7.223 -4.082 1 98 221 LEU B CA 1
ATOM 3709 C C . LEU B 1 221 ? 0.123 7.27 -3.598 1 98 221 LEU B C 1
ATOM 3711 O O . LEU B 1 221 ? 0.377 7.484 -2.41 1 98 221 LEU B O 1
ATOM 3715 N N . GLU B 1 222 ? 1.043 7.023 -4.496 1 98 222 GLU B N 1
ATOM 3716 C CA . GLU B 1 222 ? 2.486 7.207 -4.367 1 98 222 GLU B CA 1
ATOM 3717 C C . GLU B 1 222 ? 3.027 8.109 -5.469 1 98 222 GLU B C 1
ATOM 3719 O O . GLU B 1 222 ? 3.715 7.645 -6.383 1 98 222 GLU B O 1
ATOM 3724 N N . PRO B 1 223 ? 2.793 9.375 -5.309 1 96.31 223 PRO B N 1
ATOM 3725 C CA . PRO B 1 223 ? 3.053 10.289 -6.422 1 96.31 223 PRO B CA 1
ATOM 3726 C C . PRO B 1 223 ? 4.543 10.508 -6.672 1 96.31 223 PRO B C 1
ATOM 3728 O O . PRO B 1 223 ? 5.359 10.305 -5.77 1 96.31 223 PRO B O 1
ATOM 3731 N N . GLY B 1 224 ? 4.863 10.922 -7.941 1 94.69 224 GLY B N 1
ATOM 3732 C CA . GLY B 1 224 ? 6.223 11.297 -8.297 1 94.69 224 GLY B CA 1
ATOM 3733 C C . GLY B 1 224 ? 6.594 10.914 -9.719 1 94.69 224 GLY B C 1
ATOM 3734 O O . GLY B 1 224 ? 5.801 10.297 -10.43 1 94.69 224 GLY B O 1
ATOM 3735 N N . THR B 1 225 ? 7.699 11.383 -10.164 1 95.06 225 THR B N 1
ATOM 3736 C CA . THR B 1 225 ? 8.273 11.055 -11.469 1 95.06 225 THR B CA 1
ATOM 3737 C C . THR B 1 225 ? 9.734 10.648 -11.32 1 95.06 225 THR B C 1
ATOM 3739 O O . THR B 1 225 ? 10.383 10.969 -10.32 1 95.06 225 THR B O 1
ATOM 3742 N N . ALA B 1 226 ? 10.211 10.008 -12.305 1 96.38 226 ALA B N 1
ATOM 3743 C CA . ALA B 1 226 ? 11.586 9.523 -12.25 1 96.38 226 ALA B CA 1
ATOM 3744 C C . ALA B 1 226 ? 12.562 10.602 -12.695 1 96.38 226 ALA B C 1
ATOM 3746 O O . ALA B 1 226 ? 13.781 10.398 -12.672 1 96.38 226 ALA B O 1
ATOM 3747 N N . ASP B 1 227 ? 12.102 11.719 -13.102 1 95.56 227 ASP B N 1
ATOM 3748 C CA . ASP B 1 227 ? 12.945 12.805 -13.586 1 95.56 227 ASP B CA 1
ATOM 3749 C C . ASP B 1 227 ? 13.25 13.805 -12.477 1 95.56 227 ASP B C 1
ATOM 3751 O O . ASP B 1 227 ? 12.367 14.555 -12.047 1 95.56 227 ASP B O 1
ATOM 3755 N N . PRO B 1 228 ? 14.492 13.883 -12.055 1 93 228 PRO B N 1
ATOM 3756 C CA . PRO B 1 228 ? 14.828 14.82 -10.977 1 93 228 PRO B CA 1
ATOM 3757 C C . PRO B 1 228 ? 14.523 16.266 -11.344 1 93 228 PRO B C 1
ATOM 3759 O O . PRO B 1 228 ? 14.289 17.094 -10.453 1 93 228 PRO B O 1
ATOM 3762 N N . ASP B 1 229 ? 14.414 16.594 -12.602 1 93.88 229 ASP B N 1
ATOM 3763 C CA . ASP B 1 229 ? 14.172 17.969 -13.055 1 93.88 229 ASP B CA 1
ATOM 3764 C C . ASP B 1 229 ? 12.734 18.391 -12.789 1 93.88 229 ASP B C 1
ATOM 3766 O O . ASP B 1 229 ? 12.406 19.578 -12.859 1 93.88 229 ASP B O 1
ATOM 3770 N N . ASP B 1 230 ? 11.922 17.422 -12.484 1 92.56 230 ASP B N 1
ATOM 3771 C CA . ASP B 1 230 ? 10.516 17.719 -12.211 1 92.56 230 ASP B CA 1
ATOM 3772 C C . ASP B 1 230 ? 10.336 18.219 -10.781 1 92.56 230 ASP B C 1
ATOM 3774 O O . ASP B 1 230 ? 9.234 18.609 -10.391 1 92.56 230 ASP B O 1
ATOM 3778 N N . TYR B 1 231 ? 11.445 18.219 -10 1 89.81 231 TYR B N 1
ATOM 3779 C CA . TYR B 1 231 ? 11.352 18.609 -8.602 1 89.81 231 TYR B CA 1
ATOM 3780 C C . TYR B 1 231 ? 12.164 19.875 -8.336 1 89.81 231 TYR B C 1
ATOM 3782 O O . TYR B 1 231 ? 13.242 20.062 -8.898 1 89.81 231 TYR B O 1
ATOM 3790 N N . GLU B 1 232 ? 11.492 20.703 -7.5 1 81.88 232 GLU B N 1
ATOM 3791 C CA . GLU B 1 232 ? 12.219 21.891 -7.074 1 81.88 232 GLU B CA 1
ATOM 3792 C C . GLU B 1 232 ? 13.289 21.547 -6.043 1 81.88 232 GLU B C 1
ATOM 3794 O O . GLU B 1 232 ? 13.078 20.688 -5.18 1 81.88 232 GLU B O 1
ATOM 3799 N N . ASP B 1 233 ? 14.375 22.109 -6.246 1 73 233 ASP B N 1
ATOM 3800 C CA . ASP B 1 233 ? 15.438 21.938 -5.262 1 73 233 ASP B CA 1
ATOM 3801 C C . ASP B 1 233 ? 15.156 22.734 -3.998 1 73 233 ASP B C 1
ATOM 3803 O O . ASP B 1 233 ? 15.102 23.969 -4.039 1 73 233 ASP B O 1
ATOM 3807 N N . LYS B 1 234 ? 14.734 22.109 -2.986 1 67.62 234 LYS B N 1
ATOM 3808 C CA . LYS B 1 234 ? 14.453 22.797 -1.724 1 67.62 234 LYS B CA 1
ATOM 3809 C C . LYS B 1 234 ? 15.641 22.672 -0.765 1 67.62 234 LYS B C 1
ATOM 3811 O O . LYS B 1 234 ? 16.484 21.797 -0.924 1 67.62 234 LYS B O 1
ATOM 3816 N N . PRO B 1 235 ? 15.695 23.609 0.097 1 56.16 235 PRO B N 1
ATOM 3817 C CA . PRO B 1 235 ? 16.859 23.672 0.984 1 56.16 235 PRO B CA 1
ATOM 3818 C C . PRO B 1 235 ? 16.938 22.5 1.958 1 56.16 235 PRO B C 1
ATOM 3820 O O . PRO B 1 235 ? 18 22.219 2.5 1 56.16 235 PRO B O 1
ATOM 3823 N N . LEU B 1 236 ? 15.844 21.938 2.137 1 62.12 236 LEU B N 1
ATOM 3824 C CA . LEU B 1 236 ? 15.898 20.844 3.111 1 62.12 236 LEU B CA 1
ATOM 3825 C C . LEU B 1 236 ? 16.547 19.609 2.506 1 62.12 236 LEU B C 1
ATOM 3827 O O . LEU B 1 236 ? 16.188 19.172 1.412 1 62.12 236 LEU B O 1
ATOM 3831 N N . GLU B 1 237 ? 17.656 19.234 3.137 1 55.31 237 GLU B N 1
ATOM 3832 C CA . GLU B 1 237 ? 18.422 18.062 2.703 1 55.31 237 GLU B CA 1
ATOM 3833 C C . GLU B 1 237 ? 17.516 16.859 2.471 1 55.31 237 GLU B C 1
ATOM 3835 O O . GLU B 1 237 ? 17.766 16.047 1.584 1 55.31 237 GLU B O 1
ATOM 3840 N N . SER B 1 238 ? 16.344 16.891 3.16 1 62.75 238 SER B N 1
ATOM 3841 C CA . SER B 1 238 ? 15.469 15.734 3.059 1 62.75 238 SER B CA 1
ATOM 3842 C C . SER B 1 238 ? 14.578 15.82 1.823 1 62.75 238 SER B C 1
ATOM 3844 O O . SER B 1 238 ? 13.914 14.852 1.46 1 62.75 238 SER B O 1
ATOM 3846 N N . ASP B 1 239 ? 14.727 16.906 1.134 1 75.06 239 ASP B N 1
ATOM 3847 C CA . ASP B 1 239 ? 13.859 17.078 -0.028 1 75.06 239 ASP B CA 1
ATOM 3848 C C . ASP B 1 239 ? 14.68 17.234 -1.307 1 75.06 239 ASP B C 1
ATOM 3850 O O . ASP B 1 239 ? 14.367 18.094 -2.141 1 75.06 239 ASP B O 1
ATOM 3854 N N . ARG B 1 240 ? 15.547 16.344 -1.46 1 82.56 240 ARG B N 1
ATOM 3855 C CA . ARG B 1 240 ? 16.422 16.406 -2.629 1 82.56 240 ARG B CA 1
ATOM 3856 C C . ARG B 1 240 ? 15.719 15.859 -3.867 1 82.56 240 ARG B C 1
ATOM 3858 O O . ARG B 1 240 ? 15.102 14.797 -3.816 1 82.56 240 ARG B O 1
ATOM 3865 N N . PRO B 1 241 ? 15.828 16.578 -4.898 1 89.81 241 PRO B N 1
ATOM 3866 C CA . PRO B 1 241 ? 15.211 16.156 -6.148 1 89.81 241 PRO B CA 1
ATOM 3867 C C . PRO B 1 241 ? 15.641 14.75 -6.57 1 89.81 241 PRO B C 1
ATOM 3869 O O . PRO B 1 241 ? 14.812 13.961 -7.047 1 89.81 241 PRO B O 1
ATOM 3872 N N . ASP B 1 242 ? 16.875 14.422 -6.316 1 91 242 ASP B N 1
ATOM 3873 C CA . ASP B 1 242 ? 17.391 13.117 -6.73 1 91 242 ASP B CA 1
ATOM 3874 C C . ASP B 1 242 ? 16.656 11.984 -6.016 1 91 242 ASP B C 1
ATOM 3876 O O . ASP B 1 242 ? 16.297 10.984 -6.637 1 91 242 ASP B O 1
ATOM 3880 N N . LEU B 1 243 ? 16.469 12.148 -4.746 1 92.88 243 LEU B N 1
ATOM 3881 C CA . LEU B 1 243 ? 15.797 11.094 -4 1 92.88 243 LEU B CA 1
ATOM 3882 C C . LEU B 1 243 ? 14.312 11.031 -4.348 1 92.88 243 LEU B C 1
ATOM 3884 O O . LEU B 1 243 ? 13.742 9.945 -4.477 1 92.88 243 LEU B O 1
ATOM 3888 N N . LYS B 1 244 ? 13.727 12.211 -4.527 1 93.88 244 LYS B N 1
ATOM 3889 C CA . LYS B 1 244 ? 12.312 12.258 -4.898 1 93.88 244 LYS B CA 1
ATOM 3890 C C . LYS B 1 244 ? 12.078 11.578 -6.246 1 93.88 244 LYS B C 1
ATOM 3892 O O . LYS B 1 244 ? 11 11.031 -6.492 1 93.88 244 LYS B O 1
ATOM 3897 N N . ALA B 1 245 ? 13.078 11.609 -7.07 1 94.88 245 ALA B N 1
ATOM 3898 C CA . ALA B 1 245 ? 12.992 10.969 -8.383 1 94.88 245 ALA B CA 1
ATOM 3899 C C . ALA B 1 245 ? 13.133 9.453 -8.266 1 94.88 245 ALA B C 1
ATOM 3901 O O . ALA B 1 245 ? 12.844 8.727 -9.211 1 94.88 245 ALA B O 1
ATOM 3902 N N . MET B 1 246 ? 13.57 8.977 -7.109 1 95.12 246 MET B N 1
ATOM 3903 C CA . MET B 1 246 ? 13.797 7.551 -6.922 1 95.12 246 MET B CA 1
ATOM 3904 C C . MET B 1 246 ? 12.656 6.91 -6.141 1 95.12 246 MET B C 1
ATOM 3906 O O . MET B 1 246 ? 12.242 5.789 -6.445 1 95.12 246 MET B O 1
ATOM 3910 N N . VAL B 1 247 ? 12.188 7.594 -5.113 1 95.88 247 VAL B N 1
ATOM 3911 C CA . VAL B 1 247 ? 11.172 7.047 -4.215 1 95.88 247 VAL B CA 1
ATOM 3912 C C . VAL B 1 247 ? 10.125 8.117 -3.912 1 95.88 247 VAL B C 1
ATOM 3914 O O . VAL B 1 247 ? 10.453 9.297 -3.779 1 95.88 247 VAL B O 1
ATOM 3917 N N . PRO B 1 248 ? 8.836 7.688 -3.828 1 96.19 248 PRO B N 1
ATOM 3918 C CA . PRO B 1 248 ? 7.812 8.688 -3.492 1 96.19 248 PRO B CA 1
ATOM 3919 C C . PRO B 1 248 ? 8.07 9.367 -2.15 1 96.19 248 PRO B C 1
ATOM 3921 O O . PRO B 1 248 ? 8.398 8.695 -1.166 1 96.19 248 PRO B O 1
ATOM 3924 N N . ARG B 1 249 ? 7.887 10.664 -2.145 1 94.5 249 ARG B N 1
ATOM 3925 C CA . ARG B 1 249 ? 8.078 11.445 -0.926 1 94.5 249 ARG B CA 1
ATOM 3926 C C . ARG B 1 249 ? 6.969 11.164 0.083 1 94.5 249 ARG B C 1
ATOM 3928 O O . ARG B 1 249 ? 7.207 11.18 1.293 1 94.5 249 ARG B O 1
ATOM 3935 N N . THR B 1 250 ? 5.75 10.891 -0.434 1 95.62 250 THR B N 1
ATOM 3936 C CA . THR B 1 250 ? 4.574 10.719 0.411 1 95.62 250 THR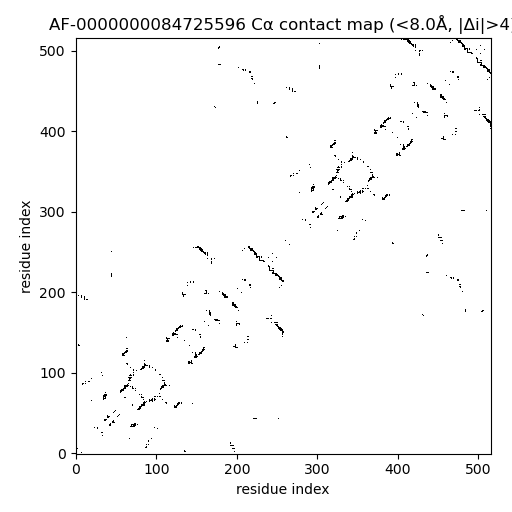 B CA 1
ATOM 3937 C C . THR B 1 250 ? 3.744 9.523 -0.062 1 95.62 250 THR B C 1
ATOM 3939 O O . THR B 1 250 ? 3.896 9.07 -1.195 1 95.62 250 THR B O 1
ATOM 3942 N N . VAL B 1 251 ? 3.035 8.945 0.805 1 98.06 251 VAL B N 1
ATOM 3943 C CA . VAL B 1 251 ? 1.937 8.039 0.494 1 98.06 251 VAL B CA 1
ATOM 3944 C C . VAL B 1 251 ? 0.619 8.633 0.986 1 98.06 251 VAL B C 1
ATOM 3946 O O . VAL B 1 251 ? 0.558 9.211 2.076 1 98.06 251 VAL B O 1
ATOM 3949 N N . ARG B 1 252 ? -0.402 8.672 0.11 1 98.31 252 ARG B N 1
ATOM 3950 C CA . ARG B 1 252 ? -1.682 9.312 0.396 1 98.31 252 ARG B CA 1
ATOM 3951 C C . ARG B 1 252 ? -2.834 8.328 0.235 1 98.31 252 ARG B C 1
ATOM 3953 O O . ARG B 1 252 ? -2.857 7.539 -0.713 1 98.31 252 ARG B O 1
ATOM 3960 N N . PHE B 1 253 ? -3.781 8.336 1.163 1 98.69 253 PHE B N 1
ATOM 3961 C CA . PHE B 1 253 ? -4.941 7.453 1.166 1 98.69 253 PHE B CA 1
ATOM 3962 C C . PHE B 1 253 ? -6.23 8.25 1.005 1 98.69 253 PHE B C 1
ATOM 3964 O O . PHE B 1 253 ? -6.387 9.312 1.607 1 98.69 253 PHE B O 1
ATOM 3971 N N . TRP B 1 254 ? -7.125 7.867 0.148 1 98.69 254 TRP B N 1
ATOM 3972 C CA . TRP B 1 254 ? -8.516 8.281 0.062 1 98.69 254 TRP B CA 1
ATOM 3973 C C . TRP B 1 254 ? -9.453 7.156 0.492 1 98.69 254 TRP B C 1
ATOM 3975 O O . TRP B 1 254 ? -9.508 6.109 -0.155 1 98.69 254 TRP B O 1
ATOM 3985 N N . ALA B 1 255 ? -10.094 7.332 1.611 1 98.81 255 ALA B N 1
ATOM 3986 C CA . ALA B 1 255 ? -10.859 6.23 2.199 1 98.81 255 ALA B CA 1
ATOM 3987 C C . ALA B 1 255 ? -12.258 6.688 2.602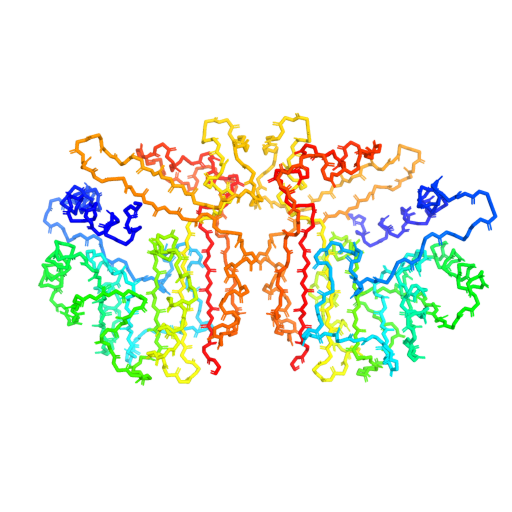 1 98.81 255 ALA B C 1
ATOM 3989 O O . ALA B 1 255 ? -12.43 7.797 3.109 1 98.81 255 ALA B O 1
ATOM 3990 N N . THR B 1 256 ? -13.266 5.906 2.406 1 98.5 256 THR B N 1
ATOM 3991 C CA . THR B 1 256 ? -14.641 6.238 2.746 1 98.5 256 THR B CA 1
ATOM 3992 C C . THR B 1 256 ? -15.078 5.52 4.02 1 98.5 256 THR B C 1
ATOM 3994 O O . THR B 1 256 ? -14.781 4.336 4.203 1 98.5 256 THR B O 1
ATOM 3997 N N . ALA B 1 257 ? -15.75 6.254 4.848 1 98 257 ALA B N 1
ATOM 3998 C CA . ALA B 1 257 ? -16.25 5.672 6.086 1 98 257 ALA B CA 1
ATOM 3999 C C . ALA B 1 257 ? -17.422 4.73 5.809 1 98 257 ALA B C 1
ATOM 4001 O O . ALA B 1 257 ? -18.359 5.086 5.082 1 98 257 ALA B O 1
ATOM 4002 N N . ARG B 1 258 ? -17.391 3.506 6.371 1 91.88 258 ARG B N 1
ATOM 4003 C CA . ARG B 1 258 ? -18.469 2.523 6.254 1 91.88 258 ARG B CA 1
ATOM 4004 C C . ARG B 1 258 ? -19.422 2.607 7.438 1 91.88 258 ARG B C 1
ATOM 4006 O O . ARG B 1 258 ? -19.031 3 8.539 1 91.88 258 ARG B O 1
#

pLDDT: mean 93.89, std 8.24, range [39.56, 98.94]

Sequence (516 aa):
MTDTRAKNRQLWEEWSEDFQALWNANTAEGEAPPAPCPFTDDPPGGSQPDLLPTVEGIDVVELGCGGGQGSVGTAMEGADTVVGVDFSAAQLEHARHLRDHYGVDARFVRGDVTNLPLPDASFDVAFSGWVYQMVPNLEACLAEAHRVLRDDGLLVFDVPHPMYERMDPETNTLTQSYHADPRREIVIDEDYEADMVAFDRKVSTLHNAAVAAGFDVQRLLEPGTADPDDYEDKPLESDRPDLKAMVPRTVRFWATARMTDTRAKNRQLWEEWSEDFQALWNANTAEGEAPPAPCPFTDDPPGGSQPDLLPTVEGIDVVELGCGGGQGSVGTAMEGADTVVGVDFSAAQLEHARHLRDHYGVDARFVRGDVTNLPLPDASFDVAFSGWVYQMVPNLEACLAEAHRVLRDDGLLVFDVPHPMYERMDPETNTLTQSYHADPRREIVIDEDYEADMVAFDRKVSTLHNAAVAAGFDVQRLLEPGTADPDDYEDKPLESDRPDLKAMVPRTVRFWATAR